Protein 1AJ8 (pdb70)

B-factor: mean 24.17, std 11.3, range [5.95, 74.86]

Secondary structure (DSSP, 8-state):
--GGGTT-EEEEESSEEEETTTTEEEETTEEHHHHHHH--HHHHHHHHHHSSPPPHHHHHHHHHHHHTT----HHHHHHHHHS-TT--HHHHHHHHHHHHHHHSTTTTSPP-HHHHHHHHHHHHHHHHHHHHHHHHHHTTPPP----TTS-HHHHHHHHHHSSPPPHHHHHHHHHHHHHHS--SS-HHHHHHHHHHTTT--HHHHHHHHHHHHHSTTTTTHHHHHHHHHHHH-SGGGHHHHHHHHHHHT---TTB--SS-SS--HHHHHHHHHHHHHS-HHHHHHHHHHHHHIIIIITTTT--B-TTTTHHHHHHTTT--GGGHHHHHHHHHHHHHHHHHHHHHTT------EEEE-S---BPP--GGG--/--TT-TT-EEEEESSEEEETTTTEEEETTEEHHHHHHH--HHHHHHHHHHSSPPPHHHHHHHHHHHHTT----HHHHHHHHHS-TT--HHHHHHHHHHHHHHHSTTTTSPP-HHHHHHHHHHHHHHHHHHHHHHHHHTTTPPP----TTS-HHHHHHHHHHTSPPPHHHHHHHHHHHHHHS--SS-HHHHHHHHHHTTT--HHHHHHHHHHHHTSTTTTTHHHHHHHHHHHH-STTTHHHHHHHHHHTT---TTB--SS-SS--HHHHHHHHHHHHHS-HHHHHHHHHHHHHHHHHTGGGT--B-TTTTHHHHHHHTT--GGGHHHHHHHHHHHHHHHHHHHHGGG------EEEE-S---BPP--GGG-

CATH classification: 1.10.580.10 (+1 more: 1.10.230.10)

InterPro domains:
  IPR002020 Citrate synthase [PF00285] (10-359)
  IPR002020 Citrate synthase [PR00143] (129-142)
  IPR002020 Citrate synthase [PR00143] (178-193)
  IPR002020 Citrate synthase [PR00143] (200-228)
  IPR002020 Citrate synthase [PR00143] (253-273)
  IPR002020 Citrate synthase [PR00143] (309-325)
  IPR002020 Citrate synthase [PR00143] (329-343)
  IPR002020 Citrate synthase [PTHR11739] (7-373)
  IPR011278 2-methylcitrate synthase/citrate synthase type I [TIGR01800] (9-376)
  IPR016142 Citrate synthase-like, large alpha subdomain [G3DSA:1.10.580.10] (21-348)
  IPR016143 Citrate synthase-like, small alpha subdomain [G3DSA:1.10.230.10] (226-323)
  IPR019810 Citrate synthase active site [PS00480] (260-272)
  IPR024176 Citrate synthase, bacterial-type [PIRSF001369] (6-376)
  IPR036969 Citrate synthase superfamily [SSF48256] (9-376)

Radius of gyration: 25.84 Å; Cα contacts (8 Å, |Δi|>4): 1513; chains: 2; bounding box: 57×63×74 Å

Organism: Pyrococcus furiosus (strain ATCC 43587 / DSM 3638 / JCM 8422 / Vc1) (NCBI:txid186497)

Sequence (741 aa):
LAKGLEDVYIDQTNICYIDGKEGKLYYRGYSVEELAELSTFEEVVYLLWWGKLPSLSELENFKKELAKSRGLPKEVIEIMEALPKNTHPMGALRTIISYLGNIDDSGDIPVTPEEVYRIGISVTAKIPTIVANWYRIKNGLEYVPPKEKLSHAANFLYMLHGEEPPKEWEKAMDVALILYAEHEINASTLAVMTVGSTLSDYYSAILAGIGALKGPIHGGAVEEAIKQFMEIGSPEKVEEWFFKALQQKRKIMGAGHRVYKTYDPRARIFKKYASKLGDKKLFEIAERLERLVEEYLSKKGISINVDYWSGLVFYGMKIPIELYTTIFAMGRIAGWTAHLAEYVSHNRIIRPRLQYVGEIGKKYLPIELRRLAKGLEDVYIDQTNICYIDGKEGKLYYRGYSVEELAELSTFEEVVYLLWWGKLPSLSELENFKKELAKSRGLPKEVIEIMEALPKNTHPMGALRTIISYLGNIDDSGDIPVTPEEVYRIGISVTAKIPTIVANWYRIKNGLEYVPPKEKLSHAANFLYMLHGEEPPKEWEKAMDVALILYAEHEINASTLAVMTVGSTLSDYYSAILAGIGALKGPIHGGAVEEAIKQFMEIGSPEKVEEWFFKALQQKRKIMGAGHRVYKTYDPRARIFKKYASKLGDKKLFEIAERLERLVEEYLSKKGISINVDYWSGLVFYGMKIPIELYTTIFAMGRIAGWTAHLAEYVSHNRIIRPRLQYVGEIGKKYLPIELR

Foldseek 3Di:
DCVVVFPPDDDDDQAKDAQQAVQWIDGLRHTLVCCLPPHFLLQSLVCRLPRDGDDPVRSVVLLQLLLVLQFDPPVLVVVLLVDQLPDFQLRSLLVSLLVVLVPDPQSWAFDALVVLVVVLSNVLSHLLLSLLQSPQSSVVHDQDGFDSVDGSQQRSLCRNVVHGDDPLRSSLSRSLLSLLQADPDDPLLVQLQQCSLVRGGNSVSNSSSSVRLCDCQHVVLLLVQLVVLVVLPFLVSLVVVLVVCVVVVHDNRQKDDSRHLEDNPLLVVLLVLLVVQFDPGSNSNLVSNQVVCCVPVSVVSMHGYNSNRNSRNCVSSVHDSSSRSSSSSSRHSSHSSSSSNVANNVHDNDDDDDDDDDDDPDDDDDPVVPD/DDVVCQPPDDDDDQQKDAQQAVQWIDGLNHTLVVCLVPHFLLQSLCCRLVVDGDDPVRSVVLLQLLLVQQFDDPVLVVVLLVDDLPDFLLRSLLVSLLVVLVPDPCSWAFDALVVLVVVLSNSLSHLLLSLLQSVQSSVVHDRDGFDSVDGSQQRSLCRNVVHRDDPLRSSLLRSLLSLLQADPDDPLLVQLQQCSLVRGGNSVSLSSSSVRCCDCQHVVLLLVQLVVLVVCPFLVSQVVVLVVCVVVVHDRRQKDDSRHLEANPLLVVLLVLLVVQFDDGSNSSLVSNQVVCCVPVSVVSIHGYNSNRNSRNCVSSVHDSSCRSSSSSSRHSSHSSSSSNVAVNPHDNDDDDDDDDDDDPDDDDPPVRD

Solvent-accessible surface area: 26689 Å² total; per-residue (Å²): 99,24,114,0,0,65,94,23,67,0,18,92,2,67,0,0,70,2,31,9,173,106,6,96,1,22,0,32,0,17,20,0,77,25,0,5,124,83,7,58,2,6,6,0,0,24,0,0,4,102,22,94,10,0,30,96,81,63,20,91,76,3,80,108,54,5,13,133,17,8,36,17,51,152,75,0,30,90,10,0,94,51,4,29,107,103,7,103,7,10,2,0,2,2,1,0,0,0,6,8,3,14,43,38,146,8,5,46,78,60,4,54,35,122,15,0,38,132,4,0,27,30,0,0,1,24,0,2,0,1,2,0,0,2,52,26,14,31,77,72,80,148,54,17,81,31,68,96,154,26,36,3,0,8,1,0,0,36,0,6,49,40,116,94,22,56,126,98,52,33,62,2,0,7,2,0,0,0,0,0,0,0,4,2,0,8,1,0,0,0,0,0,3,0,0,0,0,0,44,3,1,0,4,0,0,0,1,0,0,0,0,0,0,25,0,28,60,24,0,7,8,0,30,56,0,1,95,6,1,67,99,7,28,32,16,142,124,2,108,135,19,0,84,59,0,62,148,97,170,82,137,12,38,1,19,19,44,33,10,3,93,41,22,0,0,3,0,127,21,2,57,116,14,0,72,118,38,17,64,158,96,9,37,58,0,0,26,99,0,4,152,18,0,68,113,104,17,58,211,152,9,44,12,2,16,6,8,1,0,0,2,1,1,0,87,24,0,148,3,36,34,57,0,0,3,0,0,5,0,0,0,2,0,0,0,0,0,0,0,0,1,41,2,14,52,144,47,86,34,0,9,0,29,4,78,35,64,56,125,81,34,79,163,32,60,58,31,119,118,20,223,122,27,56,0,0,71,100,22,78,0,28,80,3,63,0,1,60,0,30,6,184,105,7,90,1,24,0,32,0,18,23,0,77,51,0,4,126,91,3,56,2,8,6,0,0,21,0,0,5,102,23,112,19,0,18,104,83,54,18,95,83,3,75,126,69,5,12,128,25,8,38,18,46,140,76,0,14,94,9,0,92,54,4,34,97,118,4,103,8,10,3,1,2,2,1,1,0,0,6,8,3,15,42,43,144,12,4,55,67,60,5,62,49,149,11,0,33,130,4,0,22,28,0,1,1,22,0,3,0,2,3,0,0,4,52,22,14,35,85,74,82,147,55,18,77,33,54,86,170,23,35,4,0,8,2,0,0,33,0,6,58,34,122,80,22,72,184,77,50,41,63,2,0,4,1,0,0,0,0,0,0,0,4,2,0,9,1,0,0,0,0,0,2,0,0,0,0,0,44,2,0,0,3,1,0,0,2,0,0,0,0,0,0,25,0,33,58,25,0,7,7,0,28,58,0,1,88,3,0,79,97,5,30,16,16,141,114,0,98,130,21,0,75,60,0,59,131,99,186,82,149,11,35,2,18,22,45,37,13,2,96,43,22,0,1,4,0,118,21,2,51,150,50,0,60,154,28,10,65,151,102,20,34,87,1,0,52,110,0,6,101,14,0,77,108,103,18,55,204,162,14,43,15,2,17,7,10,1,0,0,1,0,1,0,90,23,0,143,2,36,31,58,0,0,4,1,0,6,0,0,0,3,0,0,0,0,0,0,0,0,1,38,9,16,50,158,47,94,33,0,8,0,31,4,67,35,84,32,116,79,41,64,152,34,78,53,31,124,120,76

Nearest PDB structures (foldseek):
  1aj8-assembly1_B  TM=1.002E+00  e=3.500E-57  Pyrococcus furiosus
  1ixe-assembly1_B  TM=9.801E-01  e=1.206E-33  Thermus thermophilus
  1ixe-assembly2_C  TM=9.819E-01  e=4.977E-33  Thermus thermophilus
  1ixe-assembly1_A  TM=9.654E-01  e=2.028E-33  Thermus thermophilus
  3o8j-assembly5_I  TM=9.090E-01  e=4.781E-25  Salmonella enterica subsp. enterica serovar Typhimurium

Structure (mmCIF, N/CA/C/O backbone):
data_1AJ8
#
_entry.id   1AJ8
#
_cell.length_a   98.290
_cell.length_b   98.290
_cell.length_c   238.030
_cell.angle_alpha   90.00
_cell.angle_beta   90.00
_cell.angle_gamma   90.00
#
_symmetry.space_group_name_H-M   'P 41 21 2'
#
loop_
_entity.id
_entity.type
_entity.pdbx_description
1 polymer 'CITRATE SYNTHASE'
2 non-polymer 'COENZYME A'
3 non-polymer 'CITRIC ACID'
4 water water
#
loop_
_atom_site.group_PDB
_atom_site.id
_atom_site.type_symbol
_atom_site.label_atom_id
_atom_site.label_alt_id
_atom_site.label_comp_id
_atom_site.label_asym_id
_atom_site.label_entity_id
_atom_site.label_seq_id
_atom_site.pdbx_PDB_ins_code
_atom_site.Cartn_x
_atom_site.Cartn_y
_atom_site.Cartn_z
_atom_site.occupancy
_atom_site.B_iso_or_equiv
_atom_site.auth_seq_id
_atom_site.auth_comp_id
_atom_site.auth_asym_id
_atom_site.auth_atom_id
_atom_site.pdbx_PDB_model_num
ATOM 1 N N . LEU A 1 1 ? 43.427 42.928 87.122 1.00 28.03 6 LEU A N 1
ATOM 2 C CA . LEU A 1 1 ? 42.071 42.992 86.480 1.00 30.88 6 LEU A CA 1
ATOM 3 C C . LEU A 1 1 ? 42.076 42.393 85.076 1.00 30.69 6 LEU A C 1
ATOM 4 O O . LEU A 1 1 ? 42.684 42.949 84.163 1.00 33.18 6 LEU A O 1
ATOM 9 N N . ALA A 1 2 ? 41.381 41.273 84.899 1.00 28.24 7 ALA A N 1
ATOM 10 C CA . ALA A 1 2 ? 41.317 40.607 83.597 1.00 24.66 7 ALA A CA 1
ATOM 11 C C . ALA A 1 2 ? 40.075 41.035 82.820 1.00 22.70 7 ALA A C 1
ATOM 12 O O . ALA A 1 2 ? 39.108 40.282 82.733 1.00 19.61 7 ALA A O 1
ATOM 14 N N . LYS A 1 3 ? 40.106 42.241 82.255 1.00 22.91 8 LYS A N 1
ATOM 15 C CA . LYS A 1 3 ? 38.967 42.771 81.504 1.00 26.84 8 LYS A CA 1
ATOM 16 C C . LYS A 1 3 ? 38.651 41.953 80.260 1.00 25.29 8 LYS A C 1
ATOM 17 O O . LYS A 1 3 ? 39.509 41.744 79.399 1.00 25.76 8 LYS A O 1
ATOM 23 N N . GLY A 1 4 ? 37.405 41.494 80.180 1.00 22.34 9 GLY A N 1
ATOM 24 C CA . GLY A 1 4 ? 36.984 40.680 79.058 1.00 17.74 9 GLY A CA 1
ATOM 25 C C . GLY A 1 4 ? 37.542 39.284 79.227 1.00 18.25 9 GLY A C 1
ATOM 26 O O . GLY A 1 4 ? 37.407 38.442 78.342 1.00 18.03 9 GLY A O 1
ATOM 27 N N . LEU A 1 5 ? 38.152 39.034 80.385 1.00 16.61 10 LEU A N 1
ATOM 28 C CA . LEU A 1 5 ? 38.767 37.743 80.692 1.00 13.64 10 LEU A CA 1
ATOM 29 C C . LEU A 1 5 ? 39.787 37.408 79.619 1.00 14.63 10 LEU A C 1
ATOM 30 O O . LEU A 1 5 ? 40.069 36.244 79.356 1.00 14.76 10 LEU A O 1
ATOM 35 N N . GLU A 1 6 ? 40.345 38.444 79.006 1.00 15.82 11 GLU A N 1
ATOM 36 C CA . GLU A 1 6 ? 41.330 38.257 77.950 1.00 19.56 11 GLU A CA 1
ATOM 37 C C . GLU A 1 6 ? 42.552 37.465 78.400 1.00 20.75 11 GLU A C 1
ATOM 38 O O . GLU A 1 6 ? 43.220 37.817 79.373 1.00 21.19 11 GLU A O 1
ATOM 44 N N . ASP A 1 7 ? 42.835 36.394 77.673 1.00 20.22 12 ASP A N 1
ATOM 45 C CA . ASP A 1 7 ? 43.967 35.526 77.951 1.00 22.90 12 ASP A CA 1
ATOM 46 C C . ASP A 1 7 ? 43.922 34.784 79.285 1.00 22.80 12 ASP A C 1
ATOM 47 O O . ASP A 1 7 ? 44.954 34.382 79.822 1.00 22.95 12 ASP A O 1
ATOM 52 N N . VAL A 1 8 ? 42.724 34.599 79.819 1.00 19.37 13 VAL A N 1
ATOM 53 C CA . VAL A 1 8 ? 42.568 33.854 81.055 1.00 17.15 13 VAL A CA 1
ATOM 54 C C . VAL A 1 8 ? 42.100 32.470 80.623 1.00 16.16 13 VAL A C 1
ATOM 55 O O . VAL A 1 8 ? 41.063 32.345 79.974 1.00 16.69 13 VAL A O 1
ATOM 59 N N . TYR A 1 9 ? 42.869 31.438 80.955 1.00 15.11 14 TYR A N 1
ATOM 60 C CA . TYR A 1 9 ? 42.503 30.068 80.598 1.00 17.56 14 TYR A CA 1
ATOM 61 C C . TYR A 1 9 ? 41.701 29.468 81.747 1.00 19.57 14 TYR A C 1
ATOM 62 O O . TYR A 1 9 ? 42.208 29.314 82.860 1.00 20.47 14 TYR A O 1
ATOM 71 N N . ILE A 1 10 ? 40.454 29.107 81.467 1.00 19.95 15 ILE A N 1
ATOM 72 C CA . ILE A 1 10 ? 39.564 28.597 82.501 1.00 18.13 15 ILE A CA 1
ATOM 73 C C . ILE A 1 10 ? 39.492 27.092 82.706 1.00 18.00 15 ILE A C 1
ATOM 74 O O . ILE A 1 10 ? 38.846 26.621 83.642 1.00 16.92 15 ILE A O 1
ATOM 79 N N . ASP A 1 11 ? 40.160 26.331 81.849 1.00 15.94 16 ASP A N 1
ATOM 80 C CA . ASP A 1 11 ? 40.143 24.881 81.977 1.00 15.50 16 ASP A CA 1
ATOM 81 C C . ASP A 1 11 ? 40.992 24.301 80.859 1.00 17.30 16 ASP A C 1
ATOM 82 O O . ASP A 1 11 ? 41.477 25.040 79.990 1.00 16.32 16 ASP A O 1
ATOM 87 N N . GLN A 1 12 ? 41.179 22.983 80.899 1.00 15.51 17 GLN A N 1
ATOM 88 C CA . GLN A 1 12 ? 41.930 22.270 79.877 1.00 15.54 17 GLN A CA 1
ATOM 89 C C . GLN A 1 12 ? 40.874 21.800 78.887 1.00 17.53 17 GLN A C 1
ATOM 90 O O . GLN A 1 12 ? 39.709 21.645 79.256 1.00 15.57 17 GLN A O 1
ATOM 96 N N . THR A 1 13 ? 41.272 21.587 77.635 1.00 18.29 18 THR A N 1
ATOM 97 C CA . THR A 1 13 ? 40.331 21.146 76.616 1.00 16.91 18 THR A CA 1
ATOM 98 C C . THR A 1 13 ? 40.995 20.245 75.588 1.00 18.22 18 THR A C 1
ATOM 99 O O . THR A 1 13 ? 42.188 20.369 75.303 1.00 17.85 18 THR A O 1
ATOM 103 N N . ASN A 1 14 ? 40.199 19.340 75.037 1.00 18.94 19 ASN A N 1
ATOM 104 C CA . ASN A 1 14 ? 40.662 18.401 74.029 1.00 23.47 19 ASN A CA 1
ATOM 105 C C . ASN A 1 14 ? 39.817 18.566 72.763 1.00 22.56 19 ASN A C 1
ATOM 106 O O . ASN A 1 14 ? 39.956 17.805 71.806 1.00 22.27 19 ASN A O 1
ATOM 111 N N . ILE A 1 15 ? 38.950 19.572 72.760 1.00 19.74 20 ILE A N 1
ATOM 112 C CA . ILE A 1 15 ? 38.056 19.799 71.632 1.00 16.88 20 ILE A CA 1
ATOM 113 C C . ILE A 1 15 ? 38.621 20.584 70.456 1.00 17.97 20 ILE A C 1
ATOM 114 O O . ILE A 1 15 ? 38.659 20.089 69.326 1.00 20.14 20 ILE A O 1
ATOM 119 N N . CYS A 1 16 ? 39.068 21.802 70.713 1.00 14.80 21 CYS A N 1
ATOM 120 C CA . CYS A 1 16 ? 39.543 22.634 69.627 1.00 15.08 21 CYS A CA 1
ATOM 121 C C . CYS A 1 16 ? 40.708 23.521 70.025 1.00 17.04 21 CYS A C 1
ATOM 122 O O . CYS A 1 16 ? 40.772 24.010 71.153 1.00 16.42 21 CYS A O 1
ATOM 125 N N . TYR A 1 17 ? 41.639 23.710 69.091 1.00 16.43 22 TYR A N 1
ATOM 126 C CA . TYR A 1 17 ? 42.803 24.553 69.319 1.00 17.62 22 TYR A CA 1
ATOM 127 C C . TYR A 1 17 ? 42.828 25.701 68.316 1.00 18.81 22 TYR A C 1
ATOM 128 O O . TYR A 1 17 ? 42.616 25.492 67.117 1.00 18.32 22 TYR A O 1
ATOM 137 N N . ILE A 1 18 ? 43.079 26.910 68.810 1.00 14.87 23 ILE A N 1
ATOM 138 C CA . ILE A 1 18 ? 43.157 28.079 67.948 1.00 16.59 23 ILE A CA 1
ATOM 139 C C . ILE A 1 18 ? 44.526 28.709 68.087 1.00 20.41 23 ILE A C 1
ATOM 140 O O . ILE A 1 18 ? 45.032 28.866 69.204 1.00 19.39 23 ILE A O 1
ATOM 145 N N . ASP A 1 19 ? 45.120 29.067 66.953 1.00 20.38 24 ASP A N 1
ATOM 146 C CA . ASP A 1 19 ? 46.412 29.734 66.928 1.00 18.07 24 ASP A CA 1
ATOM 147 C C . ASP A 1 19 ? 46.089 31.132 66.435 1.00 18.70 24 ASP A C 1
ATOM 148 O O . ASP A 1 19 ? 46.010 31.369 65.229 1.00 19.19 24 ASP A O 1
ATOM 153 N N . GLY A 1 20 ? 45.885 32.052 67.373 1.00 17.54 25 GLY A N 1
ATOM 154 C CA . GLY A 1 20 ? 45.523 33.414 67.024 1.00 17.48 25 GLY A CA 1
ATOM 155 C C . GLY A 1 20 ? 46.518 34.224 66.220 1.00 19.37 25 GLY A C 1
ATOM 156 O O . GLY A 1 20 ? 46.135 35.012 65.354 1.00 17.35 25 GLY A O 1
ATOM 157 N N . LYS A 1 21 ? 47.798 34.041 66.502 1.00 21.30 26 LYS A N 1
ATOM 158 C CA . LYS A 1 21 ? 48.830 34.788 65.802 1.00 24.67 26 LYS A CA 1
ATOM 159 C C . LYS A 1 21 ? 49.076 34.272 64.394 1.00 23.11 26 LYS A C 1
ATOM 160 O O . LYS A 1 21 ? 49.367 35.050 63.486 1.00 24.60 26 LYS A O 1
ATOM 166 N N . GLU A 1 22 ? 48.953 32.963 64.211 1.00 23.00 27 GLU A N 1
ATOM 167 C CA . GLU A 1 22 ? 49.178 32.362 62.901 1.00 27.53 27 GLU A CA 1
ATOM 168 C C . GLU A 1 22 ? 47.890 32.158 62.099 1.00 27.00 27 GLU A C 1
ATOM 169 O O . GLU A 1 22 ? 47.944 31.877 60.905 1.00 27.10 27 GLU A O 1
ATOM 175 N N . GLY A 1 23 ? 46.737 32.293 62.751 1.00 24.95 28 GLY A N 1
ATOM 176 C CA . GLY A 1 23 ? 45.479 32.100 62.049 1.00 21.33 28 GLY A CA 1
ATOM 177 C C . GLY A 1 23 ? 45.238 30.645 61.672 1.00 22.38 28 GLY A C 1
ATOM 178 O O . GLY A 1 23 ? 44.889 30.335 60.531 1.00 21.84 28 GLY A O 1
ATOM 179 N N . LYS A 1 24 ? 45.428 29.745 62.632 1.00 21.21 29 LYS A N 1
ATOM 180 C CA . LYS A 1 24 ? 45.225 28.322 62.405 1.00 19.51 29 LYS A CA 1
ATOM 181 C C . LYS A 1 24 ? 44.139 27.796 63.337 1.00 20.19 29 LYS A C 1
ATOM 182 O O . LYS A 1 24 ? 44.030 28.226 64.486 1.00 19.17 29 LYS A O 1
ATOM 188 N N . LEU A 1 25 ? 43.335 26.865 62.842 1.00 18.24 30 LEU A N 1
ATOM 189 C CA . LEU A 1 25 ? 42.247 26.307 63.633 1.00 17.87 30 LEU A CA 1
ATOM 190 C C . LEU A 1 25 ? 42.151 24.799 63.455 1.00 18.77 30 LEU A C 1
ATOM 191 O O . LEU A 1 25 ? 42.202 24.295 62.333 1.00 19.46 30 LEU A O 1
ATOM 196 N N . TYR A 1 26 ? 42.006 24.081 64.564 1.00 16.87 31 TYR A N 1
ATOM 197 C CA . TYR A 1 26 ? 41.898 22.629 64.523 1.00 16.92 31 TYR A CA 1
ATOM 198 C C . TYR A 1 26 ? 40.728 22.120 65.353 1.00 17.59 31 TYR A C 1
ATOM 199 O O . TYR A 1 26 ? 40.476 22.612 66.452 1.00 14.74 31 TYR A O 1
ATOM 208 N N . TYR A 1 27 ? 40.013 21.141 64.806 1.00 16.37 32 TYR A N 1
ATOM 209 C CA . TYR A 1 27 ? 38.898 20.503 65.497 1.00 17.52 32 TYR A CA 1
ATOM 210 C C . TYR A 1 27 ? 39.436 19.117 65.858 1.00 19.97 32 TYR A C 1
ATOM 211 O O . TYR A 1 27 ? 39.626 18.274 64.973 1.00 21.11 32 TYR A O 1
ATOM 220 N N . ARG A 1 28 ? 39.685 18.877 67.140 1.00 17.50 33 ARG A N 1
ATOM 221 C CA . ARG A 1 28 ? 40.190 17.587 67.574 1.00 16.09 33 ARG A CA 1
ATOM 222 C C . ARG A 1 28 ? 41.443 17.185 66.810 1.00 17.54 33 ARG A C 1
ATOM 223 O O . ARG A 1 28 ? 41.614 16.016 66.462 1.00 20.98 33 ARG A O 1
ATOM 231 N N . GLY A 1 29 ? 42.304 18.157 66.531 1.00 16.19 34 GLY A N 1
ATOM 232 C CA . GLY A 1 29 ? 43.551 17.864 65.846 1.00 17.79 34 GLY A CA 1
ATOM 233 C C . GLY A 1 29 ? 43.588 17.997 64.334 1.00 18.00 34 GLY A C 1
ATOM 234 O O . GLY A 1 29 ? 44.670 17.988 63.751 1.00 18.45 34 GLY A O 1
ATOM 235 N N . TYR A 1 30 ? 42.423 18.122 63.703 1.00 18.67 35 TYR A N 1
ATOM 236 C CA . TYR A 1 30 ? 42.330 18.250 62.247 1.00 18.09 35 TYR A CA 1
ATOM 237 C C . TYR A 1 30 ? 42.054 19.689 61.850 1.00 18.02 35 TYR A C 1
ATOM 238 O O . TYR A 1 30 ? 41.120 20.308 62.363 1.00 20.25 35 TYR A O 1
ATOM 247 N N . SER A 1 31 ? 42.857 20.216 60.928 1.00 16.70 36 SER A N 1
ATOM 248 C CA . SER A 1 31 ? 42.691 21.589 60.468 1.00 15.63 36 SER A CA 1
ATOM 249 C C . SER A 1 31 ? 41.298 21.817 59.900 1.00 17.32 36 SER A C 1
ATOM 250 O O . SER A 1 31 ? 40.699 20.914 59.311 1.00 15.77 36 SER A O 1
ATOM 253 N N . VAL A 1 32 ? 40.781 23.027 60.082 1.00 18.97 37 VAL A N 1
ATOM 254 C CA . VAL A 1 32 ? 39.459 23.357 59.574 1.00 19.69 37 VAL A CA 1
ATOM 255 C C . VAL A 1 32 ? 39.467 23.282 58.043 1.00 20.38 37 VAL A C 1
ATOM 256 O O . VAL A 1 32 ? 38.458 22.945 57.422 1.00 18.90 37 VAL A O 1
ATOM 260 N N . GLU A 1 33 ? 40.618 23.578 57.442 1.00 21.00 38 GLU A N 1
ATOM 261 C CA . GLU A 1 33 ? 40.764 23.539 55.983 1.00 22.45 38 GLU A CA 1
ATOM 262 C C . GLU A 1 33 ? 40.498 22.134 55.451 1.00 21.98 38 GLU A C 1
ATOM 263 O O . GLU A 1 33 ? 39.711 21.935 54.527 1.00 22.44 38 GLU A O 1
ATOM 269 N N . GLU A 1 34 ? 41.178 21.168 56.050 1.00 22.14 39 GLU A N 1
ATOM 270 C CA . GLU A 1 34 ? 41.055 19.767 55.689 1.00 22.38 39 GLU A CA 1
ATOM 271 C C . GLU A 1 34 ? 39.620 19.287 55.837 1.00 22.57 39 GLU A C 1
ATOM 272 O O . GLU A 1 34 ? 39.105 18.565 54.985 1.00 22.33 39 GLU A O 1
ATOM 278 N N . LEU A 1 35 ? 38.981 19.670 56.939 1.00 21.41 40 LEU A N 1
ATOM 279 C CA . LEU A 1 35 ? 37.611 19.249 57.194 1.00 21.06 40 LEU A CA 1
ATOM 280 C C . LEU A 1 35 ? 36.633 19.935 56.250 1.00 19.55 40 LEU A C 1
ATOM 281 O O . LEU A 1 35 ? 35.697 19.305 55.758 1.00 19.57 40 LEU A O 1
ATOM 286 N N . ALA A 1 36 ? 36.848 21.219 55.986 1.00 19.54 41 ALA A N 1
ATOM 287 C CA . ALA A 1 36 ? 35.966 21.950 55.080 1.00 20.90 41 ALA A CA 1
ATOM 288 C C . ALA A 1 36 ? 36.033 21.321 53.685 1.00 23.30 41 ALA A C 1
ATOM 289 O O . ALA A 1 36 ? 35.049 21.292 52.949 1.00 22.65 41 ALA A O 1
ATOM 291 N N . GLU A 1 37 ? 37.201 20.794 53.340 1.00 24.73 42 GLU A N 1
ATOM 292 C CA . GLU A 1 37 ? 37.405 20.191 52.035 1.00 24.99 42 GLU A CA 1
ATOM 293 C C . GLU A 1 37 ? 37.029 18.716 51.901 1.00 26.03 42 GLU A C 1
ATOM 294 O O . GLU A 1 37 ? 36.506 18.303 50.866 1.00 26.51 42 GLU A O 1
ATOM 300 N N . LEU A 1 38 ? 37.273 17.926 52.943 1.00 24.38 43 LEU A N 1
ATOM 301 C CA . LEU A 1 38 ? 37.006 16.493 52.881 1.00 22.09 43 LEU A CA 1
ATOM 302 C C . LEU A 1 38 ? 35.901 15.900 53.750 1.00 23.03 43 LEU A C 1
ATOM 303 O O . LEU A 1 38 ? 35.494 14.755 53.523 1.00 22.46 43 LEU A O 1
ATOM 308 N N . SER A 1 39 ? 35.414 16.654 54.734 1.00 19.90 44 SER A N 1
ATOM 309 C CA . SER A 1 39 ? 34.384 16.146 55.639 1.00 19.27 44 SER A CA 1
ATOM 310 C C . SER A 1 39 ? 32.980 16.678 55.353 1.00 18.80 44 SER A C 1
ATOM 311 O O . SER A 1 39 ? 32.734 17.302 54.321 1.00 18.73 44 SER A O 1
ATOM 314 N N . THR A 1 40 ? 32.061 16.405 56.274 1.00 18.58 45 THR A N 1
ATOM 315 C CA . THR A 1 40 ? 30.679 16.872 56.170 1.00 17.11 45 THR A CA 1
ATOM 316 C C . THR A 1 40 ? 30.300 17.338 57.569 1.00 19.51 45 THR A C 1
ATOM 317 O O . THR A 1 40 ? 31.007 17.038 58.533 1.00 18.24 45 THR A O 1
ATOM 321 N N . PHE A 1 41 ? 29.196 18.063 57.694 1.00 18.02 46 PHE A N 1
ATOM 322 C CA . PHE A 1 41 ? 28.786 18.527 59.011 1.00 19.09 46 PHE A CA 1
ATOM 323 C C . PHE A 1 41 ? 28.583 17.355 59.970 1.00 20.21 46 PHE A C 1
ATOM 324 O O . PHE A 1 41 ? 29.117 17.363 61.081 1.00 19.18 46 PHE A O 1
ATOM 332 N N . GLU A 1 42 ? 27.821 16.351 59.535 1.00 18.18 47 GLU A N 1
ATOM 333 C CA . GLU A 1 42 ? 27.548 15.169 60.356 1.00 19.01 47 GLU A CA 1
ATOM 334 C C . GLU A 1 42 ? 28.819 14.486 60.865 1.00 18.41 47 GLU A C 1
ATOM 335 O O . GLU A 1 42 ? 28.901 14.087 62.028 1.00 18.63 47 GLU A O 1
ATOM 341 N N . GLU A 1 43 ? 29.810 14.345 59.995 1.00 18.57 48 GLU A N 1
ATOM 342 C CA . GLU A 1 43 ? 31.056 13.716 60.390 1.00 18.95 48 GLU A CA 1
ATOM 343 C C . GLU A 1 43 ? 31.821 14.610 61.362 1.00 17.32 48 GLU A C 1
ATOM 344 O O . GLU A 1 43 ? 32.459 14.128 62.294 1.00 18.09 48 GLU A O 1
ATOM 350 N N . VAL A 1 44 ? 31.759 15.916 61.130 1.00 17.74 49 VAL A N 1
ATOM 351 C CA . VAL A 1 44 ? 32.443 16.872 61.985 1.00 16.36 49 VAL A CA 1
ATOM 352 C C . VAL A 1 44 ? 31.814 16.853 63.375 1.00 17.55 49 VAL A C 1
ATOM 353 O O . VAL A 1 44 ? 32.522 16.887 64.380 1.00 18.09 49 VAL A O 1
ATOM 357 N N . VAL A 1 45 ? 30.488 16.782 63.435 1.00 16.70 50 VAL A N 1
ATOM 358 C CA . VAL A 1 45 ? 29.806 16.732 64.723 1.00 17.73 50 VAL A CA 1
ATOM 359 C C . VAL A 1 45 ? 30.237 15.466 65.456 1.00 19.98 50 VAL A C 1
ATOM 360 O O . VAL A 1 45 ? 30.512 15.496 66.657 1.00 21.03 50 VAL A O 1
ATOM 364 N N . TYR A 1 46 ? 30.296 14.352 64.733 1.00 17.97 51 TYR A N 1
ATOM 365 C CA . TYR A 1 46 ? 30.720 13.097 65.331 1.00 17.50 51 TYR A CA 1
ATOM 366 C C . TYR A 1 46 ? 32.128 13.254 65.903 1.00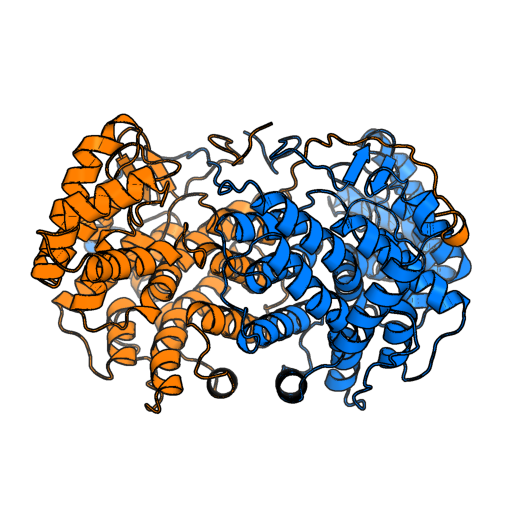 17.77 51 TYR A C 1
ATOM 367 O O . TYR A 1 46 ? 32.390 12.859 67.038 1.00 19.04 51 TYR A O 1
ATOM 376 N N . LEU A 1 47 ? 33.029 13.833 65.111 1.00 17.48 52 LEU A N 1
ATOM 377 C CA . LEU A 1 47 ? 34.410 14.047 65.530 1.00 18.87 52 LEU A CA 1
ATOM 378 C C . LEU A 1 47 ? 34.483 14.923 66.787 1.00 19.40 52 LEU A C 1
ATOM 379 O O . LEU A 1 47 ? 35.187 14.597 67.744 1.00 18.36 52 LEU A O 1
ATOM 384 N N . LEU A 1 48 ? 33.744 16.027 66.782 1.00 17.42 53 LEU A N 1
ATOM 385 C CA . LEU A 1 48 ? 33.732 16.951 67.911 1.00 17.05 53 LEU A CA 1
ATOM 386 C C . LEU A 1 48 ? 33.250 16.331 69.228 1.00 17.00 53 LEU A C 1
ATOM 387 O O . LEU A 1 48 ? 33.797 16.619 70.293 1.00 20.97 53 LEU A O 1
ATOM 392 N N . TRP A 1 49 ? 32.240 15.472 69.161 1.00 16.12 54 TRP A N 1
ATOM 393 C CA . TRP A 1 49 ? 31.688 14.868 70.369 1.00 17.02 54 TRP A CA 1
ATOM 394 C C . TRP A 1 49 ? 32.413 13.640 70.886 1.00 21.28 54 TRP A C 1
ATOM 395 O O . TRP A 1 49 ? 32.550 13.467 72.098 1.00 22.07 54 TRP A O 1
ATOM 406 N N . TRP A 1 50 ? 32.879 12.782 69.984 1.00 23.24 55 TRP A N 1
ATOM 407 C CA . TRP A 1 50 ? 33.559 11.569 70.424 1.00 24.43 55 TRP A CA 1
ATOM 408 C C . TRP A 1 50 ? 35.078 11.537 70.260 1.00 23.18 55 TRP A C 1
ATOM 409 O O . TRP A 1 50 ? 35.731 10.573 70.658 1.00 24.79 55 TRP A O 1
ATOM 420 N N . GLY A 1 51 ? 35.637 12.600 69.688 1.00 21.74 56 GLY A N 1
ATOM 421 C CA . GLY A 1 51 ? 37.083 12.703 69.566 1.00 22.31 56 GLY A CA 1
ATOM 422 C C . GLY A 1 51 ? 37.844 12.108 68.401 1.00 23.33 56 GLY A C 1
ATOM 423 O O . GLY A 1 51 ? 39.053 12.318 68.295 1.00 23.92 56 GLY A O 1
ATOM 424 N N . LYS A 1 52 ? 37.167 11.370 67.531 1.00 24.63 57 LYS A N 1
ATOM 425 C CA . LYS A 1 52 ? 37.837 10.778 66.381 1.00 26.49 57 LYS A CA 1
ATOM 426 C C . LYS A 1 52 ? 36.871 10.661 65.212 1.00 26.70 57 LYS A C 1
ATOM 427 O O . LYS A 1 52 ? 35.651 10.770 65.388 1.00 26.44 57 LYS A O 1
ATOM 433 N N . LEU A 1 53 ? 37.423 10.452 64.021 1.00 26.48 58 LEU A N 1
ATOM 434 C CA . LEU A 1 53 ? 36.618 10.309 62.814 1.00 25.08 58 LEU A CA 1
ATOM 435 C C . LEU A 1 53 ? 35.869 8.989 62.907 1.00 26.32 58 LEU A C 1
ATOM 436 O O . LEU A 1 53 ? 36.426 7.979 63.332 1.00 29.81 58 LEU A O 1
ATOM 441 N N . PRO A 1 54 ? 34.589 8.979 62.512 1.00 26.20 59 PRO A N 1
ATOM 442 C CA . PRO A 1 54 ? 33.803 7.747 62.583 1.00 26.25 59 PRO A CA 1
ATOM 443 C C . PRO A 1 54 ? 34.131 6.720 61.511 1.00 29.40 59 PRO A C 1
ATOM 444 O O . PRO A 1 54 ? 34.673 7.044 60.454 1.00 30.13 59 PRO A O 1
ATOM 448 N N . SER A 1 55 ? 33.806 5.471 61.806 1.00 31.59 60 SER A N 1
ATOM 449 C CA . SER A 1 55 ? 34.015 4.395 60.857 1.00 33.10 60 SER A CA 1
ATOM 450 C C . SER A 1 55 ? 32.803 4.472 59.947 1.00 33.98 60 SER A C 1
ATOM 451 O O . SER A 1 55 ? 31.883 5.250 60.198 1.00 33.19 60 SER A O 1
ATOM 454 N N . LEU A 1 56 ? 32.796 3.666 58.896 1.00 36.26 61 LEU A N 1
ATOM 455 C CA . LEU A 1 56 ? 31.677 3.661 57.966 1.00 36.54 61 LEU A CA 1
ATOM 456 C C . LEU A 1 56 ? 30.348 3.478 58.703 1.00 35.45 61 LEU A C 1
ATOM 457 O O . LEU A 1 56 ? 29.414 4.259 58.528 1.00 35.51 61 LEU A O 1
ATOM 462 N N . SER A 1 57 ? 30.278 2.446 59.537 1.00 35.37 62 SER A N 1
ATOM 463 C CA . SER A 1 57 ? 29.059 2.139 60.274 1.00 34.95 62 SER A CA 1
ATOM 464 C C . SER A 1 57 ? 28.737 3.134 61.374 1.00 33.71 62 SER A C 1
ATOM 465 O O . SER A 1 57 ? 27.568 3.392 61.653 1.00 34.20 62 SER A O 1
ATOM 468 N N . GLU A 1 58 ? 29.768 3.684 62.007 1.00 32.87 63 GLU A N 1
ATOM 469 C CA . GLU A 1 58 ? 29.562 4.653 63.076 1.00 31.20 63 GLU A CA 1
ATOM 470 C C . GLU A 1 58 ? 28.899 5.896 62.514 1.00 29.31 63 GLU A C 1
ATOM 471 O O . GLU A 1 58 ? 27.974 6.442 63.112 1.00 29.32 63 GLU A O 1
ATOM 477 N N . LEU A 1 59 ? 29.370 6.333 61.353 1.00 28.45 64 LEU A N 1
ATOM 478 C CA . LEU A 1 59 ? 28.811 7.514 60.716 1.00 28.55 64 LEU A CA 1
ATOM 479 C C . LEU A 1 59 ? 27.383 7.280 60.216 1.00 30.38 64 LEU A C 1
ATOM 480 O O . LEU A 1 59 ? 26.504 8.117 60.428 1.00 32.47 64 LEU A O 1
ATOM 485 N N . GLU A 1 60 ? 27.150 6.144 59.562 1.00 31.82 65 GLU A N 1
ATOM 486 C CA . GLU A 1 60 ? 25.822 5.830 59.037 1.00 34.47 65 GLU A CA 1
ATOM 487 C C . GLU A 1 60 ? 24.800 5.755 60.155 1.00 31.89 65 GLU A C 1
ATOM 488 O O . GLU A 1 60 ? 23.681 6.239 60.020 1.00 31.31 65 GLU A O 1
ATOM 494 N N . ASN A 1 61 ? 25.191 5.144 61.264 1.00 32.42 66 ASN A N 1
ATOM 495 C CA . ASN A 1 61 ? 24.291 5.014 62.395 1.00 34.52 66 ASN A CA 1
ATOM 496 C C . ASN A 1 61 ? 24.020 6.357 63.073 1.00 31.54 66 ASN A C 1
ATOM 497 O O . ASN A 1 61 ? 22.902 6.617 63.520 1.00 29.61 66 ASN A O 1
ATOM 502 N N . PHE A 1 62 ? 25.041 7.208 63.155 1.00 29.16 67 PHE A N 1
ATOM 503 C CA . PHE A 1 62 ? 24.882 8.523 63.768 1.00 27.54 67 PHE A CA 1
ATOM 504 C C . PHE A 1 62 ? 23.986 9.379 62.872 1.00 28.93 67 PHE A C 1
ATOM 505 O O . PHE A 1 62 ? 23.095 10.078 63.358 1.00 29.73 67 PHE A O 1
ATOM 513 N N . LYS A 1 63 ? 24.220 9.313 61.562 1.00 27.71 68 LYS A N 1
ATOM 514 C CA . LYS A 1 63 ? 23.422 10.067 60.597 1.00 27.28 68 LYS A CA 1
ATOM 515 C C . LYS A 1 63 ? 21.956 9.669 60.708 1.00 26.07 68 LYS A C 1
ATOM 516 O O . LYS A 1 63 ? 21.061 10.488 60.509 1.00 26.14 68 LYS A O 1
ATOM 522 N N . LYS A 1 64 ? 21.722 8.400 61.025 1.00 26.87 69 LYS A N 1
ATOM 523 C CA . LYS A 1 64 ? 20.372 7.867 61.169 1.00 28.39 69 LYS A CA 1
ATOM 524 C C . LYS A 1 64 ? 19.687 8.402 62.422 1.00 27.23 69 LYS A C 1
ATOM 525 O O . LYS A 1 64 ? 18.511 8.745 62.387 1.00 24.92 69 LYS A O 1
ATOM 531 N N . GLU A 1 65 ? 20.420 8.463 63.529 1.00 26.60 70 GLU A N 1
ATOM 532 C CA . GLU A 1 65 ? 19.869 8.976 64.785 1.00 27.07 70 GLU A CA 1
ATOM 533 C C . GLU A 1 65 ? 19.421 10.417 64.592 1.00 22.79 70 GLU A C 1
ATOM 534 O O . GLU A 1 65 ? 18.350 10.823 65.036 1.00 23.45 70 GLU A O 1
ATOM 540 N N . LEU A 1 66 ? 20.273 11.189 63.932 1.00 22.57 71 LEU A N 1
ATOM 541 C CA . LEU A 1 66 ? 19.997 12.588 63.667 1.00 22.07 71 LEU A CA 1
ATOM 542 C C . LEU A 1 66 ? 18.765 12.739 62.781 1.00 22.70 71 LEU A C 1
ATOM 543 O O . LEU A 1 66 ? 17.799 13.415 63.148 1.00 23.21 71 LEU A O 1
ATOM 548 N N . ALA A 1 67 ? 18.812 12.101 61.612 1.00 22.54 72 ALA A N 1
ATOM 549 C CA . ALA A 1 67 ? 17.727 12.170 60.641 1.00 21.79 72 ALA A CA 1
ATOM 550 C C . ALA A 1 67 ? 16.355 11.933 61.255 1.00 23.10 72 ALA A C 1
ATOM 551 O O . ALA A 1 67 ? 15.403 12.656 60.964 1.00 24.54 72 ALA A O 1
ATOM 553 N N . LYS A 1 68 ? 16.245 10.923 62.108 1.00 24.39 73 LYS A N 1
ATOM 554 C CA . LYS A 1 68 ? 14.959 10.621 62.726 1.00 26.62 73 LYS A CA 1
ATOM 555 C C . LYS A 1 68 ? 14.618 11.558 63.881 1.00 26.33 73 LYS A C 1
ATOM 556 O O . LYS A 1 68 ? 13.577 11.406 64.521 1.00 26.26 73 LYS A O 1
ATOM 562 N N . SER A 1 69 ? 15.484 12.538 64.131 1.00 25.26 74 SER A N 1
ATOM 563 C CA . SER A 1 69 ? 15.265 13.494 65.215 1.00 25.01 74 SER A CA 1
ATOM 564 C C . SER A 1 69 ? 14.932 14.891 64.717 1.00 22.18 74 SER A C 1
ATOM 565 O O . SER A 1 69 ? 14.670 15.779 65.525 1.00 22.73 74 SER A O 1
ATOM 568 N N . ARG A 1 70 ? 14.943 15.086 63.399 1.00 21.10 75 ARG A N 1
ATOM 569 C CA . ARG A 1 70 ? 14.664 16.394 62.797 1.00 18.95 75 ARG A CA 1
ATOM 570 C C . ARG A 1 70 ? 13.236 16.903 62.911 1.00 18.24 75 ARG A C 1
ATOM 571 O O . ARG A 1 70 ? 13.001 18.107 62.810 1.00 19.66 75 ARG A O 1
ATOM 579 N N . GLY A 1 71 ? 12.281 15.996 63.096 1.00 19.49 76 GLY A N 1
ATOM 580 C CA . GLY A 1 71 ? 10.888 16.400 63.183 1.00 18.80 76 GLY A CA 1
ATOM 581 C C . GLY A 1 71 ? 10.500 17.144 64.447 1.00 21.46 76 GLY A C 1
ATOM 582 O O . GLY A 1 71 ? 11.123 16.977 65.497 1.00 22.71 76 GLY A O 1
ATOM 583 N N . LEU A 1 72 ? 9.459 17.966 64.344 1.00 20.78 77 LEU A N 1
ATOM 584 C CA . LEU A 1 72 ? 8.966 18.740 65.481 1.00 21.53 77 LEU A CA 1
ATOM 585 C C . LEU A 1 72 ? 7.575 18.289 65.907 1.00 23.94 77 LEU A C 1
ATOM 586 O O . LEU A 1 72 ? 6.670 18.180 65.083 1.00 26.30 77 LEU A O 1
ATOM 591 N N . PRO A 1 73 ? 7.393 17.997 67.200 1.00 25.48 78 PRO A N 1
ATOM 592 C CA . PRO A 1 73 ? 6.079 17.570 67.683 1.00 24.12 78 PRO A CA 1
ATOM 593 C C . PRO A 1 73 ? 5.044 18.628 67.312 1.00 23.58 78 PRO A C 1
ATOM 594 O O . PRO A 1 73 ? 5.364 19.808 67.187 1.00 23.83 78 PRO A O 1
ATOM 598 N N . LYS A 1 74 ? 3.800 18.208 67.141 1.00 25.03 79 LYS A N 1
ATOM 599 C CA . LYS A 1 74 ? 2.736 19.131 66.777 1.00 25.59 79 LYS A CA 1
ATOM 600 C C . LYS A 1 74 ? 2.575 20.314 67.742 1.00 24.44 79 LYS A C 1
ATOM 601 O O . LYS A 1 74 ? 2.275 21.433 67.314 1.00 22.98 79 LYS A O 1
ATOM 607 N N . GLU A 1 75 ? 2.763 20.078 69.038 1.00 23.88 80 GLU A N 1
ATOM 608 C CA . GLU A 1 75 ? 2.619 21.155 70.019 1.00 23.83 80 GLU A CA 1
ATOM 609 C C . GLU A 1 75 ? 3.677 22.226 69.810 1.00 20.47 80 GLU A C 1
ATOM 610 O O . GLU A 1 75 ? 3.438 23.407 70.066 1.00 19.17 80 GLU A O 1
ATOM 616 N N . VAL A 1 76 ? 4.856 21.805 69.361 1.00 19.75 81 VAL A N 1
ATOM 617 C CA . VAL A 1 76 ? 5.944 22.739 69.103 1.00 19.18 81 VAL A CA 1
ATOM 618 C C . VAL A 1 76 ? 5.540 23.636 67.934 1.00 20.72 81 VAL A C 1
ATOM 619 O O . VAL A 1 76 ? 5.680 24.857 67.999 1.00 20.65 81 VAL A O 1
ATOM 623 N N . ILE A 1 77 ? 5.021 23.032 66.867 1.00 20.59 82 ILE A N 1
ATOM 624 C CA . ILE A 1 77 ? 4.597 23.812 65.710 1.00 20.63 82 ILE A CA 1
ATOM 625 C C . ILE A 1 77 ? 3.500 24.795 66.125 1.00 18.45 82 ILE A C 1
ATOM 626 O O . ILE A 1 77 ? 3.465 25.933 65.660 1.00 18.17 82 ILE A O 1
ATOM 631 N N . GLU A 1 78 ? 2.618 24.356 67.019 1.00 21.29 83 GLU A N 1
ATOM 632 C CA . GLU A 1 78 ? 1.532 25.202 67.511 1.00 22.47 83 GLU A CA 1
ATOM 633 C C . GLU A 1 78 ? 2.073 26.434 68.243 1.00 21.11 83 GLU A C 1
ATOM 634 O O . GLU A 1 78 ? 1.546 27.538 68.096 1.00 21.50 83 GLU A O 1
ATOM 640 N N . ILE A 1 79 ? 3.120 26.248 69.041 1.00 20.13 84 ILE A N 1
ATOM 641 C CA . ILE A 1 79 ? 3.704 27.376 69.757 1.00 20.05 84 ILE A CA 1
ATOM 642 C C . ILE A 1 79 ? 4.342 28.325 68.738 1.00 19.03 84 ILE A C 1
ATOM 643 O O . ILE A 1 79 ? 4.250 29.541 68.876 1.00 20.69 84 ILE A O 1
ATOM 648 N N . MET A 1 80 ? 4.978 27.765 67.709 1.00 19.82 85 MET A N 1
ATOM 649 C CA . MET A 1 80 ? 5.597 28.582 66.664 1.00 19.76 85 MET A CA 1
ATOM 650 C C . MET A 1 80 ? 4.517 29.429 65.995 1.00 21.30 85 MET A C 1
ATOM 651 O O . MET A 1 80 ? 4.724 30.607 65.701 1.00 20.98 85 MET A O 1
ATOM 656 N N . GLU A 1 81 ? 3.359 28.821 65.761 1.00 22.13 86 GLU A N 1
ATOM 657 C CA . GLU A 1 81 ? 2.250 29.526 65.134 1.00 24.83 86 GLU A CA 1
ATOM 658 C C . GLU A 1 81 ? 1.662 30.595 66.050 1.00 26.62 86 GLU A C 1
ATOM 659 O O . GLU A 1 81 ? 0.933 31.469 65.594 1.00 29.39 86 GLU A O 1
ATOM 665 N N . ALA A 1 82 ? 1.991 30.537 67.337 1.00 25.16 87 ALA A N 1
ATOM 666 C CA . ALA A 1 82 ? 1.475 31.514 68.297 1.00 24.15 87 ALA A CA 1
ATOM 667 C C . ALA A 1 82 ? 2.435 32.678 68.547 1.00 24.16 87 ALA A C 1
ATOM 668 O O . ALA A 1 82 ? 2.074 33.644 69.219 1.00 25.48 87 ALA A O 1
ATOM 670 N N . LEU A 1 83 ? 3.653 32.591 68.020 1.00 21.86 88 LEU A N 1
ATOM 671 C CA . LEU A 1 83 ? 4.636 33.652 68.213 1.00 21.21 88 LEU A CA 1
ATOM 672 C C . LEU A 1 83 ? 4.299 34.883 67.376 1.00 23.39 88 LEU A C 1
ATOM 673 O O . LEU A 1 83 ? 3.708 34.765 66.301 1.00 23.75 88 LEU A O 1
ATOM 678 N N . PRO A 1 84 ? 4.649 36.086 67.868 1.00 23.82 89 PRO A N 1
ATOM 679 C CA . PRO A 1 84 ? 4.347 37.288 67.081 1.00 25.29 89 PRO A CA 1
ATOM 680 C C . PRO A 1 84 ? 5.045 37.129 65.734 1.00 29.27 89 PRO A C 1
ATOM 681 O O . PRO A 1 84 ? 6.250 36.884 65.683 1.00 31.40 89 PRO A O 1
ATOM 685 N N . LYS A 1 85 ? 4.281 37.250 64.653 1.00 30.17 90 LYS A N 1
ATOM 686 C CA . LYS A 1 85 ? 4.805 37.079 63.303 1.00 29.54 90 LYS A CA 1
ATOM 687 C C . LYS A 1 85 ? 6.064 37.888 63.001 1.00 29.10 90 LYS A C 1
ATOM 688 O O . LYS A 1 85 ? 6.878 37.495 62.158 1.00 27.99 90 LYS A O 1
ATOM 694 N N . ASN A 1 86 ? 6.234 39.005 63.698 1.00 25.95 91 ASN A N 1
ATOM 695 C CA . ASN A 1 86 ? 7.398 39.859 63.486 1.00 29.37 91 ASN A CA 1
ATOM 696 C C . ASN A 1 86 ? 8.610 39.476 64.339 1.00 28.11 91 ASN A C 1
ATOM 697 O O . ASN A 1 86 ? 9.648 40.132 64.275 1.00 29.51 91 ASN A O 1
ATOM 702 N N . THR A 1 87 ? 8.481 38.422 65.136 1.00 24.56 92 THR A N 1
ATOM 703 C CA . THR A 1 87 ? 9.580 37.985 65.987 1.00 22.94 92 THR A CA 1
ATOM 704 C C . THR A 1 87 ? 10.805 37.631 65.152 1.00 22.85 92 THR A C 1
ATOM 705 O O . THR A 1 87 ? 10.720 36.848 64.203 1.00 22.14 92 THR A O 1
ATOM 709 N N . HIS A 1 88 ? 11.948 38.205 65.509 1.00 20.84 93 HIS A N 1
ATOM 710 C CA . HIS A 1 88 ? 13.177 37.917 64.789 1.00 20.13 93 HIS A CA 1
ATOM 711 C C . HIS A 1 88 ? 13.582 36.469 65.035 1.00 18.03 93 HIS A C 1
ATOM 712 O O . HIS A 1 88 ? 13.381 35.936 66.123 1.00 18.96 93 HIS A O 1
ATOM 719 N N . PRO A 1 89 ? 14.157 35.812 64.018 1.00 17.39 94 PRO A N 1
ATOM 720 C CA . PRO A 1 89 ? 14.580 34.411 64.113 1.00 16.62 94 PRO A CA 1
ATOM 721 C C . PRO A 1 89 ? 15.350 33.931 65.344 1.00 15.80 94 PRO A C 1
ATOM 722 O O . PRO A 1 89 ? 15.003 32.890 65.903 1.00 15.79 94 PRO A O 1
ATOM 726 N N . MET A 1 90 ? 16.384 34.654 65.770 1.00 12.42 95 MET A N 1
ATOM 727 C CA . MET A 1 90 ? 17.147 34.203 66.937 1.00 15.60 95 MET A CA 1
ATOM 728 C C . MET A 1 90 ? 16.271 34.208 68.195 1.00 15.75 95 MET A C 1
ATOM 729 O O . MET A 1 90 ? 16.356 33.295 69.026 1.00 15.02 95 MET A O 1
ATOM 734 N N . GLY A 1 91 ? 15.428 35.232 68.315 1.00 13.50 96 GLY A N 1
ATOM 735 C CA . GLY A 1 91 ? 14.529 35.344 69.449 1.00 13.43 96 GLY A CA 1
ATOM 736 C C . GLY A 1 91 ? 13.451 34.280 69.390 1.00 15.14 96 GLY A C 1
ATOM 737 O O . GLY A 1 91 ? 13.014 33.765 70.419 1.00 15.36 96 GLY A O 1
ATOM 738 N N . ALA A 1 92 ? 13.014 33.950 68.178 1.00 15.17 97 ALA A N 1
ATOM 739 C CA . ALA A 1 92 ? 11.996 32.924 67.989 1.00 13.44 97 ALA A CA 1
ATOM 740 C C . ALA A 1 92 ? 12.601 31.577 68.359 1.00 13.14 97 ALA A C 1
ATOM 741 O O . ALA A 1 92 ? 11.973 30.780 69.054 1.00 13.31 97 ALA A O 1
ATOM 743 N N . LEU A 1 93 ? 13.824 31.327 67.895 1.00 12.51 98 LEU A N 1
ATOM 744 C CA . LEU A 1 93 ? 14.521 30.073 68.192 1.00 11.56 98 LEU A CA 1
ATOM 745 C C . LEU A 1 93 ? 14.686 29.919 69.708 1.00 14.03 98 LEU A C 1
ATOM 746 O O . LEU A 1 93 ? 14.484 28.838 70.274 1.00 14.35 98 LEU A O 1
ATOM 751 N N . ARG A 1 94 ? 15.060 31.017 70.354 1.00 12.17 99 ARG A N 1
ATOM 752 C CA . ARG A 1 94 ? 15.254 31.039 71.797 1.00 12.78 99 ARG A CA 1
ATOM 753 C C . ARG A 1 94 ? 14.010 30.493 72.501 1.00 13.16 99 ARG A C 1
ATOM 754 O O . ARG A 1 94 ? 14.094 29.558 73.296 1.00 12.19 99 ARG A O 1
ATOM 762 N N . THR A 1 95 ? 12.851 31.060 72.186 1.00 11.11 100 THR A N 1
ATOM 763 C CA . THR A 1 95 ? 11.611 30.618 72.807 1.00 12.73 100 THR A CA 1
ATOM 764 C C . THR A 1 95 ? 11.248 29.174 72.463 1.00 14.27 100 THR A C 1
ATOM 765 O O . THR A 1 95 ? 10.839 28.413 73.340 1.00 14.78 100 THR A O 1
ATOM 769 N N . ILE A 1 96 ? 11.408 28.793 71.197 1.00 13.94 101 ILE A N 1
ATOM 770 C CA . ILE A 1 96 ? 11.076 27.439 70.769 1.00 11.38 101 ILE A CA 1
ATOM 771 C C . ILE A 1 96 ? 11.968 26.414 71.438 1.00 12.91 101 ILE A C 1
ATOM 772 O O . ILE A 1 96 ? 11.503 25.344 71.832 1.00 13.48 101 ILE A O 1
ATOM 777 N N . ILE A 1 97 ? 13.256 26.726 71.550 1.00 11.71 102 ILE A N 1
ATOM 778 C CA . ILE A 1 97 ? 14.165 25.794 72.201 1.00 13.06 102 ILE A CA 1
ATOM 779 C C . ILE A 1 97 ? 13.810 25.664 73.689 1.00 14.02 102 ILE A C 1
ATOM 780 O O . ILE A 1 97 ? 13.902 24.590 74.274 1.00 13.12 102 ILE A O 1
ATOM 785 N N . SER A 1 98 ? 13.373 26.776 74.273 1.00 14.50 103 SER A N 1
ATOM 786 C CA . SER A 1 98 ? 12.983 26.762 75.674 1.00 15.20 103 SER A CA 1
ATOM 787 C C . SER A 1 98 ? 11.749 25.882 75.847 1.00 17.69 103 SER A C 1
ATOM 788 O O . SER A 1 98 ? 11.649 25.127 76.818 1.00 15.32 103 SER A O 1
ATOM 791 N N . TYR A 1 99 ? 10.813 25.974 74.900 1.00 17.10 104 TYR A N 1
ATOM 792 C CA . TYR A 1 99 ? 9.593 25.174 74.962 1.00 16.57 104 TYR A CA 1
ATOM 793 C C . TYR A 1 99 ? 9.916 23.701 74.731 1.00 18.10 104 TYR A C 1
ATOM 794 O O . TYR A 1 99 ? 9.294 22.819 75.324 1.00 17.35 104 TYR A O 1
ATOM 803 N N . LEU A 1 100 ? 10.891 23.438 73.863 1.00 18.10 105 LEU A N 1
ATOM 804 C CA . LEU A 1 100 ? 11.311 22.070 73.585 1.00 18.09 105 LEU A CA 1
ATOM 805 C C . LEU A 1 100 ? 11.794 21.452 74.899 1.00 18.66 105 LEU A C 1
ATOM 806 O O . LEU A 1 100 ? 11.573 20.271 75.171 1.00 17.45 105 LEU A O 1
ATOM 811 N N . GLY A 1 101 ? 12.460 22.267 75.711 1.00 17.92 106 GLY A N 1
ATOM 812 C CA . GLY A 1 101 ? 12.963 21.790 76.987 1.00 18.60 106 GLY A CA 1
ATOM 813 C C . GLY A 1 101 ? 11.837 21.448 77.942 1.00 17.30 106 GLY A C 1
ATOM 814 O O . GLY A 1 101 ? 11.905 20.446 78.655 1.00 18.42 106 GLY A O 1
ATOM 815 N N . ASN A 1 102 ? 10.802 22.284 77.948 1.00 14.35 107 ASN A N 1
ATOM 816 C CA . ASN A 1 102 ? 9.638 22.092 78.807 1.00 16.07 107 ASN A CA 1
ATOM 817 C C . ASN A 1 102 ? 8.912 20.774 78.542 1.00 20.30 107 ASN A C 1
ATOM 818 O O . ASN A 1 102 ? 8.363 20.171 79.470 1.00 21.62 107 ASN A O 1
ATOM 823 N N . ILE A 1 103 ? 8.890 20.336 77.280 1.00 20.91 108 ILE A N 1
ATOM 824 C CA . ILE A 1 103 ? 8.203 19.096 76.913 1.00 20.65 108 ILE A CA 1
ATOM 825 C C . ILE A 1 103 ? 9.108 17.867 76.922 1.00 22.70 108 ILE A C 1
ATOM 826 O O . ILE A 1 103 ? 8.637 16.741 76.778 1.00 25.48 108 ILE A O 1
ATOM 831 N N . ASP A 1 104 ? 10.406 18.082 77.094 1.00 22.78 109 ASP A N 1
ATOM 832 C CA . ASP A 1 104 ? 11.357 16.983 77.132 1.00 26.21 109 ASP A CA 1
ATOM 833 C C . ASP A 1 104 ? 11.357 16.377 78.534 1.00 29.63 109 ASP A C 1
ATOM 834 O O . ASP A 1 104 ? 11.395 17.100 79.531 1.00 27.89 109 ASP A O 1
ATOM 839 N N . ASP A 1 105 ? 11.303 15.050 78.602 1.00 33.45 110 ASP A N 1
ATOM 840 C CA . ASP A 1 105 ? 11.308 14.330 79.876 1.00 36.72 110 ASP A CA 1
ATOM 841 C C . ASP A 1 105 ? 12.563 14.678 80.683 1.00 36.19 110 ASP A C 1
ATOM 842 O O . ASP A 1 105 ? 12.544 14.650 81.919 1.00 37.56 110 ASP A O 1
ATOM 847 N N . SER A 1 106 ? 13.648 15.003 79.982 1.00 32.94 111 SER A N 1
ATOM 848 C CA . SER A 1 106 ? 14.913 15.356 80.627 1.00 32.57 111 SER A CA 1
ATOM 849 C C . SER A 1 106 ? 15.177 16.862 80.638 1.00 30.68 111 SER A C 1
ATOM 850 O O . SER A 1 106 ? 16.318 17.299 80.797 1.00 28.73 111 SER A O 1
ATOM 853 N N . GLY A 1 107 ? 14.118 17.649 80.480 1.00 28.86 112 GLY A N 1
ATOM 854 C CA . GLY A 1 107 ? 14.255 19.094 80.460 1.00 29.01 112 GLY A CA 1
ATOM 855 C C . GLY A 1 107 ? 14.782 19.750 81.725 1.00 28.21 112 GLY A C 1
ATOM 856 O O . GLY A 1 107 ? 15.264 20.879 81.669 1.00 27.67 112 GLY A O 1
ATOM 857 N N . ASP A 1 108 ? 14.701 19.065 82.861 1.00 27.50 113 ASP A N 1
ATOM 858 C CA . ASP A 1 108 ? 15.177 19.642 84.118 1.00 28.80 113 ASP A CA 1
ATOM 859 C C . ASP A 1 108 ? 16.316 18.860 84.751 1.00 28.83 113 ASP A C 1
ATOM 860 O O . ASP A 1 108 ? 16.845 19.254 85.788 1.00 31.38 113 ASP A O 1
ATOM 865 N N . ILE A 1 109 ? 16.693 17.755 84.124 1.00 27.66 114 ILE A N 1
ATOM 866 C CA . ILE A 1 109 ? 17.760 16.910 84.637 1.00 27.95 114 ILE A CA 1
ATOM 867 C C . ILE A 1 109 ? 19.130 17.576 84.592 1.00 27.89 114 ILE A C 1
ATOM 868 O O . ILE A 1 109 ? 19.515 18.147 83.573 1.00 28.62 114 ILE A O 1
ATOM 873 N N . PRO A 1 110 ? 19.873 17.538 85.714 1.00 27.91 115 PRO A N 1
ATOM 874 C CA . PRO A 1 110 ? 21.212 18.138 85.757 1.00 26.23 115 PRO A CA 1
ATOM 875 C C . PRO A 1 110 ? 22.105 17.470 84.706 1.00 25.15 115 PRO A C 1
ATOM 876 O O . PRO A 1 110 ? 22.139 16.243 84.589 1.00 23.46 115 PRO A O 1
ATOM 880 N N . VAL A 1 111 ? 22.830 18.283 83.951 1.00 22.31 116 VAL A N 1
ATOM 881 C CA . VAL A 1 111 ? 23.696 17.780 82.899 1.00 21.46 116 VAL A CA 1
ATOM 882 C C . VAL A 1 111 ? 24.818 16.839 83.333 1.00 24.40 116 VAL A C 1
ATOM 883 O O . VAL A 1 111 ? 25.431 17.003 84.388 1.00 24.17 116 VAL A O 1
ATOM 887 N N . THR A 1 112 ? 25.057 15.841 82.490 1.00 24.35 117 THR A N 1
ATOM 888 C CA . THR A 1 112 ? 26.128 14.868 82.665 1.00 24.63 117 THR A CA 1
ATOM 889 C C . THR A 1 112 ? 26.562 14.636 81.224 1.00 24.73 117 THR A C 1
ATOM 890 O O . THR A 1 112 ? 25.746 14.734 80.307 1.00 24.49 117 THR A O 1
ATOM 894 N N . PRO A 1 113 ? 27.849 14.343 81.000 1.00 24.05 118 PRO A N 1
ATOM 895 C CA . PRO A 1 113 ? 28.361 14.113 79.645 1.00 23.77 118 PRO A CA 1
ATOM 896 C C . PRO A 1 113 ? 27.493 13.254 78.720 1.00 25.60 118 PRO A C 1
ATOM 897 O O . PRO A 1 113 ? 27.134 13.686 77.624 1.00 24.23 118 PRO A O 1
ATOM 901 N N . GLU A 1 114 ? 27.158 12.048 79.166 1.00 27.25 119 GLU A N 1
ATOM 902 C CA . GLU A 1 114 ? 26.347 11.122 78.377 1.00 29.54 119 GLU A CA 1
ATOM 903 C C . GLU A 1 114 ? 25.010 11.714 77.974 1.00 26.40 119 GLU A C 1
ATOM 904 O O . GLU A 1 114 ? 24.609 11.640 76.815 1.00 26.08 119 GLU A O 1
ATOM 910 N N . GLU A 1 115 ? 24.319 12.294 78.946 1.00 23.33 120 GLU A N 1
ATOM 911 C CA . GLU A 1 115 ? 23.009 12.882 78.716 1.00 21.76 120 GLU A CA 1
ATOM 912 C C . GLU A 1 115 ? 23.072 14.111 77.807 1.00 20.70 120 GLU A C 1
ATOM 913 O O . GLU A 1 115 ? 22.147 14.369 77.030 1.00 20.86 120 GLU A O 1
ATOM 919 N N . VAL A 1 116 ? 24.162 14.865 77.899 1.00 18.06 121 VAL A N 1
ATOM 920 C CA . VAL A 1 116 ? 24.319 16.057 77.072 1.00 17.31 121 VAL A CA 1
ATOM 921 C C . VAL A 1 116 ? 24.382 15.665 75.600 1.00 18.51 121 VAL A C 1
ATOM 922 O O . VAL A 1 116 ? 23.749 16.302 74.760 1.00 17.46 121 VAL A O 1
ATOM 926 N N . TYR A 1 117 ? 25.133 14.612 75.285 1.00 18.56 122 TYR A N 1
ATOM 927 C CA . TYR A 1 117 ? 25.233 14.165 73.898 1.00 19.79 122 TYR A CA 1
ATOM 928 C C . TYR A 1 117 ? 23.886 13.619 73.423 1.00 20.91 122 TYR A C 1
ATOM 929 O O . TYR A 1 117 ? 23.488 13.836 72.284 1.00 21.81 122 TYR A O 1
ATOM 938 N N . ARG A 1 118 ? 23.177 12.918 74.297 1.00 21.05 123 ARG A N 1
ATOM 939 C CA . ARG A 1 118 ? 21.885 12.376 73.917 1.00 21.67 123 ARG A CA 1
ATOM 940 C C . ARG A 1 118 ? 20.938 13.508 73.533 1.00 21.64 123 ARG A C 1
ATOM 941 O O . ARG A 1 118 ? 20.359 13.499 72.451 1.00 22.33 123 ARG A O 1
ATOM 949 N N . ILE A 1 119 ? 20.778 14.485 74.419 1.00 19.97 124 ILE A N 1
ATOM 950 C CA . ILE A 1 119 ? 19.900 15.613 74.130 1.00 18.71 124 ILE A CA 1
ATOM 951 C C . ILE A 1 119 ? 20.438 16.387 72.933 1.00 18.19 124 ILE A C 1
ATOM 952 O O . ILE A 1 119 ? 19.665 16.896 72.116 1.00 17.36 124 ILE A O 1
ATOM 957 N N . GLY A 1 120 ? 21.763 16.482 72.846 1.00 14.95 125 GLY A N 1
ATOM 958 C CA . GLY A 1 120 ? 22.393 17.196 71.750 1.00 15.35 125 GLY A CA 1
ATOM 959 C C . GLY A 1 120 ? 21.970 16.679 70.383 1.00 18.41 125 GLY A C 1
ATOM 960 O O . GLY A 1 120 ? 21.778 17.460 69.448 1.00 18.83 125 GLY A O 1
ATOM 961 N N . ILE A 1 121 ? 21.825 15.363 70.256 1.00 18.24 126 ILE A N 1
ATOM 962 C CA . ILE A 1 121 ? 21.417 14.780 68.981 1.00 19.15 126 ILE A CA 1
ATOM 963 C C . ILE A 1 121 ? 20.051 15.321 68.574 1.00 19.78 126 ILE A C 1
ATOM 964 O O . ILE A 1 121 ? 19.826 15.682 67.416 1.00 21.43 126 ILE A O 1
ATOM 969 N N . SER A 1 122 ? 19.139 15.381 69.537 1.00 18.73 127 SER A N 1
ATOM 970 C CA . SER A 1 122 ? 17.797 15.862 69.267 1.00 18.02 127 SER A CA 1
ATOM 971 C C . SER A 1 122 ? 17.749 17.346 68.928 1.00 19.22 127 SER A C 1
ATOM 972 O O . SER A 1 122 ? 17.102 17.750 67.966 1.00 19.75 127 SER A O 1
ATOM 975 N N . VAL A 1 123 ? 18.437 18.164 69.710 1.00 17.72 128 VAL A N 1
ATOM 976 C CA . VAL A 1 123 ? 18.423 19.595 69.464 1.00 15.84 128 VAL A CA 1
ATOM 977 C C . VAL A 1 123 ? 19.231 19.957 68.222 1.00 14.67 128 VAL A C 1
ATOM 978 O O . VAL A 1 123 ? 18.836 20.826 67.447 1.00 14.01 128 VAL A O 1
ATOM 982 N N . THR A 1 124 ? 20.360 19.293 68.020 1.00 14.03 129 THR A N 1
ATOM 983 C CA . THR A 1 124 ? 21.157 19.578 66.833 1.00 16.25 129 THR A CA 1
ATOM 984 C C . THR A 1 124 ? 20.321 19.285 65.579 1.00 17.75 129 THR A C 1
ATOM 985 O O . THR A 1 124 ? 20.247 20.100 64.656 1.00 17.87 129 THR A O 1
ATOM 989 N N . ALA A 1 125 ? 19.689 18.117 65.557 1.00 15.80 130 ALA A N 1
ATOM 990 C CA . ALA A 1 125 ? 18.868 17.719 64.423 1.00 16.89 130 ALA A CA 1
ATOM 991 C C . ALA A 1 125 ? 17.676 18.645 64.190 1.00 18.25 130 ALA A C 1
ATOM 992 O O . ALA A 1 125 ? 17.292 18.898 63.047 1.00 19.19 130 ALA A O 1
ATOM 994 N N . LYS A 1 126 ? 17.102 19.165 65.274 1.00 17.58 131 LYS A N 1
ATOM 995 C CA . LYS A 1 126 ? 15.917 20.025 65.197 1.00 15.93 131 LYS A CA 1
ATOM 996 C C . LYS A 1 126 ? 16.077 21.507 64.839 1.00 16.02 131 LYS A C 1
ATOM 997 O O . LYS A 1 126 ? 15.160 22.103 64.273 1.00 14.98 131 LYS A O 1
ATOM 1003 N N . ILE A 1 127 ? 17.213 22.117 65.158 1.00 14.21 132 ILE A N 1
ATOM 1004 C CA . ILE A 1 127 ? 17.362 23.535 64.865 1.00 14.34 132 ILE A CA 1
ATOM 1005 C C . ILE A 1 127 ? 17.049 23.948 63.424 1.00 15.21 132 ILE A C 1
ATOM 1006 O O . ILE A 1 127 ? 16.356 24.938 63.205 1.00 14.33 132 ILE A O 1
ATOM 1011 N N . PRO A 1 128 ? 17.570 23.217 62.424 1.00 15.02 133 PRO A N 1
ATOM 1012 C CA . PRO A 1 128 ? 17.259 23.620 61.043 1.00 16.19 133 PRO A CA 1
ATOM 1013 C C . PRO A 1 128 ? 15.757 23.597 60.746 1.00 16.53 133 PRO A C 1
ATOM 1014 O O . PRO A 1 128 ? 15.244 24.459 60.029 1.00 17.98 133 PRO A O 1
ATOM 1018 N N . THR A 1 129 ? 15.055 22.611 61.299 1.00 16.46 134 THR A N 1
ATOM 1019 C CA . THR A 1 129 ? 13.614 22.493 61.093 1.00 15.89 134 THR A CA 1
ATOM 1020 C C . THR A 1 129 ? 12.880 23.677 61.708 1.00 16.63 134 THR A C 1
ATOM 1021 O O . THR A 1 129 ? 11.895 24.163 61.153 1.00 16.18 134 THR A O 1
ATOM 1025 N N . ILE A 1 130 ? 13.358 24.140 62.861 1.00 17.48 135 ILE A N 1
ATOM 1026 C CA . ILE A 1 130 ? 12.741 25.276 63.537 1.00 14.42 135 ILE A CA 1
ATOM 1027 C C . ILE A 1 130 ? 13.007 26.560 62.764 1.00 13.80 135 ILE A C 1
ATOM 1028 O O . ILE A 1 130 ? 12.099 27.357 62.545 1.00 16.18 135 ILE A O 1
ATOM 1033 N N . VAL A 1 131 ? 14.257 26.753 62.354 1.00 14.07 136 VAL A N 1
ATOM 1034 C CA . VAL A 1 131 ? 14.657 27.960 61.634 1.00 15.46 136 VAL A CA 1
ATOM 1035 C C . VAL A 1 131 ? 13.974 28.134 60.276 1.00 16.50 136 VAL A C 1
ATOM 1036 O O . VAL A 1 131 ? 13.423 29.195 59.986 1.00 15.78 136 VAL A O 1
ATOM 1040 N N . ALA A 1 132 ? 14.019 27.097 59.448 1.00 17.97 137 ALA A N 1
ATOM 1041 C CA . ALA A 1 132 ? 13.403 27.150 58.125 1.00 18.55 137 ALA A CA 1
ATOM 1042 C C . ALA A 1 132 ? 11.895 27.336 58.236 1.00 18.08 137 ALA A C 1
ATOM 1043 O O . ALA A 1 132 ? 11.304 28.184 57.564 1.00 17.96 137 ALA A O 1
ATOM 1045 N N . ASN A 1 133 ? 11.270 26.550 59.102 1.00 17.28 138 ASN A N 1
ATOM 1046 C CA . ASN A 1 133 ? 9.829 26.636 59.243 1.00 18.81 138 ASN A CA 1
ATOM 1047 C C . ASN A 1 133 ? 9.333 27.838 60.016 1.00 19.38 138 ASN A C 1
ATOM 1048 O O . ASN A 1 133 ? 8.143 28.151 59.986 1.00 20.55 138 ASN A O 1
ATOM 1053 N N . TRP A 1 134 ? 10.233 28.528 60.703 1.00 19.20 139 TRP A N 1
ATOM 1054 C CA . TRP A 1 134 ? 9.811 29.729 61.394 1.00 19.15 139 TRP A CA 1
ATOM 1055 C C . TRP A 1 134 ? 9.679 30.778 60.287 1.00 19.30 139 TRP A C 1
ATOM 1056 O O . TRP A 1 134 ? 8.762 31.600 60.303 1.00 22.27 139 TRP A O 1
ATOM 1067 N N . TYR A 1 135 ? 10.598 30.750 59.324 1.00 20.30 140 TYR A N 1
ATOM 1068 C CA . TYR A 1 135 ? 10.541 31.702 58.215 1.00 22.38 140 TYR A CA 1
ATOM 1069 C C . TYR A 1 135 ? 9.256 31.475 57.424 1.00 20.19 140 TYR A C 1
ATOM 1070 O O . TYR A 1 135 ? 8.578 32.423 57.032 1.00 20.34 140 TYR A O 1
ATOM 1079 N N . ARG A 1 136 ? 8.935 30.211 57.185 1.00 19.08 141 ARG A N 1
ATOM 1080 C CA . ARG A 1 136 ? 7.731 29.880 56.437 1.00 20.65 141 ARG A CA 1
ATOM 1081 C C . ARG A 1 136 ? 6.469 30.282 57.198 1.00 21.75 141 ARG A C 1
ATOM 1082 O O . ARG A 1 136 ? 5.638 31.023 56.674 1.00 21.80 141 ARG A O 1
ATOM 1090 N N . ILE A 1 137 ? 6.335 29.816 58.437 1.00 18.97 142 ILE A N 1
ATOM 1091 C CA . ILE A 1 137 ? 5.162 30.136 59.242 1.00 18.56 142 ILE A CA 1
ATOM 1092 C C . ILE A 1 137 ? 4.958 31.636 59.438 1.00 18.41 142 ILE A C 1
ATOM 1093 O O . ILE A 1 137 ? 3.842 32.132 59.320 1.00 21.96 142 ILE A O 1
ATOM 1098 N N . LYS A 1 138 ? 6.025 32.371 59.719 1.00 18.92 143 LYS A N 1
ATOM 1099 C CA . LYS A 1 138 ? 5.887 33.803 59.930 1.00 20.58 143 LYS A CA 1
ATOM 1100 C C . LYS A 1 138 ? 5.504 34.521 58.649 1.00 22.12 143 LYS A C 1
ATOM 1101 O O . LYS A 1 138 ? 5.121 35.687 58.679 1.00 22.89 143 LYS A O 1
ATOM 1107 N N . ASN A 1 139 ? 5.606 33.819 57.524 1.00 23.91 144 ASN A N 1
ATOM 1108 C CA . ASN A 1 139 ? 5.283 34.403 56.224 1.00 24.18 144 ASN A CA 1
ATOM 1109 C C . ASN A 1 139 ? 4.071 33.751 55.564 1.00 25.19 144 ASN A C 1
ATOM 1110 O O . ASN A 1 139 ? 3.848 33.912 54.368 1.00 25.49 144 ASN A O 1
ATOM 1115 N N . GLY A 1 140 ? 3.301 33.002 56.344 1.00 25.45 145 GLY A N 1
ATOM 1116 C CA . GLY A 1 140 ? 2.120 32.358 55.811 1.00 24.49 145 GLY A CA 1
ATOM 1117 C C . GLY A 1 140 ? 2.388 31.240 54.826 1.00 26.92 145 GLY A C 1
ATOM 1118 O O . GLY A 1 140 ? 1.531 30.930 53.993 1.00 30.54 145 GLY A O 1
ATOM 1119 N N . LEU A 1 141 ? 3.566 30.629 54.903 1.00 24.24 146 LEU A N 1
ATOM 1120 C CA . LEU A 1 141 ? 3.895 29.534 54.003 1.00 23.87 146 LEU A CA 1
ATOM 1121 C C . LEU A 1 141 ? 3.576 28.226 54.692 1.00 26.15 146 LEU A C 1
ATOM 1122 O O . LEU A 1 141 ? 3.438 28.175 55.907 1.00 28.57 146 LEU A O 1
ATOM 1127 N N . GLU A 1 142 ? 3.453 27.166 53.909 1.00 27.67 147 GLU A N 1
ATOM 1128 C CA . GLU A 1 142 ? 3.145 25.858 54.456 1.00 29.54 147 GLU A CA 1
ATOM 1129 C C . GLU A 1 142 ? 4.360 25.277 55.149 1.00 28.94 147 GLU A C 1
ATOM 1130 O O . GLU A 1 142 ? 5.479 25.427 54.677 1.00 28.96 147 GLU A O 1
ATOM 1136 N N . TYR A 1 143 ? 4.132 24.602 56.266 1.00 26.08 148 TYR A N 1
ATOM 1137 C CA . TYR A 1 143 ? 5.214 23.969 56.998 1.00 24.06 148 TYR A CA 1
ATOM 1138 C C . TYR A 1 143 ? 5.758 22.806 56.166 1.00 25.36 148 TYR A C 1
ATOM 1139 O O . TYR A 1 143 ? 4.993 22.020 55.609 1.00 29.27 148 TYR A O 1
ATOM 1148 N N . VAL A 1 144 ? 7.079 22.700 56.075 1.00 23.23 149 VAL A N 1
ATOM 1149 C CA . VAL A 1 144 ? 7.702 21.632 55.309 1.00 21.22 149 VAL A CA 1
ATOM 1150 C C . VAL A 1 144 ? 8.489 20.701 56.211 1.00 22.76 149 VAL A C 1
ATOM 1151 O O . VAL A 1 144 ? 9.555 21.058 56.713 1.00 22.43 149 VAL A O 1
ATOM 1155 N N . PRO A 1 145 ? 7.969 19.491 56.441 1.00 24.59 150 PRO A N 1
ATOM 1156 C CA . PRO A 1 145 ? 8.665 18.528 57.297 1.00 22.80 150 PRO A CA 1
ATOM 1157 C C . PRO A 1 145 ? 10.021 18.160 56.711 1.00 25.14 150 PRO A C 1
ATOM 1158 O O . PRO A 1 145 ? 10.228 18.237 55.499 1.00 23.48 150 PRO A O 1
ATOM 1162 N N . PRO A 1 146 ? 10.970 17.761 57.566 1.00 26.36 151 PRO A N 1
ATOM 1163 C CA . PRO A 1 146 ? 12.296 17.385 57.062 1.00 27.33 151 PRO A CA 1
ATOM 1164 C C . PRO A 1 146 ? 12.257 16.146 56.155 1.00 29.03 151 PRO A C 1
ATOM 1165 O O . PRO A 1 146 ? 11.314 15.358 56.205 1.00 28.53 151 PRO A O 1
ATOM 1169 N N . LYS A 1 147 ? 13.287 15.989 55.328 1.00 30.67 152 LYS A N 1
ATOM 1170 C CA . LYS A 1 147 ? 13.401 14.851 54.424 1.00 32.73 152 LYS A CA 1
ATOM 1171 C C . LYS A 1 147 ? 14.565 13.990 54.907 1.00 34.64 152 LYS A C 1
ATOM 1172 O O . LYS A 1 147 ? 15.726 14.299 54.645 1.00 34.92 152 LYS A O 1
ATOM 1178 N N . GLU A 1 148 ? 14.246 12.912 55.614 1.00 35.96 153 GLU A N 1
ATOM 1179 C CA . GLU A 1 148 ? 15.242 11.996 56.167 1.00 37.76 153 GLU A CA 1
ATOM 1180 C C . GLU A 1 148 ? 16.429 11.635 55.264 1.00 36.32 153 GLU A C 1
ATOM 1181 O O . GLU A 1 148 ? 17.545 11.449 55.745 1.00 36.19 153 GLU A O 1
ATOM 1187 N N . LYS A 1 149 ? 16.196 11.541 53.961 1.00 34.88 154 LYS A N 1
ATOM 1188 C CA . LYS A 1 149 ? 17.251 11.165 53.024 1.00 36.01 154 LYS A CA 1
ATOM 1189 C C . LYS A 1 149 ? 18.275 12.251 52.710 1.00 35.45 154 LYS A C 1
ATOM 1190 O O . LYS A 1 149 ? 19.410 11.945 52.340 1.00 37.06 154 LYS A O 1
ATOM 1196 N N . LEU A 1 150 ? 17.882 13.514 52.839 1.00 32.36 155 LEU A N 1
ATOM 1197 C CA . LEU A 1 150 ? 18.796 14.616 52.547 1.00 27.93 155 LEU A CA 1
ATOM 1198 C C . LEU A 1 150 ? 19.802 14.787 53.673 1.00 26.79 155 LEU A C 1
ATOM 1199 O O . LEU A 1 150 ? 19.552 14.371 54.801 1.00 26.34 155 LEU A O 1
ATOM 1204 N N . SER A 1 151 ? 20.945 15.386 53.361 1.00 24.52 156 SER A N 1
ATOM 1205 C CA . SER A 1 151 ? 21.956 15.631 54.375 1.00 21.56 156 SER A CA 1
ATOM 1206 C C . SER A 1 151 ? 21.389 16.734 55.264 1.00 21.56 156 SER A C 1
ATOM 1207 O O . SER A 1 151 ? 20.389 17.365 54.921 1.00 20.13 156 SER A O 1
ATOM 1210 N N . HIS A 1 152 ? 22.019 16.953 56.411 1.00 21.70 157 HIS A N 1
ATOM 1211 C CA . HIS A 1 152 ? 21.576 17.985 57.342 1.00 18.66 157 HIS A CA 1
ATOM 1212 C C . HIS A 1 152 ? 21.495 19.325 56.610 1.00 17.37 157 HIS A C 1
ATOM 1213 O O . HIS A 1 152 ? 20.504 20.049 56.715 1.00 17.44 157 HIS A O 1
ATOM 1220 N N . ALA A 1 153 ? 22.546 19.638 55.856 1.00 17.72 158 ALA A N 1
ATOM 1221 C CA . ALA A 1 153 ? 22.628 20.885 55.104 1.00 16.41 158 ALA A CA 1
ATOM 1222 C C . ALA A 1 153 ? 21.617 20.979 53.959 1.00 17.39 158 ALA A C 1
ATOM 1223 O O . ALA A 1 153 ? 20.972 22.015 53.776 1.00 17.04 158 ALA A O 1
ATOM 1225 N N . ALA A 1 154 ? 21.492 19.905 53.182 1.00 17.60 159 ALA A N 1
ATOM 1226 C CA . ALA A 1 154 ? 20.562 19.890 52.057 1.00 19.41 159 ALA A CA 1
ATOM 1227 C C . ALA A 1 154 ? 19.137 19.997 52.568 1.00 19.80 159 ALA A C 1
ATOM 1228 O O . ALA A 1 154 ? 18.327 20.751 52.032 1.00 21.64 159 ALA A O 1
ATOM 1230 N N . ASN A 1 155 ? 18.837 19.250 53.622 1.00 18.77 160 ASN A N 1
ATOM 1231 C CA . ASN A 1 155 ? 17.503 19.268 54.184 1.00 18.30 160 ASN A CA 1
ATOM 1232 C C . ASN A 1 155 ? 17.088 20.647 54.685 1.00 17.41 160 ASN A C 1
ATOM 1233 O O . ASN A 1 155 ? 15.906 20.977 54.667 1.00 18.87 160 ASN A O 1
ATOM 1238 N N . PHE A 1 156 ? 18.042 21.457 55.141 1.00 17.48 161 PHE A N 1
ATOM 1239 C CA . PHE A 1 156 ? 17.689 22.796 55.610 1.00 16.22 161 PHE A CA 1
ATOM 1240 C C . PHE A 1 156 ? 17.251 23.635 54.413 1.00 16.84 161 PHE A C 1
ATOM 1241 O O . PHE A 1 156 ? 16.229 24.325 54.459 1.00 16.48 161 PHE A O 1
ATOM 1249 N N . LEU A 1 157 ? 18.040 23.579 53.345 1.00 17.56 162 LEU A N 1
ATOM 1250 C CA . LEU A 1 157 ? 17.732 24.318 52.125 1.00 18.63 162 LEU A CA 1
ATOM 1251 C C . LEU A 1 157 ? 16.412 23.785 51.553 1.00 18.79 162 LEU A C 1
ATOM 1252 O O . LEU A 1 157 ? 15.610 24.533 50.995 1.00 19.67 162 LEU A O 1
ATOM 1257 N N . TYR A 1 158 ? 16.180 22.487 51.714 1.00 18.43 163 TYR A N 1
ATOM 1258 C CA . TYR A 1 158 ? 14.952 21.876 51.221 1.00 19.46 163 TYR A CA 1
ATOM 1259 C C . TYR A 1 158 ? 13.706 22.389 51.953 1.00 21.20 163 TYR A C 1
ATOM 1260 O O . TYR A 1 158 ? 12.722 22.780 51.323 1.00 19.57 163 TYR A O 1
ATOM 1269 N N . MET A 1 159 ? 13.745 22.372 53.284 1.00 20.03 164 MET A N 1
ATOM 1270 C CA . MET A 1 159 ? 12.615 22.835 54.084 1.00 16.97 164 MET A CA 1
ATOM 1271 C C . MET A 1 159 ? 12.365 24.316 53.875 1.00 15.66 164 MET A C 1
ATOM 1272 O O . MET A 1 159 ? 11.224 24.759 53.818 1.00 19.49 164 MET A O 1
ATOM 1277 N N . LEU A 1 160 ? 13.436 25.088 53.760 1.00 16.32 165 LEU A N 1
ATOM 1278 C CA . LEU A 1 160 ? 13.308 26.527 53.572 1.00 16.26 165 LEU A CA 1
ATOM 1279 C C . LEU A 1 160 ? 12.718 26.915 52.213 1.00 18.64 165 LEU A C 1
ATOM 1280 O O . LEU A 1 160 ? 11.825 27.754 52.136 1.00 16.75 165 LEU A O 1
ATOM 1285 N N . HIS A 1 161 ? 13.221 26.296 51.148 1.00 19.61 166 HIS A N 1
ATOM 1286 C CA . HIS A 1 161 ? 12.781 26.602 49.789 1.00 20.95 166 HIS A CA 1
ATOM 1287 C C . HIS A 1 161 ? 11.629 25.737 49.288 1.00 22.80 166 HIS A C 1
ATOM 1288 O O . HIS A 1 161 ? 10.955 26.092 48.314 1.00 23.77 166 HIS A O 1
ATOM 1295 N N . GLY A 1 162 ? 11.405 24.604 49.941 1.00 22.18 167 GLY A N 1
ATOM 1296 C CA . GLY A 1 162 ? 10.350 23.711 49.502 1.00 24.38 167 GLY A CA 1
ATOM 1297 C C . GLY A 1 162 ? 10.803 22.907 48.293 1.00 26.27 167 GLY A C 1
ATOM 1298 O O . GLY A 1 162 ? 9.999 22.255 47.622 1.00 25.92 167 GLY A O 1
ATOM 1299 N N . GLU A 1 163 ? 12.102 22.970 48.012 1.00 26.65 168 GLU A N 1
ATOM 1300 C CA . GLU A 1 163 ? 12.698 22.239 46.902 1.00 28.22 168 GLU A CA 1
ATOM 1301 C C . GLU A 1 163 ? 14.138 21.873 47.241 1.00 27.11 168 GLU A C 1
ATOM 1302 O O . GLU A 1 163 ? 14.867 22.673 47.831 1.00 24.78 168 GLU A O 1
ATOM 1308 N N . GLU A 1 164 ? 14.539 20.658 46.873 1.00 26.04 169 GLU A N 1
ATOM 1309 C CA . GLU A 1 164 ? 15.890 20.190 47.145 1.00 26.41 169 GLU A CA 1
ATOM 1310 C C . GLU A 1 164 ? 16.887 21.097 46.438 1.00 26.48 169 GLU A C 1
ATOM 1311 O O . GLU A 1 164 ? 16.657 21.528 45.310 1.00 28.05 169 GLU A O 1
ATOM 1317 N N . PRO A 1 165 ? 18.010 21.406 47.097 1.00 25.38 170 PRO A N 1
ATOM 1318 C CA . PRO A 1 165 ? 19.005 22.284 46.476 1.00 23.52 170 PRO A CA 1
ATOM 1319 C C . PRO A 1 165 ? 19.983 21.596 45.527 1.00 22.42 170 PRO A C 1
ATOM 1320 O O . PRO A 1 165 ? 20.126 20.369 45.538 1.00 21.31 170 PRO A O 1
ATOM 1324 N N . PRO A 1 166 ? 20.652 22.384 44.671 1.00 21.24 171 PRO A N 1
ATOM 1325 C CA . PRO A 1 166 ? 21.632 21.836 43.731 1.00 21.76 171 PRO A CA 1
ATOM 1326 C C . PRO A 1 166 ? 22.906 21.460 44.503 1.00 25.23 171 PRO A C 1
ATOM 1327 O O . PRO A 1 166 ? 23.138 21.953 45.611 1.00 22.50 171 PRO A O 1
ATOM 1331 N N . LYS A 1 167 ? 23.727 20.596 43.915 1.00 26.30 172 LYS A N 1
ATOM 1332 C CA . LYS A 1 167 ? 24.962 20.147 44.547 1.00 28.66 172 LYS A CA 1
ATOM 1333 C C . LYS A 1 167 ? 25.810 21.275 45.132 1.00 28.25 172 LYS A C 1
ATOM 1334 O O . LYS A 1 167 ? 26.226 21.192 46.286 1.00 29.71 172 LYS A O 1
ATOM 1340 N N . GLU A 1 168 ? 26.069 22.320 44.345 1.00 27.53 173 GLU A N 1
ATOM 1341 C CA . GLU A 1 168 ? 26.896 23.435 44.809 1.00 27.63 173 GLU A CA 1
ATOM 1342 C C . GLU A 1 168 ? 26.330 24.120 46.042 1.00 25.84 173 GLU A C 1
ATOM 1343 O O . GLU A 1 168 ? 27.083 24.677 46.840 1.00 23.40 173 GLU A O 1
ATOM 1349 N N . TRP A 1 169 ? 25.008 24.096 46.192 1.00 23.69 174 TRP A N 1
ATOM 1350 C CA . TRP A 1 169 ? 24.384 24.726 47.351 1.00 21.99 174 TRP A CA 1
ATOM 1351 C C . TRP A 1 169 ? 24.513 23.820 48.573 1.00 21.81 174 TRP A C 1
ATOM 1352 O O . TRP A 1 169 ? 24.810 24.292 49.667 1.00 23.10 174 TRP A O 1
ATOM 1363 N N . GLU A 1 170 ? 24.296 22.521 48.391 1.00 19.68 175 GLU A N 1
ATOM 1364 C CA . GLU A 1 170 ? 24.426 21.590 49.504 1.00 20.97 175 GLU A CA 1
ATOM 1365 C C . GLU A 1 170 ? 25.857 21.679 50.025 1.00 22.33 175 GLU A C 1
ATOM 1366 O O . GLU A 1 170 ? 26.098 21.636 51.232 1.00 21.69 175 GLU A O 1
ATOM 1372 N N . LYS A 1 171 ? 26.804 21.814 49.104 1.00 19.49 176 LYS A N 1
ATOM 1373 C CA . LYS A 1 171 ? 28.213 21.895 49.460 1.00 19.99 176 LYS A CA 1
ATOM 1374 C C . LYS A 1 171 ? 28.547 23.164 50.242 1.00 20.65 176 LYS A C 1
ATOM 1375 O O . LYS A 1 171 ? 29.173 23.104 51.303 1.00 19.46 176 LYS A O 1
ATOM 1381 N N . ALA A 1 172 ? 28.138 24.314 49.719 1.00 19.77 177 ALA A N 1
ATOM 1382 C CA . ALA A 1 172 ? 28.412 25.579 50.391 1.00 18.40 177 ALA A CA 1
ATOM 1383 C C . ALA A 1 172 ? 27.777 25.602 51.776 1.00 18.61 177 ALA A C 1
ATOM 1384 O O . ALA A 1 172 ? 28.396 26.046 52.742 1.00 17.73 177 ALA A O 1
ATOM 1386 N N . MET A 1 173 ? 26.537 25.130 51.859 1.00 16.34 178 MET A N 1
ATOM 1387 C CA . MET A 1 173 ? 25.796 25.088 53.112 1.00 16.59 178 MET A CA 1
ATOM 1388 C C . MET A 1 173 ? 26.472 24.166 54.132 1.00 18.55 178 MET A C 1
ATOM 1389 O O . MET A 1 173 ? 26.642 24.533 55.292 1.00 20.03 178 MET A O 1
ATOM 1394 N N . ASP A 1 174 ? 26.850 22.972 53.690 1.00 19.14 179 ASP A N 1
ATOM 1395 C CA . ASP A 1 174 ? 27.512 21.990 54.548 1.00 20.46 179 ASP A CA 1
ATOM 1396 C C . ASP A 1 174 ? 28.830 22.557 55.074 1.00 22.07 179 ASP A C 1
ATOM 1397 O O . ASP A 1 174 ? 29.147 22.429 56.263 1.00 21.06 179 ASP A O 1
ATOM 1402 N N . VAL A 1 175 ? 29.594 23.180 54.180 1.00 18.07 180 VAL A N 1
ATOM 1403 C CA . VAL A 1 175 ? 30.868 23.778 54.543 1.00 18.45 180 VAL A CA 1
ATOM 1404 C C . VAL A 1 175 ? 30.639 24.895 55.561 1.00 19.29 180 VAL A C 1
ATOM 1405 O O . VAL A 1 175 ? 31.420 25.058 56.502 1.00 19.34 180 VAL A O 1
ATOM 1409 N N . ALA A 1 176 ? 29.569 25.659 55.366 1.00 16.12 181 ALA A N 1
ATOM 1410 C CA . ALA A 1 176 ? 29.244 26.762 56.267 1.00 16.70 181 ALA A CA 1
ATOM 1411 C C . ALA A 1 176 ? 29.007 26.249 57.687 1.00 16.86 181 ALA A C 1
ATOM 1412 O O . ALA A 1 176 ? 29.466 26.845 58.664 1.00 17.16 181 ALA A O 1
ATOM 1414 N N . LEU A 1 177 ? 28.286 25.139 57.793 1.00 15.76 182 LEU A N 1
ATOM 1415 C CA . LEU A 1 177 ? 27.993 24.530 59.083 1.00 16.74 182 LEU A CA 1
ATOM 1416 C C . LEU A 1 177 ? 29.273 24.019 59.751 1.00 16.00 182 LEU A C 1
ATOM 1417 O O . LEU A 1 177 ? 29.436 24.126 60.963 1.00 16.64 182 LEU A O 1
ATOM 1422 N N . ILE A 1 178 ? 30.177 23.457 58.957 1.00 14.75 183 ILE A N 1
ATOM 1423 C CA . ILE A 1 178 ? 31.445 22.948 59.474 1.00 13.50 183 ILE A CA 1
ATOM 1424 C C . ILE A 1 178 ? 32.264 24.118 60.024 1.00 15.25 183 ILE A C 1
ATOM 1425 O O . ILE A 1 178 ? 32.840 24.037 61.112 1.00 14.76 183 ILE A O 1
ATOM 1430 N N . LEU A 1 179 ? 32.304 25.210 59.266 1.00 14.00 184 LEU A N 1
ATOM 1431 C CA . LEU A 1 179 ? 33.060 26.396 59.656 1.00 14.84 184 LEU A CA 1
ATOM 1432 C C . LEU A 1 179 ? 32.504 27.077 60.903 1.00 14.48 184 LEU A C 1
ATOM 1433 O O . LEU A 1 179 ? 33.240 27.742 61.622 1.00 14.98 184 LEU A O 1
ATOM 1438 N N . TYR A 1 180 ? 31.210 26.912 61.154 1.00 14.09 185 TYR A N 1
ATOM 1439 C CA . TYR A 1 180 ? 30.570 27.531 62.311 1.00 14.17 185 TYR A CA 1
ATOM 1440 C C . TYR A 1 180 ? 30.417 26.557 63.482 1.00 14.71 185 TYR A C 1
ATOM 1441 O O . TYR A 1 180 ? 29.990 26.948 64.567 1.00 12.15 185 TYR A O 1
ATOM 1450 N N . ALA A 1 181 ? 30.768 25.296 63.259 1.00 13.39 186 ALA A N 1
ATOM 1451 C CA . ALA A 1 181 ? 30.602 24.251 64.271 1.00 14.36 186 ALA A CA 1
ATOM 1452 C C . ALA A 1 181 ? 31.243 24.443 65.642 1.00 15.77 186 ALA A C 1
ATOM 1453 O O . ALA A 1 181 ? 30.599 24.211 66.673 1.00 14.52 186 ALA A O 1
ATOM 1455 N N . GLU A 1 182 ? 32.501 24.868 65.660 1.00 14.39 187 GLU A N 1
ATOM 1456 C CA . GLU A 1 182 ? 33.211 24.986 66.921 1.00 14.95 187 GLU A CA 1
ATOM 1457 C C . GLU A 1 182 ? 34.307 26.041 66.910 1.00 14.33 187 GLU A C 1
ATOM 1458 O O . GLU A 1 182 ? 34.965 26.254 65.895 1.00 13.67 187 GLU A O 1
ATOM 1464 N N . HIS A 1 183 ? 34.485 26.725 68.035 1.00 11.25 188 HIS A N 1
ATOM 1465 C CA . HIS A 1 183 ? 35.543 27.713 68.124 1.00 10.81 188 HIS A CA 1
ATOM 1466 C C . HIS A 1 183 ? 36.037 27.999 69.552 1.00 12.64 188 HIS A C 1
ATOM 1467 O O . HIS A 1 183 ? 36.100 29.152 69.989 1.00 11.13 188 HIS A O 1
ATOM 1474 N N . GLU A 1 184 ? 36.401 26.936 70.265 1.00 13.66 189 GLU A N 1
ATOM 1475 C CA . GLU A 1 184 ? 36.920 27.054 71.624 1.00 13.10 189 GLU A CA 1
ATOM 1476 C C . GLU A 1 184 ? 35.947 27.807 72.531 1.00 13.74 189 GLU A C 1
ATOM 1477 O O . GLU A 1 184 ? 34.731 27.668 72.385 1.00 11.72 189 GLU A O 1
ATOM 1483 N N . ILE A 1 185 ? 36.471 28.620 73.448 1.00 13.85 190 ILE A N 1
ATOM 1484 C CA . ILE A 1 185 ? 35.610 29.333 74.390 1.00 12.49 190 ILE A CA 1
ATOM 1485 C C . ILE A 1 185 ? 35.269 30.793 74.065 1.00 14.47 190 ILE A C 1
ATOM 1486 O O . ILE A 1 185 ? 35.666 31.732 74.766 1.00 12.66 190 ILE A O 1
ATOM 1491 N N . ASN A 1 186 ? 34.514 30.968 72.982 1.00 13.14 191 ASN A N 1
ATOM 1492 C CA . ASN A 1 186 ? 34.050 32.282 72.561 1.00 11.18 191 ASN A CA 1
ATOM 1493 C C . ASN A 1 186 ? 32.969 32.638 73.585 1.00 12.67 191 ASN A C 1
ATOM 1494 O O . ASN A 1 186 ? 32.629 31.820 74.444 1.00 12.52 191 ASN A O 1
ATOM 1499 N N . ALA A 1 187 ? 32.421 33.844 73.485 1.00 12.74 192 ALA A N 1
ATOM 1500 C CA . ALA A 1 187 ? 31.395 34.297 74.424 1.00 14.02 192 ALA A CA 1
ATOM 1501 C C . ALA A 1 187 ? 30.187 33.370 74.566 1.00 15.07 192 ALA A C 1
ATOM 1502 O O . ALA A 1 187 ? 29.780 33.064 75.688 1.00 13.48 192 ALA A O 1
ATOM 1504 N N . SER A 1 188 ? 29.608 32.924 73.449 1.00 12.97 193 SER A N 1
ATOM 1505 C CA . SER A 1 188 ? 28.444 32.047 73.527 1.00 11.89 193 SER A CA 1
ATOM 1506 C C . SER A 1 188 ? 28.788 30.708 74.183 1.00 11.48 193 SER A C 1
ATOM 1507 O O . SER A 1 188 ? 28.014 30.190 74.993 1.00 11.72 193 SER A O 1
ATOM 1510 N N . THR A 1 189 ? 29.950 30.147 73.853 1.00 11.65 194 THR A N 1
ATOM 1511 C CA . THR A 1 189 ? 30.353 28.880 74.455 1.00 12.05 194 THR A CA 1
ATOM 1512 C C . THR A 1 189 ? 30.637 29.079 75.953 1.00 11.36 194 THR A C 1
ATOM 1513 O O . THR A 1 189 ? 30.350 28.204 76.763 1.00 9.73 194 THR A O 1
ATOM 1517 N N . LEU A 1 190 ? 31.185 30.230 76.329 1.00 11.48 195 LEU A N 1
ATOM 1518 C CA . LEU A 1 190 ? 31.441 30.486 77.748 1.00 12.48 195 LEU A CA 1
ATOM 1519 C C . LEU A 1 190 ? 30.101 30.525 78.499 1.00 12.93 195 LEU A C 1
ATOM 1520 O O . LEU A 1 190 ? 29.968 29.947 79.577 1.00 12.36 195 LEU A O 1
ATOM 1525 N N . ALA A 1 191 ? 29.111 31.204 77.921 1.00 12.82 196 ALA A N 1
ATOM 1526 C CA . ALA A 1 191 ? 27.793 31.318 78.543 1.00 10.79 196 ALA A CA 1
ATOM 1527 C C . ALA A 1 191 ? 27.177 29.940 78.741 1.00 12.83 196 ALA A C 1
ATOM 1528 O O . ALA A 1 191 ? 26.572 29.662 79.779 1.00 13.83 196 ALA A O 1
ATOM 1530 N N . VAL A 1 192 ? 27.326 29.076 77.742 1.00 10.88 197 VAL A N 1
ATOM 1531 C CA . VAL A 1 192 ? 26.803 27.715 77.817 1.00 10.23 197 VAL A CA 1
ATOM 1532 C C . VAL A 1 192 ? 27.494 26.968 78.959 1.00 10.67 197 VAL A C 1
ATOM 1533 O O . VAL A 1 192 ? 26.843 26.294 79.755 1.00 10.76 197 VAL A O 1
ATOM 1537 N N . MET A 1 193 ? 28.816 27.091 79.022 1.00 9.94 198 MET A N 1
ATOM 1538 C CA . MET A 1 193 ? 29.603 26.423 80.052 1.00 11.36 198 MET A CA 1
ATOM 1539 C C . MET A 1 193 ? 29.320 26.954 81.462 1.00 11.07 198 MET A C 1
ATOM 1540 O O . MET A 1 193 ? 29.317 26.183 82.422 1.00 13.09 198 MET A O 1
ATOM 1545 N N . THR A 1 194 ? 29.072 28.256 81.585 1.00 11.38 199 THR A N 1
ATOM 1546 C CA . THR A 1 194 ? 28.777 28.860 82.894 1.00 12.53 199 THR A CA 1
ATOM 1547 C C . THR A 1 194 ? 27.474 28.303 83.460 1.00 12.68 199 THR A C 1
ATOM 1548 O O . THR A 1 194 ? 27.394 27.957 84.640 1.00 11.73 199 THR A O 1
ATOM 1552 N N . VAL A 1 195 ? 26.452 28.220 82.615 1.00 10.48 200 VAL A N 1
ATOM 1553 C CA . VAL A 1 195 ? 25.163 27.674 83.022 1.00 9.78 200 VAL A CA 1
ATOM 1554 C C . VAL A 1 195 ? 25.363 26.199 83.376 1.00 11.83 200 VAL A C 1
ATOM 1555 O O . VAL A 1 195 ? 24.839 25.705 84.374 1.00 12.44 200 VAL A O 1
ATOM 1559 N N . GLY A 1 196 ? 26.134 25.495 82.555 1.00 12.18 201 GLY A N 1
ATOM 1560 C CA . GLY A 1 196 ? 26.382 24.091 82.814 1.00 13.52 201 GLY A CA 1
ATOM 1561 C C . GLY A 1 196 ? 27.130 23.854 84.118 1.00 13.66 201 GLY A C 1
ATOM 1562 O O . GLY A 1 196 ? 26.918 22.829 84.776 1.00 11.80 201 GLY A O 1
ATOM 1563 N N . SER A 1 197 ? 27.994 24.797 84.494 1.00 12.89 202 SER A N 1
ATOM 1564 C CA . SER A 1 197 ? 28.788 24.669 85.716 1.00 13.60 202 SER A CA 1
ATOM 1565 C C . SER A 1 197 ? 27.965 24.694 87.012 1.00 16.67 202 SER A C 1
ATOM 1566 O O . SER A 1 197 ? 28.494 24.406 88.093 1.00 16.67 202 SER A O 1
ATOM 1569 N N . THR A 1 198 ? 26.682 25.038 86.918 1.00 15.38 203 THR A N 1
ATOM 1570 C CA . THR A 1 198 ? 25.828 25.038 88.108 1.00 14.83 203 THR A CA 1
ATOM 1571 C C . THR A 1 198 ? 25.043 23.726 88.091 1.00 15.51 203 THR A C 1
ATOM 1572 O O . THR A 1 198 ? 24.205 23.464 88.956 1.00 15.13 203 THR A O 1
ATOM 1576 N N . LEU A 1 199 ? 25.350 22.902 87.092 1.00 16.37 204 LEU A N 1
ATOM 1577 C CA . LEU A 1 199 ? 24.702 21.618 86.887 1.00 15.24 204 LEU A CA 1
ATOM 1578 C C . LEU A 1 199 ? 23.234 21.784 86.486 1.00 15.11 204 LEU A C 1
ATOM 1579 O O . LEU A 1 199 ? 22.388 20.941 86.791 1.00 14.76 204 LEU A O 1
ATOM 1584 N N . SER A 1 200 ? 22.939 22.881 85.790 1.00 12.47 205 SER A N 1
ATOM 1585 C CA . SER A 1 200 ? 21.588 23.142 85.313 1.00 11.59 205 SER A CA 1
ATOM 1586 C C . SER A 1 200 ? 21.305 22.150 84.172 1.00 14.28 205 SER A C 1
ATOM 1587 O O . SER A 1 200 ? 22.116 21.259 83.899 1.00 13.69 205 SER A O 1
ATOM 1590 N N . ASP A 1 201 ? 20.166 22.308 83.505 1.00 14.37 206 ASP A N 1
ATOM 1591 C CA . ASP A 1 201 ? 19.78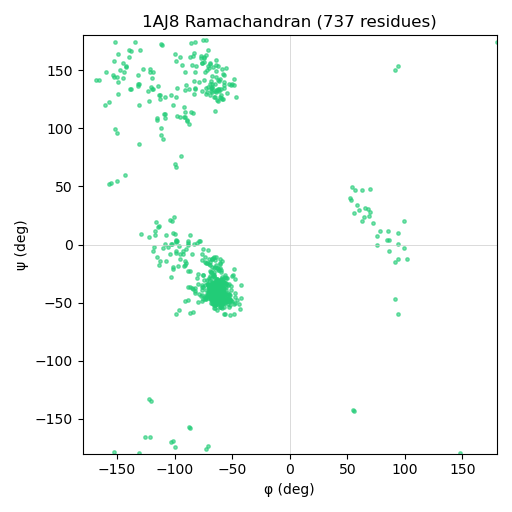5 21.409 82.415 1.00 14.30 206 ASP A CA 1
ATOM 1592 C C . ASP A 1 201 ? 20.364 21.836 81.059 1.00 14.92 206 ASP A C 1
ATOM 1593 O O . ASP A 1 201 ? 20.764 22.982 80.881 1.00 13.38 206 ASP A O 1
ATOM 1598 N N . TYR A 1 202 ? 20.397 20.901 80.112 1.00 14.92 207 TYR A N 1
ATOM 1599 C CA . TYR A 1 202 ? 20.923 21.146 78.766 1.00 12.58 207 TYR A CA 1
ATOM 1600 C C . TYR A 1 202 ? 20.302 22.356 78.066 1.00 9.87 207 TYR A C 1
ATOM 1601 O O . TYR A 1 202 ? 21.015 23.181 77.498 1.00 12.42 207 TYR A O 1
ATOM 1610 N N . TYR A 1 203 ? 18.978 22.461 78.108 1.00 10.43 208 TYR A N 1
ATOM 1611 C CA . TYR A 1 203 ? 18.280 23.550 77.440 1.00 10.85 208 TYR A CA 1
ATOM 1612 C C . TYR A 1 203 ? 18.628 24.922 77.998 1.00 13.01 208 TYR A C 1
ATOM 1613 O O . TYR A 1 203 ? 18.846 25.869 77.233 1.00 11.36 208 TYR A O 1
ATOM 1622 N N . SER A 1 204 ? 18.684 25.036 79.323 1.00 11.55 209 SER A N 1
ATOM 1623 C CA . SER A 1 204 ? 19.035 26.308 79.944 1.00 10.43 209 SER A CA 1
ATOM 1624 C C . SER A 1 204 ? 20.421 26.731 79.455 1.00 9.62 209 SER A C 1
ATOM 1625 O O . SER A 1 204 ? 20.667 27.905 79.178 1.00 11.89 209 SER A O 1
ATOM 1628 N N . ALA A 1 205 ? 21.325 25.763 79.347 1.00 9.74 210 ALA A N 1
ATOM 1629 C CA . ALA A 1 205 ? 22.678 26.060 78.910 1.00 11.90 210 ALA A CA 1
ATOM 1630 C C . ALA A 1 205 ? 22.707 26.519 77.453 1.00 13.67 210 ALA A C 1
ATOM 1631 O O . ALA A 1 205 ? 23.305 27.552 77.138 1.00 12.98 210 ALA A O 1
ATOM 1633 N N . ILE A 1 206 ? 22.066 25.764 76.565 1.00 12.88 211 ILE A N 1
ATOM 1634 C CA . ILE A 1 206 ? 22.067 26.136 75.155 1.00 12.54 211 ILE A CA 1
ATOM 1635 C C . ILE A 1 206 ? 21.379 27.485 74.940 1.00 11.14 211 ILE A C 1
ATOM 1636 O O . ILE A 1 206 ? 21.788 28.258 74.074 1.00 11.07 211 ILE A O 1
ATOM 1641 N N . LEU A 1 207 ? 20.359 27.785 75.741 1.00 9.90 212 LEU A N 1
ATOM 1642 C CA . LEU A 1 207 ? 19.654 29.062 75.613 1.00 11.32 212 LEU A CA 1
ATOM 1643 C C . LEU A 1 207 ? 20.586 30.250 75.893 1.00 11.68 212 LEU A C 1
ATOM 1644 O O . LEU A 1 207 ? 20.435 31.320 75.308 1.00 11.44 212 LEU A O 1
ATOM 1649 N N . ALA A 1 208 ? 21.541 30.067 76.800 1.00 12.43 213 ALA A N 1
ATOM 1650 C CA . ALA A 1 208 ? 22.494 31.133 77.115 1.00 11.65 213 ALA A CA 1
ATOM 1651 C C . ALA A 1 208 ? 23.393 31.338 75.889 1.00 10.80 213 ALA A C 1
ATOM 1652 O O . ALA A 1 208 ? 23.798 32.460 75.565 1.00 10.22 213 ALA A O 1
ATOM 1654 N N . GLY A 1 209 ? 23.711 30.236 75.220 1.00 12.51 214 GLY A N 1
ATOM 1655 C CA . GLY A 1 209 ? 24.534 30.312 74.027 1.00 13.87 214 GLY A CA 1
ATOM 1656 C C . GLY A 1 209 ? 23.794 31.105 72.961 1.00 11.85 214 GLY A C 1
ATOM 1657 O O . GLY A 1 209 ? 24.355 32.018 72.352 1.00 9.11 214 GLY A O 1
ATOM 1658 N N . ILE A 1 210 ? 22.527 30.753 72.743 1.00 12.76 215 ILE A N 1
ATOM 1659 C CA . ILE A 1 210 ? 21.691 31.434 71.751 1.00 13.05 215 ILE A CA 1
ATOM 1660 C C . ILE A 1 210 ? 21.651 32.930 72.050 1.00 14.15 215 ILE A C 1
ATOM 1661 O O . ILE A 1 210 ? 21.847 33.757 71.159 1.00 12.88 215 ILE A O 1
ATOM 1666 N N . GLY A 1 211 ? 21.400 33.270 73.312 1.00 13.57 216 GLY A N 1
ATOM 1667 C CA . GLY A 1 211 ? 21.331 34.665 73.705 1.00 11.60 216 GLY A CA 1
ATOM 1668 C C . GLY A 1 211 ? 22.621 35.411 73.426 1.00 11.52 216 GLY A C 1
ATOM 1669 O O . GLY A 1 211 ? 22.599 36.540 72.934 1.00 12.48 216 GLY A O 1
ATOM 1670 N N . ALA A 1 212 ? 23.754 34.789 73.733 1.00 11.08 217 ALA A N 1
ATOM 1671 C CA . ALA A 1 212 ? 25.033 35.446 73.501 1.00 11.42 217 ALA A CA 1
ATOM 1672 C C . ALA A 1 212 ? 25.365 35.539 72.014 1.00 13.14 217 ALA A C 1
ATOM 1673 O O . ALA A 1 212 ? 25.816 36.581 71.544 1.00 14.63 217 ALA A O 1
ATOM 1675 N N . LEU A 1 213 ? 25.148 34.450 71.282 1.00 13.12 218 LEU A N 1
ATOM 1676 C CA . LEU A 1 213 ? 25.444 34.419 69.851 1.00 12.46 218 LEU A CA 1
ATOM 1677 C C . LEU A 1 213 ? 24.679 35.500 69.094 1.00 13.65 218 LEU A C 1
ATOM 1678 O O . LEU A 1 213 ? 25.160 36.043 68.099 1.00 13.79 218 LEU A O 1
ATOM 1683 N N . LYS A 1 214 ? 23.487 35.802 69.588 1.00 12.86 219 LYS A N 1
ATOM 1684 C CA . LYS A 1 214 ? 22.592 36.805 69.020 1.00 14.88 219 LYS A CA 1
ATOM 1685 C C . LYS A 1 214 ? 23.215 38.212 68.939 1.00 16.34 219 LYS A C 1
ATOM 1686 O O . LYS A 1 214 ? 22.916 38.987 68.023 1.00 14.49 219 LYS A O 1
ATOM 1692 N N . GLY A 1 215 ? 24.076 38.538 69.902 1.00 14.23 220 GLY A N 1
ATOM 1693 C CA . GLY A 1 215 ? 24.705 39.850 69.941 1.00 13.77 220 GLY A CA 1
ATOM 1694 C C . GLY A 1 215 ? 25.376 40.312 68.657 1.00 13.98 220 GLY A C 1
ATOM 1695 O O . GLY A 1 215 ? 26.073 39.535 68.009 1.00 13.97 220 GLY A O 1
ATOM 1696 N N . PRO A 1 216 ? 25.195 41.589 68.277 1.00 15.29 221 PRO A N 1
ATOM 1697 C CA . PRO A 1 216 ? 25.783 42.163 67.060 1.00 14.80 221 PRO A CA 1
ATOM 1698 C C . PRO A 1 216 ? 27.308 42.131 66.978 1.00 15.35 221 PRO A C 1
ATOM 1699 O O . PRO A 1 216 ? 27.866 42.185 65.878 1.00 14.37 221 PRO A O 1
ATOM 1703 N N . ILE A 1 217 ? 27.997 42.065 68.117 1.00 14.64 222 ILE A N 1
ATOM 1704 C CA . ILE A 1 217 ? 29.451 41.987 68.054 1.00 12.06 222 ILE A CA 1
ATOM 1705 C C . ILE A 1 217 ? 29.918 40.553 68.228 1.00 13.02 222 ILE A C 1
ATOM 1706 O O . ILE A 1 217 ? 31.107 40.292 68.387 1.00 13.47 222 ILE A O 1
ATOM 1711 N N . HIS A 1 218 ? 28.964 39.625 68.221 1.00 11.98 223 HIS A N 1
ATOM 1712 C CA . HIS A 1 218 ? 29.289 38.209 68.258 1.00 12.74 223 HIS A CA 1
ATOM 1713 C C . HIS A 1 218 ? 28.675 37.642 66.976 1.00 12.88 223 HIS A C 1
ATOM 1714 O O . HIS A 1 218 ? 28.813 38.244 65.917 1.00 14.82 223 HIS A O 1
ATOM 1721 N N . GLY A 1 219 ? 27.989 36.510 67.058 1.00 12.57 224 GLY A N 1
ATOM 1722 C CA . GLY A 1 219 ? 27.400 35.923 65.863 1.00 15.01 224 GLY A CA 1
ATOM 1723 C C . GLY A 1 219 ? 26.483 36.830 65.052 1.00 16.96 224 GLY A C 1
ATOM 1724 O O . GLY A 1 219 ? 26.357 36.665 63.837 1.00 17.20 224 GLY A O 1
ATOM 1725 N N . GLY A 1 220 ? 25.834 37.785 65.713 1.00 14.12 225 GLY A N 1
ATOM 1726 C CA . GLY A 1 220 ? 24.939 38.685 65.008 1.00 13.95 225 GLY A CA 1
ATOM 1727 C C . GLY A 1 220 ? 25.634 39.506 63.934 1.00 15.66 225 GLY A C 1
ATOM 1728 O O . GLY A 1 220 ? 24.982 40.086 63.065 1.00 15.87 225 GLY A O 1
ATOM 1729 N N . ALA A 1 221 ? 26.960 39.563 63.987 1.00 14.43 226 ALA A N 1
ATOM 1730 C CA . ALA A 1 221 ? 27.720 40.326 63.005 1.00 16.18 226 ALA A CA 1
ATOM 1731 C C . ALA A 1 221 ? 27.586 39.745 61.597 1.00 16.86 226 ALA A C 1
ATOM 1732 O O . ALA A 1 221 ? 27.860 40.437 60.611 1.00 18.49 226 ALA A O 1
ATOM 1734 N N . VAL A 1 222 ? 27.177 38.481 61.493 1.00 16.44 227 VAL A N 1
ATOM 1735 C CA . VAL A 1 222 ? 27.012 37.868 60.179 1.00 14.83 227 VAL A CA 1
ATOM 1736 C C . VAL A 1 222 ? 25.939 38.654 59.418 1.00 16.37 227 VAL A C 1
ATOM 1737 O O . VAL A 1 222 ? 26.036 38.855 58.208 1.00 16.37 227 VAL A O 1
ATOM 1741 N N . GLU A 1 223 ? 24.926 39.123 60.137 1.00 14.04 228 GLU A N 1
ATOM 1742 C CA . GLU A 1 223 ? 23.869 39.901 59.510 1.00 15.96 228 GLU A CA 1
ATOM 1743 C C . GLU A 1 223 ? 24.290 41.360 59.362 1.00 16.89 228 GLU A C 1
ATOM 1744 O O . GLU A 1 223 ? 23.989 42.004 58.357 1.00 15.91 228 GLU A O 1
ATOM 1750 N N . GLU A 1 224 ? 25.006 41.881 60.353 1.00 15.88 229 GLU A N 1
ATOM 1751 C CA . GLU A 1 224 ? 25.451 43.266 60.296 1.00 15.99 229 GLU A CA 1
ATOM 1752 C C . GLU A 1 224 ? 26.474 43.485 59.183 1.00 15.55 229 GLU A C 1
ATOM 1753 O O . GLU A 1 224 ? 26.500 44.540 58.560 1.00 17.27 229 GLU A O 1
ATOM 1759 N N . ALA A 1 225 ? 27.320 42.491 58.937 1.00 14.84 230 ALA A N 1
ATOM 1760 C CA . ALA A 1 225 ? 28.336 42.600 57.894 1.00 15.43 230 ALA A CA 1
ATOM 1761 C C . ALA A 1 225 ? 27.719 42.807 56.514 1.00 16.54 230 ALA A C 1
ATOM 1762 O O . ALA A 1 225 ? 28.064 43.760 55.824 1.00 17.18 230 ALA A O 1
ATOM 1764 N N . ILE A 1 226 ? 26.806 41.925 56.110 1.00 16.57 231 ILE A N 1
ATOM 1765 C CA . ILE A 1 226 ? 26.180 42.055 54.794 1.00 18.04 231 ILE A CA 1
ATOM 1766 C C . ILE A 1 226 ? 25.348 43.334 54.664 1.00 20.09 231 ILE A C 1
ATOM 1767 O O . ILE A 1 226 ? 25.357 43.978 53.613 1.00 23.72 231 ILE A O 1
ATOM 1772 N N . LYS A 1 227 ? 24.642 43.715 55.723 1.00 20.01 232 LYS A N 1
ATOM 1773 C CA . LYS A 1 227 ? 23.851 44.946 55.694 1.00 21.82 232 LYS A CA 1
ATOM 1774 C C . LYS A 1 227 ? 24.797 46.146 55.554 1.00 20.69 232 LYS A C 1
ATOM 1775 O O . LYS A 1 227 ? 24.439 47.197 55.015 1.00 20.50 232 LYS A O 1
ATOM 1781 N N . GLN A 1 228 ? 26.010 45.974 56.060 1.00 19.15 233 GLN A N 1
ATOM 1782 C CA . GLN A 1 228 ? 27.035 47.007 56.011 1.00 19.80 233 GLN A CA 1
ATOM 1783 C C . GLN A 1 228 ? 27.497 47.263 54.570 1.00 19.20 233 GLN A C 1
ATOM 1784 O O . GLN A 1 228 ? 27.660 48.412 54.156 1.00 20.74 233 GLN A O 1
ATOM 1790 N N . PHE A 1 229 ? 27.701 46.193 53.806 1.00 19.19 234 PHE A N 1
ATOM 1791 C CA . PHE A 1 229 ? 28.112 46.323 52.407 1.00 18.90 234 PHE A CA 1
ATOM 1792 C C . PHE A 1 229 ? 26.976 47.003 51.642 1.00 21.52 234 PHE A C 1
ATOM 1793 O O . PHE A 1 229 ? 27.205 47.881 50.808 1.00 22.41 234 PHE A O 1
ATOM 1801 N N . MET A 1 230 ? 25.747 46.582 51.933 1.00 21.72 235 MET A N 1
ATOM 1802 C CA . MET A 1 230 ? 24.566 47.141 51.287 1.00 21.23 235 MET A CA 1
ATOM 1803 C C . MET A 1 230 ? 24.438 48.619 51.622 1.00 22.59 235 MET A C 1
ATOM 1804 O O . MET A 1 230 ? 24.019 49.422 50.794 1.00 22.17 235 MET A O 1
ATOM 1809 N N . GLU A 1 231 ? 24.802 48.976 52.847 1.00 22.99 236 GLU A N 1
ATOM 1810 C CA . GLU A 1 231 ? 24.734 50.361 53.270 1.00 23.41 236 GLU A CA 1
ATOM 1811 C C . GLU A 1 231 ? 25.754 51.188 52.498 1.00 24.70 236 GLU A C 1
ATOM 1812 O O . GLU A 1 231 ? 25.476 52.323 52.128 1.00 26.89 236 GLU A O 1
ATOM 1818 N N . ILE A 1 232 ? 26.936 50.626 52.261 1.00 23.23 237 ILE A N 1
ATOM 1819 C CA . ILE A 1 232 ? 27.968 51.353 51.533 1.00 23.37 237 ILE A CA 1
ATOM 1820 C C . ILE A 1 232 ? 27.450 51.678 50.136 1.00 25.36 237 ILE A C 1
ATOM 1821 O O . ILE A 1 232 ? 27.670 52.773 49.622 1.00 27.99 237 ILE A O 1
ATOM 1826 N N . GLY A 1 233 ? 26.757 50.726 49.525 1.00 26.41 238 GLY A N 1
ATOM 1827 C CA . GLY A 1 233 ? 26.164 50.978 48.225 1.00 28.82 238 GLY A CA 1
ATOM 1828 C C . GLY A 1 233 ? 26.902 50.608 46.960 1.00 29.25 238 GLY A C 1
ATOM 1829 O O . GLY A 1 233 ? 26.396 49.830 46.157 1.00 31.07 238 GLY A O 1
ATOM 1830 N N . SER A 1 234 ? 28.081 51.179 46.760 1.00 30.58 239 SER A N 1
ATOM 1831 C CA . SER A 1 234 ? 28.857 50.889 45.563 1.00 31.83 239 SER A CA 1
ATOM 1832 C C . SER A 1 234 ? 30.322 50.833 45.935 1.00 29.99 239 SER A C 1
ATOM 1833 O O . SER A 1 234 ? 30.744 51.465 46.901 1.00 31.37 239 SER A O 1
ATOM 1836 N N . PRO A 1 235 ? 31.121 50.081 45.170 1.00 27.93 240 PRO A N 1
ATOM 1837 C CA . PRO A 1 235 ? 32.546 49.981 45.477 1.00 28.56 240 PRO A CA 1
ATOM 1838 C C . PRO A 1 235 ? 33.224 51.343 45.540 1.00 30.17 240 PRO A C 1
ATOM 1839 O O . PRO A 1 235 ? 34.199 51.534 46.265 1.00 31.83 240 PRO A O 1
ATOM 1843 N N . GLU A 1 236 ? 32.690 52.296 44.790 1.00 31.50 241 GLU A N 1
ATOM 1844 C CA . GLU A 1 236 ? 33.254 53.636 44.745 1.00 33.62 241 GLU A CA 1
ATOM 1845 C C . GLU A 1 236 ? 33.118 54.427 46.038 1.00 32.61 241 GLU A C 1
ATOM 1846 O O . GLU A 1 236 ? 33.895 55.350 46.278 1.00 31.89 241 GLU A O 1
ATOM 1852 N N . LYS A 1 237 ? 32.142 54.070 46.872 1.00 31.89 242 LYS A N 1
ATOM 1853 C CA . LYS A 1 237 ? 31.916 54.783 48.132 1.00 30.88 242 LYS A CA 1
ATOM 1854 C C . LYS A 1 237 ? 32.569 54.139 49.348 1.00 27.70 242 LYS A C 1
ATOM 1855 O O . LYS A 1 237 ? 32.481 54.668 50.456 1.00 28.96 242 LYS A O 1
ATOM 1861 N N . VAL A 1 238 ? 33.233 53.011 49.135 1.00 26.11 243 VAL A N 1
ATOM 1862 C CA . VAL A 1 238 ? 33.878 52.295 50.219 1.00 25.79 243 VAL A CA 1
ATOM 1863 C C . VAL A 1 238 ? 34.887 53.138 50.987 1.00 28.67 243 VAL A C 1
ATOM 1864 O O . VAL A 1 238 ? 34.743 53.351 52.190 1.00 28.40 243 VAL A O 1
ATOM 1868 N N . GLU A 1 239 ? 35.903 53.629 50.290 1.00 29.48 244 GLU A N 1
ATOM 1869 C CA . GLU A 1 239 ? 36.946 54.418 50.928 1.00 31.09 244 GLU A CA 1
ATOM 1870 C C . GLU A 1 239 ? 36.426 55.555 51.795 1.00 30.10 244 GLU A C 1
ATOM 1871 O O . GLU A 1 239 ? 36.858 55.719 52.935 1.00 28.48 244 GLU A O 1
ATOM 1877 N N . GLU A 1 240 ? 35.507 56.345 51.253 1.00 30.29 245 GLU A N 1
ATOM 1878 C CA . GLU A 1 240 ? 34.950 57.461 52.003 1.00 30.19 245 GLU A CA 1
ATOM 1879 C C . GLU A 1 240 ? 34.221 56.950 53.238 1.00 28.20 245 GLU A C 1
ATOM 1880 O O . GLU A 1 240 ? 34.290 57.559 54.305 1.00 26.09 245 GLU A O 1
ATOM 1886 N N . TRP A 1 241 ? 33.520 55.830 53.088 1.00 25.30 246 TRP A N 1
ATOM 1887 C CA . TRP A 1 241 ? 32.776 55.242 54.195 1.00 24.28 246 TRP A CA 1
ATOM 1888 C C . TRP A 1 241 ? 33.730 54.750 55.279 1.00 23.27 246 TRP A C 1
ATOM 1889 O O . TRP A 1 241 ? 33.483 54.930 56.472 1.00 23.31 246 TRP A O 1
ATOM 1900 N N . PHE A 1 242 ? 34.829 54.141 54.849 1.00 22.51 247 PHE A N 1
ATOM 1901 C CA . PHE A 1 242 ? 35.833 53.598 55.756 1.00 22.23 247 PHE A CA 1
ATOM 1902 C C . PHE A 1 242 ? 36.431 54.652 56.691 1.00 23.30 247 PHE A C 1
ATOM 1903 O O . PHE A 1 242 ? 36.408 54.496 57.914 1.00 23.11 247 PHE A O 1
ATOM 1911 N N . PHE A 1 243 ? 36.960 55.731 56.124 1.00 22.49 248 PHE A N 1
ATOM 1912 C CA . PHE A 1 243 ? 37.570 56.769 56.946 1.00 24.05 248 PHE A CA 1
ATOM 1913 C C . PHE A 1 243 ? 36.581 57.495 57.842 1.00 24.26 248 PHE A C 1
ATOM 1914 O O . PHE A 1 243 ? 36.953 58.003 58.901 1.00 25.30 248 PHE A O 1
ATOM 1922 N N . LYS A 1 244 ? 35.320 57.536 57.427 1.00 24.31 249 LYS A N 1
ATOM 1923 C CA . LYS A 1 244 ? 34.288 58.172 58.232 1.00 25.72 249 LYS A CA 1
ATOM 1924 C C . LYS A 1 244 ? 34.056 57.261 59.439 1.00 23.65 249 LYS A C 1
ATOM 1925 O O . LYS A 1 244 ? 33.924 57.730 60.567 1.00 23.93 249 LYS A O 1
ATOM 1931 N N . ALA A 1 245 ? 34.024 55.954 59.189 1.00 22.91 250 ALA A N 1
ATOM 1932 C CA . ALA A 1 245 ? 33.815 54.965 60.243 1.00 22.16 250 ALA A CA 1
ATOM 1933 C C . ALA A 1 245 ? 34.946 55.028 61.264 1.00 23.43 250 ALA A C 1
ATOM 1934 O O . ALA A 1 245 ? 34.716 54.948 62.473 1.00 22.58 250 ALA A O 1
ATOM 1936 N N . LEU A 1 246 ? 36.172 55.173 60.776 1.00 22.96 251 LEU A N 1
ATOM 1937 C CA . LEU A 1 246 ? 37.323 55.250 61.663 1.00 22.92 251 LEU A CA 1
ATOM 1938 C C . LEU A 1 246 ? 37.220 56.501 62.520 1.00 23.34 251 LEU A C 1
ATOM 1939 O O . LEU A 1 246 ? 37.431 56.462 63.732 1.00 23.53 251 LEU A O 1
ATOM 1944 N N . GLN A 1 247 ? 36.892 57.614 61.881 1.00 23.21 252 GLN A N 1
ATOM 1945 C CA . GLN A 1 247 ? 36.754 58.878 62.583 1.00 24.98 252 GLN A CA 1
ATOM 1946 C C . GLN A 1 247 ? 35.661 58.762 63.651 1.00 25.99 252 GLN A C 1
ATOM 1947 O O . GLN A 1 247 ? 35.826 59.225 64.780 1.00 24.80 252 GLN A O 1
ATOM 1953 N N . GLN A 1 248 ? 34.553 58.123 63.286 1.00 25.78 253 GLN A N 1
ATOM 1954 C CA . GLN A 1 248 ? 33.418 57.943 64.188 1.00 28.04 253 GLN A CA 1
ATOM 1955 C C . GLN A 1 248 ? 33.648 56.864 65.239 1.00 29.55 253 GLN A C 1
ATOM 1956 O O . GLN A 1 248 ? 32.831 56.690 66.146 1.00 30.20 253 GLN A O 1
ATOM 1962 N N . LYS A 1 249 ? 34.746 56.130 65.111 1.00 30.52 254 LYS A N 1
ATOM 1963 C CA . LYS A 1 249 ? 35.042 55.051 66.042 1.00 30.59 254 LYS A CA 1
ATOM 1964 C C . LYS A 1 249 ? 33.987 53.958 65.888 1.00 29.84 254 LYS A C 1
ATOM 1965 O O . LYS A 1 249 ? 33.651 53.278 66.850 1.00 31.50 254 LYS A O 1
ATOM 1971 N N . ARG A 1 250 ? 33.457 53.801 64.677 1.00 28.66 255 ARG A N 1
ATOM 1972 C CA . ARG A 1 250 ? 32.448 52.777 64.411 1.00 26.89 255 ARG A CA 1
ATOM 1973 C C . ARG A 1 250 ? 33.130 51.444 64.142 1.00 26.54 255 ARG A C 1
ATOM 1974 O O . ARG A 1 250 ? 34.161 51.397 63.483 1.00 28.07 255 ARG A O 1
ATOM 1982 N N . LYS A 1 251 ? 32.557 50.361 64.650 1.00 23.31 256 LYS A N 1
ATOM 1983 C CA . LYS A 1 251 ? 33.141 49.046 64.442 1.00 21.81 256 LYS A CA 1
ATOM 1984 C C . LYS A 1 251 ? 32.857 48.559 63.022 1.00 21.94 256 LYS A C 1
ATOM 1985 O O . LYS A 1 251 ? 31.725 48.642 62.554 1.00 22.70 256 LYS A O 1
ATOM 1991 N N . ILE A 1 252 ? 33.881 48.072 62.328 1.00 19.58 257 ILE A N 1
ATOM 1992 C CA . ILE A 1 252 ? 33.673 47.533 60.991 1.00 18.08 257 ILE A CA 1
ATOM 1993 C C . ILE A 1 252 ? 33.230 46.101 61.249 1.00 15.55 257 ILE A C 1
ATOM 1994 O O . ILE A 1 252 ? 33.994 45.287 61.760 1.00 16.11 257 ILE A O 1
ATOM 1999 N N . MET A 1 253 ? 31.981 45.803 60.916 1.00 16.80 258 MET A N 1
ATOM 2000 C CA . MET A 1 253 ? 31.437 44.471 61.133 1.00 16.78 258 MET A CA 1
ATOM 2001 C C . MET A 1 253 ? 32.090 43.410 60.248 1.00 17.61 258 MET A C 1
ATOM 2002 O O . MET A 1 253 ? 32.283 43.612 59.048 1.00 17.88 258 MET A O 1
ATOM 2007 N N . GLY A 1 254 ? 32.431 42.280 60.862 1.00 15.25 259 GLY A N 1
ATOM 2008 C CA . GLY A 1 254 ? 33.078 41.201 60.141 1.00 14.62 259 GLY A CA 1
ATOM 2009 C C . GLY A 1 254 ? 34.584 41.301 60.282 1.00 15.14 259 GLY A C 1
ATOM 2010 O O . GLY A 1 254 ? 35.329 40.484 59.736 1.00 16.45 259 GLY A O 1
ATOM 2011 N N . ALA A 1 255 ? 35.032 42.316 61.016 1.00 15.87 260 ALA A N 1
ATOM 2012 C CA . ALA A 1 255 ? 36.455 42.535 61.250 1.00 15.86 260 ALA A CA 1
ATOM 2013 C C . ALA A 1 255 ? 36.744 42.508 62.742 1.00 16.21 260 ALA A C 1
ATOM 2014 O O . ALA A 1 255 ? 35.890 42.849 63.552 1.00 15.98 260 ALA A O 1
ATOM 2016 N N . GLY A 1 256 ? 37.956 42.100 63.097 1.00 17.02 261 GLY A N 1
ATOM 2017 C CA . GLY A 1 256 ? 38.340 42.050 64.494 1.00 16.54 261 GLY A CA 1
ATOM 2018 C C . GLY A 1 256 ? 38.051 40.709 65.128 1.00 16.06 261 GLY A C 1
ATOM 2019 O O . GLY A 1 256 ? 37.121 40.010 64.732 1.00 17.17 261 GLY A O 1
ATOM 2020 N N . HIS A 1 257 ? 38.862 40.346 66.113 1.00 15.90 262 HIS A N 1
ATOM 2021 C CA . HIS A 1 257 ? 38.691 39.086 66.818 1.00 14.75 262 HIS A CA 1
ATOM 2022 C C . HIS A 1 257 ? 39.520 39.089 68.092 1.00 16.96 262 HIS A C 1
ATOM 2023 O O . HIS A 1 257 ? 40.642 39.599 68.115 1.00 16.34 262 HIS A O 1
ATOM 2030 N N . ARG A 1 258 ? 38.967 38.522 69.156 1.00 15.66 263 ARG A N 1
ATOM 2031 C CA . ARG A 1 258 ? 39.689 38.481 70.421 1.00 15.89 263 ARG A CA 1
ATOM 2032 C C . ARG A 1 258 ? 40.942 37.624 70.313 1.00 14.34 263 ARG A C 1
ATOM 2033 O O . ARG A 1 258 ? 41.973 37.967 70.884 1.00 15.96 263 ARG A O 1
ATOM 2041 N N . VAL A 1 259 ? 40.855 36.519 69.574 1.00 13.09 264 VAL A N 1
ATOM 2042 C CA . VAL A 1 259 ? 41.989 35.605 69.428 1.00 14.61 264 VAL A CA 1
ATOM 2043 C C . VAL A 1 259 ? 42.834 35.824 68.176 1.00 17.13 264 VAL A C 1
ATOM 2044 O O . VAL A 1 259 ? 44.044 36.024 68.270 1.00 15.16 264 VAL A O 1
ATOM 2048 N N . TYR A 1 260 ? 42.203 35.781 67.006 1.00 15.31 265 TYR A N 1
ATOM 2049 C CA . TYR A 1 260 ? 42.930 35.979 65.761 1.00 15.06 265 TYR A CA 1
ATOM 2050 C C . TYR A 1 260 ? 43.399 37.414 65.627 1.00 16.21 265 TYR A C 1
ATOM 2051 O O . TYR A 1 260 ? 42.614 38.355 65.768 1.00 17.30 265 TYR A O 1
ATOM 2060 N N . LYS A 1 261 ? 44.686 37.572 65.346 1.00 18.18 266 LYS A N 1
ATOM 2061 C CA . LYS A 1 261 ? 45.277 38.889 65.153 1.00 18.84 266 LYS A CA 1
ATOM 2062 C C . LYS A 1 261 ? 45.757 38.934 63.706 1.00 20.36 266 LYS A C 1
ATOM 2063 O O . LYS A 1 261 ? 46.593 39.751 63.328 1.00 20.80 266 LYS A O 1
ATOM 2069 N N . THR A 1 262 ? 45.200 38.029 62.911 1.00 19.70 267 THR A N 1
ATOM 2070 C CA . THR A 1 262 ? 45.500 37.909 61.493 1.00 20.12 267 THR A CA 1
ATOM 2071 C C . THR A 1 262 ? 44.243 37.331 60.841 1.00 20.17 267 THR A C 1
ATOM 2072 O O . THR A 1 262 ? 43.285 36.980 61.532 1.00 17.87 267 THR A O 1
ATOM 2076 N N . TYR A 1 263 ? 44.239 37.239 59.516 1.00 18.26 268 TYR A N 1
ATOM 2077 C CA . TYR A 1 263 ? 43.097 36.698 58.791 1.00 16.84 268 TYR A CA 1
ATOM 2078 C C . TYR A 1 263 ? 42.576 35.390 59.388 1.00 17.27 268 TYR A C 1
ATOM 2079 O O . TYR A 1 263 ? 43.330 34.436 59.592 1.00 17.96 268 TYR A O 1
ATOM 2088 N N . ASP A 1 264 ? 41.276 35.365 59.663 1.00 16.37 269 ASP A N 1
ATOM 2089 C CA . ASP A 1 264 ? 40.578 34.198 60.220 1.00 16.63 269 ASP A CA 1
ATOM 2090 C C . ASP A 1 264 ? 40.627 33.079 59.163 1.00 16.61 269 ASP A C 1
ATOM 2091 O O . ASP A 1 264 ? 40.230 33.294 58.022 1.00 17.69 269 ASP A O 1
ATOM 2096 N N . PRO A 1 265 ? 41.098 31.876 59.534 1.00 16.44 270 PRO A N 1
ATOM 2097 C CA . PRO A 1 265 ? 41.172 30.774 58.569 1.00 16.71 270 PRO A CA 1
ATOM 2098 C C . PRO A 1 265 ? 39.811 30.417 57.976 1.00 18.81 270 PRO A C 1
ATOM 2099 O O . PRO A 1 265 ? 39.724 29.945 56.844 1.00 18.50 270 PRO A O 1
ATOM 2103 N N . ARG A 1 266 ? 38.752 30.625 58.746 1.00 15.13 271 ARG A N 1
ATOM 2104 C CA . ARG A 1 266 ? 37.409 30.324 58.273 1.00 14.92 271 ARG A CA 1
ATOM 2105 C C . ARG A 1 266 ? 36.950 31.383 57.276 1.00 15.55 271 ARG A C 1
ATOM 2106 O O . ARG A 1 266 ? 36.174 31.092 56.373 1.00 16.62 271 ARG A O 1
ATOM 2114 N N . ALA A 1 267 ? 37.432 32.611 57.459 1.00 14.65 272 ALA A N 1
ATOM 2115 C CA . ALA A 1 267 ? 37.096 33.730 56.578 1.00 15.52 272 ALA A CA 1
ATOM 2116 C C . ALA A 1 267 ? 37.715 33.528 55.188 1.00 19.31 272 ALA A C 1
ATOM 2117 O O . ALA A 1 267 ? 37.136 33.928 54.184 1.00 17.93 272 ALA A O 1
ATOM 2119 N N . ARG A 1 268 ? 38.894 32.909 55.141 1.00 19.89 273 ARG A N 1
ATOM 2120 C CA . ARG A 1 268 ? 39.574 32.626 53.877 1.00 20.71 273 ARG A CA 1
ATOM 2121 C C . ARG A 1 268 ? 38.685 31.699 53.044 1.00 20.73 273 ARG A C 1
ATOM 2122 O O . ARG A 1 268 ? 38.465 31.935 51.857 1.00 21.07 273 ARG A O 1
ATOM 2130 N N . ILE A 1 269 ? 38.195 30.635 53.679 1.00 19.30 274 ILE A N 1
ATOM 2131 C CA . ILE A 1 269 ? 37.344 29.658 53.011 1.00 17.62 274 ILE A CA 1
ATOM 2132 C C . ILE A 1 269 ? 35.995 30.254 52.615 1.00 20.98 274 ILE A C 1
ATOM 2133 O O . ILE A 1 269 ? 35.496 29.984 51.519 1.00 21.98 274 ILE A O 1
ATOM 2138 N N . PHE A 1 270 ? 35.404 31.062 53.495 1.00 19.12 275 PHE A N 1
ATOM 2139 C CA . PHE A 1 270 ? 34.119 31.687 53.188 1.00 18.50 275 PHE A CA 1
ATOM 2140 C C . PHE A 1 270 ? 34.254 32.643 52.003 1.00 17.60 275 PHE A C 1
ATOM 2141 O O . PHE A 1 270 ? 33.370 32.707 51.151 1.00 17.01 275 PHE A O 1
ATOM 2149 N N . LYS A 1 271 ? 35.356 33.388 51.955 1.00 17.18 276 LYS A N 1
ATOM 2150 C CA . LYS A 1 271 ? 35.588 34.327 50.857 1.00 17.89 276 LYS A CA 1
ATOM 2151 C C . LYS A 1 271 ? 35.634 33.584 49.528 1.00 19.12 276 LYS A C 1
ATOM 2152 O O . LYS A 1 271 ? 35.167 34.083 48.507 1.00 19.57 276 LYS A O 1
ATOM 2158 N N . LYS A 1 272 ? 36.210 32.390 49.543 1.00 20.90 277 LYS A N 1
ATOM 2159 C CA . LYS A 1 272 ? 36.301 31.587 48.337 1.00 25.50 277 LYS A CA 1
ATOM 2160 C C . LYS A 1 272 ? 34.880 31.255 47.853 1.00 27.30 277 LYS A C 1
ATOM 2161 O O . LYS A 1 272 ? 34.577 31.383 46.663 1.00 26.88 277 LYS A O 1
ATOM 2167 N N . TYR A 1 273 ? 34.002 30.855 48.773 1.00 24.43 278 TYR A N 1
ATOM 2168 C CA . TYR A 1 273 ? 32.630 30.525 48.395 1.00 20.22 278 TYR A CA 1
ATOM 2169 C C . TYR A 1 273 ? 31.815 31.757 48.033 1.00 20.65 278 TYR A C 1
ATOM 2170 O O . TYR A 1 273 ? 30.915 31.685 47.197 1.00 22.26 278 TYR A O 1
ATOM 2179 N N . ALA A 1 274 ? 32.128 32.887 48.656 1.00 18.14 279 ALA A N 1
ATOM 2180 C CA . ALA A 1 274 ? 31.414 34.124 48.372 1.00 20.42 279 ALA A CA 1
ATOM 2181 C C . ALA A 1 274 ? 31.795 34.592 46.977 1.00 22.81 279 ALA A C 1
ATOM 2182 O O . ALA A 1 274 ? 31.012 35.240 46.284 1.00 23.39 279 ALA A O 1
ATOM 2184 N N . SER A 1 275 ? 33.018 34.264 46.581 1.00 25.67 280 SER A N 1
ATOM 2185 C CA . SER A 1 275 ? 33.528 34.653 45.276 1.00 27.67 280 SER A CA 1
ATOM 2186 C C . SER A 1 275 ? 32.767 33.954 44.160 1.00 28.21 280 SER A C 1
ATOM 2187 O O . SER A 1 275 ? 32.411 34.573 43.155 1.00 28.20 280 SER A O 1
ATOM 2190 N N . LYS A 1 276 ? 32.507 32.665 44.341 1.00 27.50 281 LYS A N 1
ATOM 2191 C CA . LYS A 1 276 ? 31.804 31.917 43.322 1.00 29.98 281 LYS A CA 1
ATOM 2192 C C . LYS A 1 276 ? 30.283 31.949 43.438 1.00 30.56 281 LYS A C 1
ATOM 2193 O O . LYS A 1 276 ? 29.597 31.760 42.443 1.00 32.91 281 LYS A O 1
ATOM 2199 N N . LEU A 1 277 ? 29.747 32.211 44.628 1.00 29.14 282 LEU A N 1
ATOM 2200 C CA . LEU A 1 277 ? 28.293 32.234 44.801 1.00 25.93 282 LEU A CA 1
ATOM 2201 C C . LEU A 1 277 ? 27.695 33.595 45.138 1.00 24.45 282 LEU A C 1
ATOM 2202 O O . LEU A 1 277 ? 26.494 33.803 44.979 1.00 27.29 282 LEU A O 1
ATOM 2207 N N . GLY A 1 278 ? 28.524 34.523 45.597 1.00 23.20 283 GLY A N 1
ATOM 2208 C CA . GLY A 1 278 ? 28.019 35.826 45.988 1.00 21.49 283 GLY A CA 1
ATOM 2209 C C . GLY A 1 278 ? 27.679 36.822 44.902 1.00 23.25 283 GLY A C 1
ATOM 2210 O O . GLY A 1 278 ? 28.104 36.697 43.756 1.00 23.89 283 GLY A O 1
ATOM 2211 N N . ASP A 1 279 ? 26.892 37.821 45.277 1.00 22.92 284 ASP A N 1
ATOM 2212 C CA . ASP A 1 279 ? 26.497 38.875 44.361 1.00 24.64 284 ASP A CA 1
ATOM 2213 C C . ASP A 1 279 ? 27.764 39.614 43.961 1.00 26.97 284 ASP A C 1
ATOM 2214 O O . ASP A 1 279 ? 28.561 39.994 44.819 1.00 27.32 284 ASP A O 1
ATOM 2219 N N . LYS A 1 280 ? 27.942 39.825 42.662 1.00 29.48 285 LYS A N 1
ATOM 2220 C CA . LYS A 1 280 ? 29.127 40.501 42.144 1.00 28.99 285 LYS A CA 1
ATOM 2221 C C . LYS A 1 280 ? 29.419 41.873 42.749 1.00 25.77 285 LYS A C 1
ATOM 2222 O O . LYS A 1 280 ? 30.549 42.152 43.147 1.00 24.56 285 LYS A O 1
ATOM 2228 N N . LYS A 1 281 ? 28.408 42.732 42.819 1.00 22.44 286 LYS A N 1
ATOM 2229 C CA . LYS A 1 281 ? 28.602 44.072 43.355 1.00 21.63 286 LYS A CA 1
ATOM 2230 C C . LYS A 1 281 ? 28.932 44.097 44.839 1.00 22.34 286 LYS A C 1
ATOM 2231 O O . LYS A 1 281 ? 29.849 44.801 45.263 1.00 24.09 286 LYS A O 1
ATOM 2237 N N . LEU A 1 282 ? 28.171 43.341 45.626 1.00 21.68 287 LEU A N 1
ATOM 2238 C CA . LEU A 1 282 ? 28.381 43.269 47.069 1.00 20.84 287 LEU A CA 1
ATOM 2239 C C . LEU A 1 282 ? 29.774 42.707 47.342 1.00 19.76 287 LEU A C 1
ATOM 2240 O O . LEU A 1 282 ? 30.501 43.216 48.194 1.00 20.05 287 LEU A O 1
ATOM 2245 N N . PHE A 1 283 ? 30.148 41.661 46.610 1.00 19.07 288 PHE A N 1
ATOM 2246 C CA . PHE A 1 283 ? 31.468 41.074 46.772 1.00 19.48 288 PHE A CA 1
ATOM 2247 C C . PHE A 1 283 ? 32.518 42.153 46.503 1.00 23.82 288 PHE A C 1
ATOM 2248 O O . PHE A 1 283 ? 33.513 42.253 47.221 1.00 23.31 288 PHE A O 1
ATOM 2256 N N . GLU A 1 284 ? 32.278 42.960 45.469 1.00 24.83 289 GLU A N 1
ATOM 2257 C CA . GLU A 1 284 ? 33.177 44.049 45.079 1.00 26.23 289 GLU A CA 1
ATOM 2258 C C . GLU A 1 284 ? 33.330 45.053 46.213 1.00 23.09 289 GLU A C 1
ATOM 2259 O O . GLU A 1 284 ? 34.431 45.514 46.505 1.00 22.46 289 GLU A O 1
ATOM 2265 N N . ILE A 1 285 ? 32.209 45.406 46.828 1.00 21.30 290 ILE A N 1
ATOM 2266 C CA . ILE A 1 285 ? 32.204 46.346 47.942 1.00 19.84 290 ILE A CA 1
ATOM 2267 C C . ILE A 1 285 ? 32.962 45.730 49.114 1.00 20.96 290 ILE A C 1
ATOM 2268 O O . ILE A 1 285 ? 33.798 46.381 49.743 1.00 21.88 290 ILE A O 1
ATOM 2273 N N . ALA A 1 286 ? 32.665 44.464 49.393 1.00 20.87 291 ALA A N 1
ATOM 2274 C CA . ALA A 1 286 ? 33.298 43.740 50.488 1.00 20.2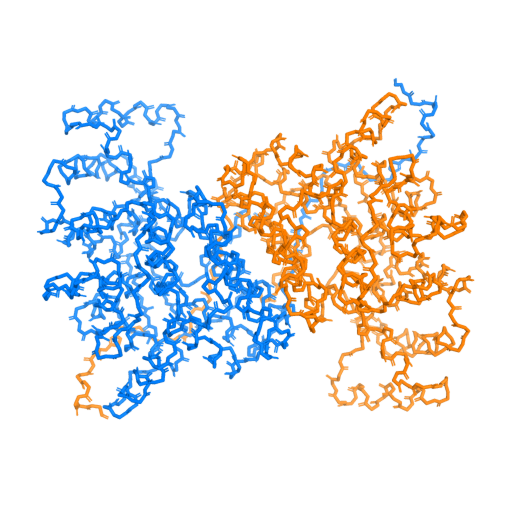3 291 ALA A CA 1
ATOM 2275 C C . ALA A 1 286 ? 34.806 43.609 50.295 1.00 20.05 291 ALA A C 1
ATOM 2276 O O . ALA A 1 286 ? 35.577 43.781 51.238 1.00 19.34 291 ALA A O 1
ATOM 2278 N N . GLU A 1 287 ? 35.229 43.308 49.071 1.00 20.99 292 GLU A N 1
ATOM 2279 C CA . GLU A 1 287 ? 36.650 43.153 48.781 1.00 22.54 292 GLU A CA 1
ATOM 2280 C C . GLU A 1 287 ? 37.379 44.487 48.896 1.00 22.43 292 GLU A C 1
ATOM 2281 O O . GLU A 1 287 ? 38.518 44.537 49.374 1.00 22.01 292 GLU A O 1
ATOM 2287 N N . ARG A 1 288 ? 36.721 45.563 48.467 1.00 21.02 293 ARG A N 1
ATOM 2288 C CA . ARG A 1 288 ? 37.307 46.895 48.542 1.00 22.14 293 ARG A CA 1
ATOM 2289 C C . ARG A 1 288 ? 37.528 47.283 50.001 1.00 23.5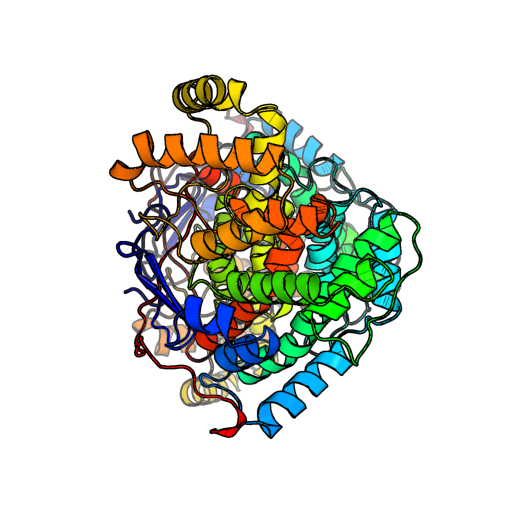0 293 ARG A C 1
ATOM 2290 O O . ARG A 1 288 ? 38.585 47.803 50.364 1.00 21.16 293 ARG A O 1
ATOM 2298 N N . LEU A 1 289 ? 36.521 47.036 50.836 1.00 20.62 294 LEU A N 1
ATOM 2299 C CA . LEU A 1 289 ? 36.613 47.362 52.255 1.00 20.19 294 LEU A CA 1
ATOM 2300 C C . LEU A 1 289 ? 37.649 46.470 52.933 1.00 19.98 294 LEU A C 1
ATOM 2301 O O . LEU A 1 289 ? 38.367 46.904 53.831 1.00 21.77 294 LEU A O 1
ATOM 2306 N N . GLU A 1 290 ? 37.722 45.221 52.486 1.00 18.99 295 GLU A N 1
ATOM 2307 C CA . GLU A 1 290 ? 38.664 44.258 53.028 1.00 18.73 295 GLU A CA 1
ATOM 2308 C C . GLU A 1 290 ? 40.101 44.743 52.868 1.00 21.19 295 GLU A C 1
ATOM 2309 O O . GLU A 1 290 ? 40.924 44.597 53.772 1.00 20.48 295 GLU A O 1
ATOM 2315 N N . ARG A 1 291 ? 40.405 45.316 51.710 1.00 20.80 296 ARG A N 1
ATOM 2316 C CA . ARG A 1 291 ? 41.747 45.820 51.443 1.00 21.20 296 ARG A CA 1
ATOM 2317 C C . ARG A 1 291 ? 42.113 46.980 52.359 1.00 17.34 296 ARG A C 1
ATOM 2318 O O . ARG A 1 291 ? 43.265 47.099 52.769 1.00 16.57 296 ARG A O 1
ATOM 2326 N N . LEU A 1 292 ? 41.138 47.832 52.676 1.00 16.68 297 LEU A N 1
ATOM 2327 C CA . LEU A 1 292 ? 41.371 48.973 53.564 1.00 16.34 297 LEU A CA 1
ATOM 2328 C C . LEU A 1 292 ? 41.620 48.479 54.993 1.00 18.37 297 LEU A C 1
ATOM 2329 O O . LEU A 1 292 ? 42.474 49.014 55.705 1.00 20.08 297 LEU A O 1
ATOM 2334 N N . VAL A 1 293 ? 40.883 47.452 55.412 1.00 16.69 298 VAL A N 1
ATOM 2335 C CA . VAL A 1 293 ? 41.067 46.890 56.747 1.00 16.84 298 VAL A CA 1
ATOM 2336 C C . VAL A 1 293 ? 42.494 46.346 56.861 1.00 17.36 298 VAL A C 1
ATOM 2337 O O . VAL A 1 293 ? 43.202 46.639 57.824 1.00 17.21 298 VAL A O 1
ATOM 2341 N N . GLU A 1 294 ? 42.914 45.571 55.863 1.00 17.17 299 GLU A N 1
ATOM 2342 C CA . GLU A 1 294 ? 44.251 44.979 55.842 1.00 18.62 299 GLU A CA 1
ATOM 2343 C C . GLU A 1 294 ? 45.337 46.046 55.809 1.00 19.37 299 GLU A C 1
ATOM 2344 O O . GLU A 1 294 ? 46.373 45.919 56.466 1.00 19.14 299 GLU A O 1
ATOM 2350 N N . GLU A 1 295 ? 45.093 47.098 55.038 1.00 18.35 300 GLU A N 1
ATOM 2351 C CA . GLU A 1 295 ? 46.054 48.180 54.884 1.00 19.25 300 GLU A CA 1
ATOM 2352 C C . GLU A 1 295 ? 46.267 49.020 56.138 1.00 20.17 300 GLU A C 1
ATOM 2353 O O . GLU A 1 295 ? 47.401 49.286 56.532 1.00 21.22 300 GLU A O 1
ATOM 2359 N N . TYR A 1 296 ? 45.173 49.419 56.776 1.00 19.71 301 TYR A N 1
ATOM 2360 C CA . TYR A 1 296 ? 45.251 50.282 57.942 1.00 18.57 301 TYR A CA 1
ATOM 2361 C C . TYR A 1 296 ? 45.062 49.673 59.326 1.00 19.51 301 TYR A C 1
ATOM 2362 O O . TYR A 1 296 ? 45.598 50.198 60.300 1.00 20.81 301 TYR A O 1
ATOM 2371 N N . LEU A 1 297 ? 44.317 48.580 59.430 1.00 17.85 302 LEU A N 1
ATOM 2372 C CA . LEU A 1 297 ? 44.057 48.003 60.741 1.00 18.65 302 LEU A CA 1
ATOM 2373 C C . LEU A 1 297 ? 44.826 46.743 61.114 1.00 22.03 302 LEU A C 1
ATOM 2374 O O . LEU A 1 297 ? 44.778 46.304 62.267 1.00 21.19 302 LEU A O 1
ATOM 2379 N N . SER A 1 298 ? 45.547 46.172 60.156 1.00 23.59 303 SER A N 1
ATOM 2380 C CA . SER A 1 298 ? 46.300 44.947 60.400 1.00 25.26 303 SER A CA 1
ATOM 2381 C C . SER A 1 298 ? 47.375 45.034 61.494 1.00 25.72 303 SER A C 1
ATOM 2382 O O . SER A 1 298 ? 47.517 44.104 62.289 1.00 24.19 303 SER A O 1
ATOM 2385 N N . LYS A 1 299 ? 48.133 46.126 61.549 1.00 25.89 304 LYS A N 1
ATOM 2386 C CA . LYS A 1 299 ? 49.165 46.233 62.577 1.00 27.97 304 LYS A CA 1
ATOM 2387 C C . LYS A 1 299 ? 48.531 46.231 63.963 1.00 28.60 304 LYS A C 1
ATOM 2388 O O . LYS A 1 299 ? 49.138 45.779 64.938 1.00 29.38 304 LYS A O 1
ATOM 2394 N N . LYS A 1 300 ? 47.302 46.736 64.031 1.00 26.75 305 LYS A N 1
ATOM 2395 C CA . LYS A 1 300 ? 46.526 46.804 65.265 1.00 24.50 305 LYS A CA 1
ATOM 2396 C C . LYS A 1 300 ? 46.059 45.413 65.678 1.00 24.48 305 LYS A C 1
ATOM 2397 O O . LYS A 1 300 ? 45.624 45.212 66.812 1.00 24.52 305 LYS A O 1
ATOM 2403 N N . GLY A 1 301 ? 46.131 44.464 64.746 1.00 22.62 306 GLY A N 1
ATOM 2404 C CA . GLY A 1 301 ? 45.704 43.104 65.027 1.00 20.16 306 GLY A CA 1
ATOM 2405 C C . GLY A 1 301 ? 44.264 42.855 64.614 1.00 21.81 306 GLY A C 1
ATOM 2406 O O . GLY A 1 301 ? 43.686 41.820 64.957 1.00 22.63 306 GLY A O 1
ATOM 2407 N N . ILE A 1 302 ? 43.686 43.810 63.886 1.00 20.66 307 ILE A N 1
ATOM 2408 C CA . ILE A 1 302 ? 42.305 43.708 63.403 1.00 21.26 307 ILE A CA 1
ATOM 2409 C C . ILE A 1 302 ? 42.276 43.229 61.954 1.00 21.98 307 ILE A C 1
ATOM 2410 O O . ILE A 1 302 ? 42.683 43.953 61.045 1.00 24.81 307 ILE A O 1
ATOM 2415 N N . SER A 1 303 ? 41.802 42.010 61.735 1.00 19.57 308 SER A N 1
ATOM 2416 C CA . SER A 1 303 ? 41.723 41.491 60.382 1.00 18.26 308 SER A CA 1
ATOM 2417 C C . SER A 1 303 ? 40.289 41.035 60.107 1.00 18.62 308 SER A C 1
ATOM 2418 O O . SER A 1 303 ? 39.368 41.381 60.845 1.00 19.47 308 SER A O 1
ATOM 2421 N N . ILE A 1 304 ? 40.101 40.267 59.042 1.00 18.11 309 ILE A N 1
ATOM 2422 C CA . ILE A 1 304 ? 38.779 39.777 58.666 1.00 16.50 309 ILE A CA 1
ATOM 2423 C C . ILE A 1 304 ? 38.417 38.538 59.472 1.00 15.37 309 ILE A C 1
ATOM 2424 O O . ILE A 1 304 ? 39.242 37.643 59.624 1.00 14.96 309 ILE A O 1
ATOM 2429 N N . ASN A 1 305 ? 37.190 38.483 59.991 1.00 16.94 310 ASN A N 1
ATOM 2430 C CA . ASN A 1 305 ? 36.769 37.311 60.754 1.00 15.97 310 ASN A CA 1
ATOM 2431 C C . ASN A 1 305 ? 35.688 36.510 60.022 1.00 16.74 310 ASN A C 1
ATOM 2432 O O . ASN A 1 305 ? 35.179 36.931 58.980 1.00 16.02 310 ASN A O 1
ATOM 2437 N N . VAL A 1 306 ? 35.360 35.350 60.582 1.00 14.83 311 VAL A N 1
ATOM 2438 C CA . VAL A 1 306 ? 34.384 34.422 60.019 1.00 13.95 311 VAL A CA 1
ATOM 2439 C C . VAL A 1 306 ? 33.045 34.996 59.555 1.00 14.13 311 VAL A C 1
ATOM 2440 O O . VAL A 1 306 ? 32.434 34.473 58.625 1.00 13.60 311 VAL A O 1
ATOM 2444 N N . ASP A 1 307 ? 32.585 36.068 60.184 1.00 14.00 312 ASP A N 1
ATOM 2445 C CA . ASP A 1 307 ? 31.288 36.633 59.822 1.00 14.55 312 ASP A CA 1
ATOM 2446 C C . ASP A 1 307 ? 31.300 37.666 58.701 1.00 16.01 312 ASP A C 1
ATOM 2447 O O . ASP A 1 307 ? 30.252 38.220 58.348 1.00 14.68 312 ASP A O 1
ATOM 2452 N N . TYR A 1 308 ? 32.473 37.909 58.125 1.00 14.94 313 TYR A N 1
ATOM 2453 C CA . TYR A 1 308 ? 32.605 38.890 57.056 1.00 16.20 313 TYR A CA 1
ATOM 2454 C C . TYR A 1 308 ? 32.075 38.458 55.674 1.00 14.91 313 TYR A C 1
ATOM 2455 O O . TYR A 1 308 ? 31.353 39.217 55.029 1.00 13.31 313 TYR A O 1
ATOM 2464 N N . TRP A 1 309 ? 32.421 37.246 55.237 1.00 14.88 314 TRP A N 1
ATOM 2465 C CA . TRP A 1 309 ? 32.018 36.737 53.915 1.00 15.72 314 TRP A CA 1
ATOM 2466 C C . TRP A 1 309 ? 30.850 35.754 53.858 1.00 16.51 314 TRP A C 1
ATOM 2467 O O . TRP A 1 309 ? 30.267 35.557 52.792 1.00 15.05 314 TRP A O 1
ATOM 2478 N N . SER A 1 310 ? 30.520 35.122 54.980 1.00 16.05 315 SER A N 1
ATOM 2479 C CA . SER A 1 310 ? 29.458 34.121 55.005 1.00 15.89 315 SER A CA 1
ATOM 2480 C C . SER A 1 310 ? 28.079 34.612 54.570 1.00 15.91 315 SER A C 1
ATOM 2481 O O . SER A 1 310 ? 27.332 33.876 53.923 1.00 16.49 315 SER A O 1
ATOM 2484 N N . GLY A 1 311 ? 27.737 35.845 54.921 1.00 14.83 316 GLY A N 1
ATOM 2485 C CA . GLY A 1 311 ? 26.444 36.376 54.527 1.00 16.22 316 GLY A CA 1
ATOM 2486 C C . GLY A 1 311 ? 26.255 36.383 53.018 1.00 17.45 316 GLY A C 1
ATOM 2487 O O . GLY A 1 311 ? 25.193 36.011 52.523 1.00 17.04 316 GLY A O 1
ATOM 2488 N N . LEU A 1 312 ? 27.279 36.811 52.285 1.00 17.34 317 LEU A N 1
ATOM 2489 C CA . LEU A 1 312 ? 27.205 36.845 50.825 1.00 16.69 317 LEU A CA 1
ATOM 2490 C C . LEU A 1 312 ? 26.967 35.452 50.256 1.00 17.76 317 LEU A C 1
ATOM 2491 O O . LEU A 1 312 ? 26.278 35.301 49.244 1.00 19.57 317 LEU A O 1
ATOM 2496 N N . VAL A 1 313 ? 27.532 34.434 50.904 1.00 16.28 318 VAL A N 1
ATOM 2497 C CA . VAL A 1 313 ? 27.358 33.064 50.448 1.00 15.95 318 VAL A CA 1
ATOM 2498 C C . VAL A 1 313 ? 25.913 32.612 50.655 1.00 20.19 318 VAL A C 1
ATOM 2499 O O . VAL A 1 313 ? 25.305 32.009 49.766 1.00 19.35 318 VAL A O 1
ATOM 2503 N N . PHE A 1 314 ? 25.359 32.906 51.827 1.00 16.88 319 PHE A N 1
ATOM 2504 C CA . PHE A 1 314 ? 23.985 32.516 52.119 1.00 16.94 319 PHE A CA 1
ATOM 2505 C C . PHE A 1 314 ? 23.020 33.290 51.218 1.00 16.10 319 PHE A C 1
ATOM 2506 O O . PHE A 1 314 ? 21.999 32.761 50.773 1.00 17.11 319 PHE A O 1
ATOM 2514 N N . TYR A 1 315 ? 23.339 34.552 50.972 1.00 15.53 320 TYR A N 1
ATOM 2515 C CA . TYR A 1 315 ? 22.505 35.398 50.131 1.00 18.56 320 TYR A CA 1
ATOM 2516 C C . TYR A 1 315 ? 22.470 34.829 48.711 1.00 20.72 320 TYR A C 1
ATOM 2517 O O . TYR A 1 315 ? 21.431 34.841 48.050 1.00 20.51 320 TYR A O 1
ATOM 2526 N N . GLY A 1 316 ? 23.612 34.325 48.257 1.00 20.63 321 GLY A N 1
ATOM 2527 C CA . GLY A 1 316 ? 23.689 33.749 46.928 1.00 19.62 321 GLY A CA 1
ATOM 2528 C C . GLY A 1 316 ? 22.936 32.438 46.819 1.00 21.24 321 GLY A C 1
ATOM 2529 O O . GLY A 1 316 ? 22.721 31.935 45.717 1.00 21.70 321 GLY A O 1
ATOM 2530 N N . MET A 1 317 ? 22.546 31.870 47.957 1.00 18.72 322 MET A N 1
ATOM 2531 C CA . MET A 1 317 ? 21.806 30.616 47.963 1.00 17.04 322 MET A CA 1
ATOM 2532 C C . MET A 1 317 ? 20.334 30.883 48.245 1.00 16.45 322 MET A C 1
ATOM 2533 O O . MET A 1 317 ? 19.599 29.995 48.674 1.00 17.26 322 MET A O 1
ATOM 2538 N N . LYS A 1 318 ? 19.915 32.119 47.990 1.00 16.81 323 LYS A N 1
ATOM 2539 C CA . LYS A 1 318 ? 18.530 32.530 48.188 1.00 19.36 323 LYS A CA 1
ATOM 2540 C C . LYS A 1 318 ? 18.028 32.300 49.613 1.00 20.35 323 LYS A C 1
ATOM 2541 O O . LYS A 1 318 ? 16.942 31.754 49.824 1.00 17.53 323 LYS A O 1
ATOM 2547 N N . ILE A 1 319 ? 18.837 32.715 50.584 1.00 19.43 324 ILE A N 1
ATOM 2548 C CA . ILE A 1 319 ? 18.478 32.600 51.993 1.00 18.42 324 ILE A CA 1
ATOM 2549 C C . ILE A 1 319 ? 18.293 34.030 52.503 1.00 16.37 324 ILE A C 1
ATOM 2550 O O . ILE A 1 319 ? 19.156 34.887 52.288 1.00 16.75 324 ILE A O 1
ATOM 2555 N N . PRO A 1 320 ? 17.153 34.313 53.162 1.00 14.64 325 PRO A N 1
ATOM 2556 C CA . PRO A 1 320 ? 16.895 35.661 53.690 1.00 14.50 325 PRO A CA 1
ATOM 2557 C C . PRO A 1 320 ? 17.901 36.028 54.795 1.00 15.49 325 PRO A C 1
ATOM 2558 O O . PRO A 1 320 ? 18.218 35.205 55.653 1.00 14.61 325 PRO A O 1
ATOM 2562 N N . ILE A 1 321 ? 18.390 37.264 54.767 1.00 15.65 326 ILE A N 1
ATOM 2563 C CA . ILE A 1 321 ? 19.377 37.738 55.735 1.00 16.18 326 ILE A CA 1
ATOM 2564 C C . ILE A 1 321 ? 18.976 37.516 57.190 1.00 17.77 326 ILE A C 1
ATOM 2565 O O . ILE A 1 321 ? 19.830 37.248 58.032 1.00 16.69 326 ILE A O 1
ATOM 2570 N N . GLU A 1 322 ? 17.683 37.612 57.480 1.00 16.04 327 GLU A N 1
ATOM 2571 C CA . GLU A 1 322 ? 17.195 37.436 58.842 1.00 15.64 327 GLU A CA 1
ATOM 2572 C C . GLU A 1 322 ? 17.492 36.051 59.433 1.00 15.38 327 GLU A C 1
ATOM 2573 O O . GLU A 1 322 ? 17.353 35.850 60.635 1.00 16.85 327 GLU A O 1
ATOM 2579 N N . LEU A 1 323 ? 17.913 35.100 58.604 1.00 12.88 328 LEU A N 1
ATOM 2580 C CA . LEU A 1 323 ? 18.202 33.757 59.101 1.00 12.44 328 LEU A CA 1
ATOM 2581 C C . LEU A 1 323 ? 19.687 33.434 59.258 1.00 12.18 328 LEU A C 1
ATOM 2582 O O . LEU A 1 323 ? 20.037 32.332 59.669 1.00 13.76 328 LEU A O 1
ATOM 2587 N N . TYR A 1 324 ? 20.563 34.376 58.943 1.00 12.58 329 TYR A N 1
ATOM 2588 C CA . TYR A 1 324 ? 21.993 34.089 59.014 1.00 14.54 329 TYR A CA 1
ATOM 2589 C C . TYR A 1 324 ? 22.544 33.752 60.400 1.00 14.00 329 TYR A C 1
ATOM 2590 O O . TYR A 1 324 ? 23.311 32.797 60.539 1.00 12.40 329 TYR A O 1
ATOM 2599 N N . THR A 1 325 ? 22.174 34.514 61.426 1.00 14.42 330 THR A N 1
ATOM 2600 C CA . THR A 1 325 ? 22.679 34.190 62.758 1.00 14.97 330 THR A CA 1
ATOM 2601 C C . THR A 1 325 ? 22.103 32.846 63.230 1.00 14.41 330 THR A C 1
ATOM 2602 O O . THR A 1 325 ? 22.781 32.101 63.936 1.00 13.24 330 THR A O 1
ATOM 2606 N N . THR A 1 326 ? 20.870 32.522 62.831 1.00 14.11 331 THR A N 1
ATOM 2607 C CA . THR A 1 326 ? 20.278 31.237 63.220 1.00 12.82 331 THR A CA 1
ATOM 2608 C C . THR A 1 326 ? 21.013 30.096 62.518 1.00 12.32 331 THR A C 1
ATOM 2609 O O . THR A 1 326 ? 21.000 28.963 62.993 1.00 13.85 331 THR A O 1
ATOM 2613 N N . ILE A 1 327 ? 21.654 30.390 61.388 1.00 12.51 332 ILE A N 1
ATOM 2614 C CA . ILE A 1 327 ? 22.411 29.363 60.672 1.00 11.13 332 ILE A CA 1
ATOM 2615 C C . ILE A 1 327 ? 23.710 29.146 61.453 1.00 10.81 332 ILE A C 1
ATOM 2616 O O . ILE A 1 327 ? 24.212 28.028 61.548 1.00 11.88 332 ILE A O 1
ATOM 2621 N N . PHE A 1 328 ? 24.254 30.228 62.005 1.00 10.75 333 PHE A N 1
ATOM 2622 C CA . PHE A 1 328 ? 25.463 30.141 62.830 1.00 10.99 333 PHE A CA 1
ATOM 2623 C C . PHE A 1 328 ? 25.110 29.192 63.995 1.00 11.02 333 PHE A C 1
ATOM 2624 O O . PHE A 1 328 ? 25.870 28.279 64.325 1.00 12.36 333 PHE A O 1
ATOM 2632 N N . ALA A 1 329 ? 23.935 29.405 64.591 1.00 12.06 334 ALA A N 1
ATOM 2633 C CA . ALA A 1 329 ? 23.455 28.569 65.696 1.00 12.95 334 ALA A CA 1
ATOM 2634 C C . ALA A 1 329 ? 23.278 27.114 65.253 1.00 14.51 334 ALA A C 1
ATOM 2635 O O . ALA A 1 329 ? 23.573 26.186 66.013 1.00 11.43 334 ALA A O 1
ATOM 2637 N N . MET A 1 330 ? 22.790 26.919 64.026 1.00 14.27 335 MET A N 1
ATOM 2638 C CA . MET A 1 330 ? 22.581 25.578 63.476 1.00 14.46 335 MET A CA 1
ATOM 2639 C C . MET A 1 330 ? 23.884 24.797 63.467 1.00 13.19 335 MET A C 1
ATOM 2640 O O . MET A 1 330 ? 23.892 23.569 63.625 1.00 14.11 335 MET A O 1
ATOM 2645 N N . GLY A 1 331 ? 24.987 25.513 63.278 1.00 13.41 336 GLY A N 1
ATOM 2646 C CA . GLY A 1 331 ? 26.285 24.867 63.272 1.00 12.63 336 GLY A CA 1
ATOM 2647 C C . GLY A 1 331 ? 26.922 24.829 64.653 1.00 11.60 336 GLY A C 1
ATOM 2648 O O . GLY A 1 331 ? 27.377 23.779 65.106 1.00 12.16 336 GLY A O 1
ATOM 2649 N N . ARG A 1 332 ? 26.929 25.970 65.334 1.00 12.19 337 ARG A N 1
ATOM 2650 C CA . ARG A 1 332 ? 27.554 26.076 66.650 1.00 12.45 337 ARG A CA 1
ATOM 2651 C C . ARG A 1 332 ? 26.971 25.166 67.734 1.00 14.08 337 ARG A C 1
ATOM 2652 O O . ARG A 1 332 ? 27.634 24.884 68.732 1.00 14.47 337 ARG A O 1
ATOM 2660 N N . ILE A 1 333 ? 25.743 24.694 67.548 1.00 13.38 338 ILE A N 1
ATOM 2661 C CA . ILE A 1 333 ? 25.140 23.807 68.536 1.00 14.98 338 ILE A CA 1
ATOM 2662 C C . ILE A 1 333 ? 26.055 22.590 68.751 1.00 15.56 338 ILE A C 1
ATOM 2663 O O . ILE A 1 333 ? 26.070 21.987 69.829 1.00 14.00 338 ILE A O 1
ATOM 2668 N N . ALA A 1 334 ? 26.820 22.230 67.722 1.00 13.88 339 ALA A N 1
ATOM 2669 C CA . ALA A 1 334 ? 27.738 21.099 67.833 1.00 13.24 339 ALA A CA 1
ATOM 2670 C C . ALA A 1 334 ? 28.820 21.422 68.865 1.00 13.77 339 ALA A C 1
ATOM 2671 O O . ALA A 1 334 ? 29.066 20.640 69.781 1.00 15.43 339 ALA A O 1
ATOM 2673 N N . GLY A 1 335 ? 29.464 22.575 68.697 1.00 13.61 340 GLY A N 1
ATOM 2674 C CA . GLY A 1 335 ? 30.511 22.992 69.611 1.00 12.41 340 GLY A CA 1
ATOM 2675 C C . GLY A 1 335 ? 29.989 23.238 71.018 1.00 14.44 340 GLY A C 1
ATOM 2676 O O . GLY A 1 335 ? 30.660 22.907 71.998 1.00 13.04 340 GLY A O 1
ATOM 2677 N N . TRP A 1 336 ? 28.803 23.829 71.130 1.00 14.00 341 TRP A N 1
ATOM 2678 C CA . TRP A 1 336 ? 28.212 24.092 72.441 1.00 14.26 341 TRP A CA 1
ATOM 2679 C C . TRP A 1 336 ? 27.987 22.770 73.184 1.00 15.16 341 TRP A C 1
ATOM 2680 O O . TRP A 1 336 ? 28.262 22.659 74.378 1.00 14.21 341 TRP A O 1
ATOM 2691 N N . THR A 1 337 ? 27.475 21.772 72.467 1.00 14.53 342 THR A N 1
ATOM 2692 C CA . THR A 1 337 ? 27.202 20.466 73.053 1.00 14.52 342 THR A CA 1
ATOM 2693 C C . THR A 1 337 ? 28.499 19.807 73.516 1.00 16.78 342 THR A C 1
ATOM 2694 O O . THR A 1 337 ? 28.570 19.256 74.615 1.00 18.01 342 THR A O 1
ATOM 2698 N N . ALA A 1 338 ? 29.527 19.877 72.675 1.00 16.12 343 ALA A N 1
ATOM 2699 C CA . ALA A 1 338 ? 30.817 19.280 72.990 1.00 14.13 343 ALA A CA 1
ATOM 2700 C C . ALA A 1 338 ? 31.428 19.895 74.241 1.00 14.96 343 ALA A C 1
ATOM 2701 O O . ALA A 1 338 ? 31.919 19.180 75.112 1.00 15.23 343 ALA A O 1
ATOM 2703 N N . HIS A 1 339 ? 31.395 21.221 74.329 1.00 13.63 344 HIS A N 1
ATOM 2704 C CA . HIS A 1 339 ? 31.963 21.911 75.482 1.00 13.37 344 HIS A CA 1
ATOM 2705 C C . HIS A 1 339 ? 31.175 21.719 76.774 1.00 13.38 344 HIS A C 1
ATOM 2706 O O . HIS A 1 339 ? 31.763 21.610 77.851 1.00 14.62 344 HIS A O 1
ATOM 2713 N N . LEU A 1 340 ? 29.854 21.674 76.677 1.00 11.39 345 LEU A N 1
ATOM 2714 C CA . LEU A 1 340 ? 29.023 21.474 77.857 1.00 15.09 345 LEU A CA 1
ATOM 2715 C C . LEU A 1 340 ? 29.336 20.104 78.463 1.00 15.78 345 LEU A C 1
ATOM 2716 O O . LEU A 1 340 ? 29.477 19.967 79.683 1.00 15.95 345 LEU A O 1
ATOM 2721 N N . ALA A 1 341 ? 29.457 19.095 77.604 1.00 15.25 346 ALA A N 1
ATOM 2722 C CA . ALA A 1 341 ? 29.755 17.741 78.053 1.00 15.76 346 ALA A CA 1
ATOM 2723 C C . ALA A 1 341 ? 31.169 17.656 78.620 1.00 17.32 346 ALA A C 1
ATOM 2724 O O . ALA A 1 341 ? 31.389 17.007 79.645 1.00 16.32 346 ALA A O 1
ATOM 2726 N N . GLU A 1 342 ? 32.123 18.310 77.958 1.00 14.42 347 GLU A N 1
ATOM 2727 C CA . GLU A 1 342 ? 33.505 18.276 78.416 1.00 16.04 347 GLU A CA 1
ATOM 2728 C C . GLU A 1 342 ? 33.693 18.977 79.759 1.00 16.28 347 GLU A C 1
ATOM 2729 O O . GLU A 1 342 ? 34.349 18.451 80.654 1.00 18.24 347 GLU A O 1
ATOM 2735 N N . TYR A 1 343 ? 33.122 20.163 79.906 1.00 14.91 348 TYR A N 1
ATOM 2736 C CA . TYR A 1 343 ? 33.282 20.894 81.148 1.00 14.81 348 TYR A CA 1
ATOM 2737 C C . TYR A 1 343 ? 32.680 20.193 82.359 1.00 16.83 348 TYR A C 1
ATOM 2738 O O . TYR A 1 343 ? 33.328 20.092 83.405 1.00 18.94 348 TYR A O 1
ATOM 2747 N N . VAL A 1 344 ? 31.455 19.695 82.229 1.00 16.71 349 VAL A N 1
ATOM 2748 C CA . VAL A 1 344 ? 30.816 19.041 83.361 1.00 17.97 349 VAL A CA 1
ATOM 2749 C C . VAL A 1 344 ? 31.334 17.647 83.680 1.00 17.12 349 VAL A C 1
ATOM 2750 O O . VAL A 1 344 ? 30.917 17.046 84.662 1.00 19.68 349 VAL A O 1
ATOM 2754 N N . SER A 1 345 ? 32.243 17.129 82.862 1.00 16.65 350 SER A N 1
ATOM 2755 C CA . SER A 1 345 ? 32.807 15.813 83.129 1.00 19.11 350 SER A CA 1
ATOM 2756 C C . SER A 1 345 ? 33.698 15.924 84.376 1.00 20.90 350 SER A C 1
ATOM 2757 O O . SER A 1 345 ? 33.903 14.951 85.102 1.00 23.51 350 SER A O 1
ATOM 2760 N N . HIS A 1 346 ? 34.225 17.121 84.611 1.00 20.25 351 HIS A N 1
ATOM 2761 C CA . HIS A 1 346 ? 35.068 17.405 85.774 1.00 21.86 351 HIS A CA 1
ATOM 2762 C C . HIS A 1 346 ? 34.690 18.820 86.178 1.00 18.85 351 HIS A C 1
ATOM 2763 O O . HIS A 1 346 ? 35.514 19.730 86.206 1.00 21.61 351 HIS A O 1
ATOM 2770 N N . ASN A 1 347 ? 33.413 18.976 86.495 1.00 17.77 352 ASN A N 1
ATOM 2771 C CA . ASN A 1 347 ? 32.836 20.257 86.842 1.00 18.94 352 ASN A CA 1
ATOM 2772 C C . ASN A 1 347 ? 33.399 21.024 88.019 1.00 20.46 352 ASN A C 1
ATOM 2773 O O . ASN A 1 347 ? 33.920 20.461 88.974 1.00 20.80 352 ASN A O 1
ATOM 2778 N N . ARG A 1 348 ? 33.273 22.338 87.910 1.00 18.19 353 ARG A N 1
ATOM 2779 C CA . ARG A 1 348 ? 33.658 23.272 88.949 1.00 19.70 353 ARG A CA 1
ATOM 2780 C C . ARG A 1 348 ? 32.896 24.537 88.587 1.00 18.23 353 ARG A C 1
ATOM 2781 O O . ARG A 1 348 ? 33.055 25.069 87.488 1.00 17.85 353 ARG A O 1
ATOM 2789 N N . ILE A 1 349 ? 32.043 24.999 89.496 1.00 17.61 354 ILE A N 1
ATOM 2790 C CA . ILE A 1 349 ? 31.253 26.193 89.236 1.00 17.08 354 ILE A CA 1
ATOM 2791 C C . ILE A 1 349 ? 32.154 27.341 88.814 1.00 18.11 354 ILE A C 1
ATOM 2792 O O . ILE A 1 349 ? 33.238 27.525 89.367 1.00 17.81 354 ILE A O 1
ATOM 2797 N N . ILE A 1 350 ? 31.717 28.095 87.810 1.00 17.81 355 ILE A N 1
ATOM 2798 C CA . ILE A 1 350 ? 32.493 29.227 87.325 1.00 16.11 355 ILE A CA 1
ATOM 2799 C C . ILE A 1 350 ? 31.996 30.437 88.100 1.00 18.04 355 ILE A C 1
ATOM 2800 O O . ILE A 1 350 ? 30.869 30.891 87.909 1.00 17.05 355 ILE A O 1
ATOM 2805 N N . ARG A 1 351 ? 32.838 30.949 88.991 1.00 17.51 356 ARG A N 1
ATOM 2806 C CA . ARG A 1 351 ? 32.445 32.075 89.820 1.00 17.65 356 ARG A CA 1
ATOM 2807 C C . ARG A 1 351 ? 33.667 32.921 90.165 1.00 17.58 356 ARG A C 1
ATOM 2808 O O . ARG A 1 351 ? 34.416 32.619 91.097 1.00 16.20 356 ARG A O 1
ATOM 2816 N N . PRO A 1 352 ? 33.888 33.995 89.387 1.00 18.75 357 PRO A N 1
ATOM 2817 C CA . PRO A 1 352 ? 35.007 34.925 89.551 1.00 17.57 357 PRO A CA 1
ATOM 2818 C C . PRO A 1 352 ? 34.688 36.035 90.555 1.00 18.90 357 PRO A C 1
ATOM 2819 O O . PRO A 1 352 ? 33.809 35.879 91.406 1.00 19.33 357 PRO A O 1
ATOM 2823 N N . ARG A 1 353 ? 35.400 37.154 90.452 1.00 17.29 358 ARG A N 1
ATOM 2824 C CA . ARG A 1 353 ? 35.178 38.281 91.352 1.00 18.83 358 ARG A CA 1
ATOM 2825 C C . ARG A 1 353 ? 35.244 39.608 90.600 1.00 19.97 358 ARG A C 1
ATOM 2826 O O . ARG A 1 353 ? 35.655 39.661 89.437 1.00 18.81 358 ARG A O 1
ATOM 2834 N N . LEU A 1 354 ? 34.808 40.672 91.267 1.00 18.74 359 LEU A N 1
ATOM 2835 C CA . LEU A 1 354 ? 34.829 42.017 90.709 1.00 17.09 359 LEU A CA 1
ATOM 2836 C C . LEU A 1 354 ? 35.553 42.854 91.762 1.00 20.50 359 LEU A C 1
ATOM 2837 O O . LEU A 1 354 ? 35.506 42.526 92.946 1.00 19.15 359 LEU A O 1
ATOM 2842 N N . GLN A 1 355 ? 36.237 43.913 91.341 1.00 20.04 360 GLN A N 1
ATOM 2843 C CA . GLN A 1 355 ? 36.937 44.782 92.288 1.00 20.32 360 GLN A CA 1
ATOM 2844 C C . GLN A 1 355 ? 36.026 45.962 92.624 1.00 18.49 360 GLN A C 1
ATOM 2845 O O . GLN A 1 355 ? 35.785 46.831 91.787 1.00 17.98 360 GLN A O 1
ATOM 2851 N N . TYR A 1 356 ? 35.519 45.984 93.852 1.00 19.40 361 TYR A N 1
ATOM 2852 C CA . TYR A 1 356 ? 34.616 47.042 94.274 1.00 20.00 361 TYR A CA 1
ATOM 2853 C C . TYR A 1 356 ? 35.344 48.353 94.485 1.00 22.11 361 TYR A C 1
ATOM 2854 O O . TYR A 1 356 ? 36.409 48.387 95.087 1.00 23.82 361 TYR A O 1
ATOM 2863 N N . VAL A 1 357 ? 34.765 49.433 93.978 1.00 23.19 362 VAL A N 1
ATOM 2864 C CA . VAL A 1 357 ? 35.334 50.759 94.146 1.00 29.16 362 VAL A CA 1
ATOM 2865 C C . VAL A 1 357 ? 34.192 51.637 94.625 1.00 31.10 362 VAL A C 1
ATOM 2866 O O . VAL A 1 357 ? 33.162 51.768 93.965 1.00 34.27 362 VAL A O 1
ATOM 2870 N N . GLY A 1 358 ? 34.370 52.218 95.799 1.00 34.82 363 GLY A N 1
ATOM 2871 C CA . GLY A 1 358 ? 33.332 53.054 96.358 1.00 35.67 363 GLY A CA 1
ATOM 2872 C C . GLY A 1 358 ? 33.400 52.918 97.856 1.00 36.82 363 GLY A C 1
ATOM 2873 O O . GLY A 1 358 ? 34.251 52.193 98.375 1.00 37.77 363 GLY A O 1
ATOM 2874 N N . GLU A 1 359 ? 32.504 53.606 98.554 1.00 39.07 364 GLU A N 1
ATOM 2875 C CA . GLU A 1 359 ? 32.478 53.567 100.013 1.00 39.59 364 GLU A CA 1
ATOM 2876 C C . GLU A 1 359 ? 31.748 52.346 100.548 1.00 36.77 364 GLU A C 1
ATOM 2877 O O . GLU A 1 359 ? 30.822 51.847 99.916 1.00 35.79 364 GLU A O 1
ATOM 2883 N N . ILE A 1 360 ? 32.183 51.855 101.703 1.00 36.33 365 ILE A N 1
ATOM 2884 C CA . ILE A 1 360 ? 31.516 50.725 102.347 1.00 38.02 365 ILE A CA 1
ATOM 2885 C C . ILE A 1 360 ? 31.299 51.128 103.804 1.00 37.47 365 ILE A C 1
ATOM 2886 O O . ILE A 1 360 ? 32.171 51.741 104.420 1.00 38.78 365 ILE A O 1
ATOM 2891 N N . GLY A 1 361 ? 30.128 50.811 104.343 1.00 35.75 366 GLY A N 1
ATOM 2892 C CA . GLY A 1 361 ? 29.836 51.181 105.713 1.00 31.93 366 GLY A CA 1
ATOM 2893 C C . GLY A 1 361 ? 28.986 52.441 105.780 1.00 32.17 366 GLY A C 1
ATOM 2894 O O . GLY A 1 361 ? 28.963 53.122 106.811 1.00 32.10 366 GLY A O 1
ATOM 2895 N N . LYS A 1 362 ? 28.309 52.769 104.677 1.00 28.13 367 LYS A N 1
ATOM 2896 C CA . LYS A 1 362 ? 27.430 53.934 104.635 1.00 27.08 367 LYS A CA 1
ATOM 2897 C C . LYS A 1 362 ? 26.263 53.598 105.561 1.00 28.28 367 LYS A C 1
ATOM 2898 O O . LYS A 1 362 ? 25.776 52.469 105.555 1.00 28.36 367 LYS A O 1
ATOM 2904 N N . LYS A 1 363 ? 25.828 54.566 106.363 1.00 28.52 368 LYS A N 1
ATOM 2905 C CA . LYS A 1 363 ? 24.741 54.337 107.311 1.00 29.62 368 LYS A CA 1
ATOM 2906 C C . LYS A 1 363 ? 23.366 54.657 106.748 1.00 28.07 368 LYS A C 1
ATOM 2907 O O . LYS A 1 363 ? 23.159 55.706 106.136 1.00 25.40 368 LYS A O 1
ATOM 2913 N N . TYR A 1 364 ? 22.422 53.745 106.962 1.00 26.18 369 TYR A N 1
ATOM 2914 C CA . TYR A 1 364 ? 21.072 53.945 106.464 1.00 26.51 369 TYR A CA 1
ATOM 2915 C C . TYR A 1 364 ? 20.448 55.171 107.105 1.00 27.75 369 TYR A C 1
ATOM 2916 O O . TYR A 1 364 ? 20.526 55.357 108.318 1.00 28.47 369 TYR A O 1
ATOM 2925 N N . LEU A 1 365 ? 19.823 55.997 106.278 1.00 27.15 370 LEU A N 1
ATOM 2926 C CA . LEU A 1 365 ? 19.178 57.212 106.740 1.00 27.42 370 LEU A CA 1
ATOM 2927 C C . LEU A 1 365 ? 17.704 57.173 106.345 1.00 27.09 370 LEU A C 1
ATOM 2928 O O . LEU A 1 365 ? 17.375 57.021 105.168 1.00 27.86 370 LEU A O 1
ATOM 2933 N N . PRO A 1 366 ? 16.796 57.305 107.328 1.00 26.59 371 PRO A N 1
ATOM 2934 C CA . PRO A 1 366 ? 15.356 57.280 107.041 1.00 24.81 371 PRO A CA 1
ATOM 2935 C C . PRO A 1 366 ? 14.998 58.197 105.876 1.00 23.67 371 PRO A C 1
ATOM 2936 O O . PRO A 1 366 ? 15.557 59.285 105.737 1.00 23.80 371 PRO A O 1
ATOM 2940 N N . ILE A 1 367 ? 14.060 57.759 105.043 1.00 22.59 372 ILE A N 1
ATOM 2941 C CA . ILE A 1 367 ? 13.676 58.538 103.874 1.00 24.49 372 ILE A CA 1
ATOM 2942 C C . ILE A 1 367 ? 13.233 59.975 104.154 1.00 24.83 372 ILE A C 1
ATOM 2943 O O . ILE A 1 367 ? 13.483 60.864 103.349 1.00 25.80 372 ILE A O 1
ATOM 2948 N N . GLU A 1 368 ? 12.595 60.219 105.291 1.00 25.56 373 GLU A N 1
ATOM 2949 C CA . GLU A 1 368 ? 12.137 61.573 105.591 1.00 26.65 373 GLU A CA 1
ATOM 2950 C C . GLU A 1 368 ? 13.276 62.548 105.897 1.00 25.08 373 GLU A C 1
ATOM 2951 O O . GLU A 1 368 ? 13.090 63.758 105.854 1.00 25.20 373 GLU A O 1
ATOM 2957 N N . LEU A 1 369 ? 14.456 62.029 106.199 1.00 23.58 374 LEU A N 1
ATOM 2958 C CA . LEU A 1 369 ? 15.588 62.896 106.498 1.00 25.36 374 LEU A CA 1
ATOM 2959 C C . LEU A 1 369 ? 16.484 63.070 105.277 1.00 27.90 374 LEU A C 1
ATOM 2960 O O . LEU A 1 369 ? 17.530 63.716 105.338 1.00 25.45 374 LEU A O 1
ATOM 2965 N N . ARG A 1 370 ? 16.056 62.481 104.166 1.00 30.63 375 ARG A N 1
ATOM 2966 C CA . ARG A 1 370 ? 16.793 62.568 102.913 1.00 33.40 375 ARG A CA 1
ATOM 2967 C C . ARG A 1 370 ? 16.282 63.785 102.146 1.00 35.25 375 ARG A C 1
ATOM 2968 O O . ARG A 1 370 ? 15.114 64.158 102.257 1.00 35.64 375 ARG A O 1
ATOM 2976 N N . ARG A 1 371 ? 17.162 64.406 101.371 1.00 40.04 376 ARG A N 1
ATOM 2977 C CA . ARG A 1 371 ? 16.795 65.582 100.588 1.00 45.27 376 ARG A CA 1
ATOM 2978 C C . ARG A 1 371 ? 16.150 65.167 99.264 1.00 46.88 376 ARG A C 1
ATOM 2979 O O . ARG A 1 371 ? 15.293 65.928 98.760 1.00 47.32 376 ARG A O 1
ATOM 2988 N N . LEU B 1 1 ? 46.049 29.817 83.990 1.00 23.07 6 LEU B N 1
ATOM 2989 C CA . LEU B 1 1 ? 45.009 28.745 84.071 1.00 23.55 6 LEU B CA 1
ATOM 2990 C C . LEU B 1 1 ? 44.303 28.750 85.425 1.00 25.26 6 LEU B C 1
ATOM 2991 O O . LEU B 1 1 ? 44.912 28.436 86.450 1.00 26.03 6 LEU B O 1
ATOM 2996 N N . ALA B 1 2 ? 43.018 29.097 85.423 1.00 23.58 7 ALA B N 1
ATOM 2997 C CA . ALA B 1 2 ? 42.236 29.154 86.655 1.00 21.50 7 ALA B CA 1
ATOM 2998 C C . ALA B 1 2 ? 40.907 28.409 86.538 1.00 19.53 7 ALA B C 1
ATOM 2999 O O . ALA B 1 2 ? 39.880 29.005 86.219 1.00 19.82 7 ALA B O 1
ATOM 3001 N N . LYS B 1 3 ? 40.931 27.109 86.801 1.00 18.84 8 LYS B N 1
ATOM 3002 C CA . LYS B 1 3 ? 39.724 26.307 86.721 1.00 19.80 8 LYS B CA 1
ATOM 3003 C C . LYS B 1 3 ? 38.742 26.782 87.789 1.00 23.07 8 LYS B C 1
ATOM 3004 O O . LYS B 1 3 ? 39.009 26.671 88.989 1.00 24.55 8 LYS B O 1
ATOM 3010 N N . GLY B 1 4 ? 37.611 27.316 87.336 1.00 21.32 9 GLY B N 1
ATOM 3011 C CA . GLY B 1 4 ? 36.596 27.829 88.238 1.00 16.75 9 GLY B CA 1
ATOM 3012 C C . GLY B 1 4 ? 36.659 29.345 88.306 1.00 17.14 9 GLY B C 1
ATOM 3013 O O . GLY B 1 4 ? 35.744 29.991 88.814 1.00 16.74 9 GLY B O 1
ATOM 3014 N N . LEU B 1 5 ? 37.741 29.910 87.776 1.00 16.07 10 LEU B N 1
ATOM 3015 C CA . LEU B 1 5 ? 37.966 31.357 87.788 1.00 17.81 10 LEU B CA 1
ATOM 3016 C C . LEU B 1 5 ? 38.018 31.877 89.232 1.00 19.45 10 LEU B C 1
ATOM 3017 O O . LEU B 1 5 ? 37.660 33.028 89.519 1.00 17.50 10 LEU B O 1
ATOM 3022 N N . GLU B 1 6 ? 38.474 31.021 90.140 1.00 19.97 11 GLU B N 1
ATOM 3023 C CA . GLU B 1 6 ? 38.554 31.408 91.535 1.00 22.33 11 GLU B CA 1
ATOM 3024 C C . GLU B 1 6 ? 39.483 32.600 91.693 1.00 23.19 11 GLU B C 1
ATOM 3025 O O . GLU B 1 6 ? 40.618 32.584 91.218 1.00 24.54 11 GLU B O 1
ATOM 3031 N N . ASP B 1 7 ? 38.980 33.641 92.348 1.00 25.10 12 ASP B N 1
ATOM 3032 C CA . ASP B 1 7 ? 39.752 34.849 92.603 1.00 26.51 12 ASP B CA 1
ATOM 3033 C C . ASP B 1 7 ? 40.207 35.610 91.362 1.00 26.75 12 ASP B C 1
ATOM 3034 O O . ASP B 1 7 ? 41.156 36.398 91.422 1.00 25.91 12 ASP B O 1
ATOM 3039 N N . VAL B 1 8 ? 39.547 35.379 90.233 1.00 24.26 13 VAL B N 1
ATOM 3040 C CA . VAL B 1 8 ? 39.905 36.107 89.023 1.00 21.46 13 VAL B CA 1
ATOM 3041 C C . VAL B 1 8 ? 39.039 37.364 88.999 1.00 21.50 13 VAL B C 1
ATOM 3042 O O . VAL B 1 8 ? 37.813 37.274 88.891 1.00 21.86 13 VAL B O 1
ATOM 3046 N N . TYR B 1 9 ? 39.670 38.529 89.126 1.00 20.59 14 TYR B N 1
ATOM 3047 C CA . TYR B 1 9 ? 38.942 39.798 89.112 1.00 22.88 14 TYR B CA 1
ATOM 3048 C C . TYR B 1 9 ? 38.829 40.308 87.677 1.00 25.74 14 TYR B C 1
ATOM 3049 O O . TYR B 1 9 ? 39.799 40.787 87.090 1.00 26.33 14 TYR B O 1
ATOM 3058 N N . ILE B 1 10 ? 37.627 40.200 87.125 1.00 24.91 15 ILE B N 1
ATOM 3059 C CA . ILE B 1 10 ? 37.362 40.599 85.751 1.00 26.87 15 ILE B CA 1
ATOM 3060 C C . ILE B 1 10 ? 37.225 42.092 85.521 1.00 27.64 15 ILE B C 1
ATOM 3061 O O . ILE B 1 10 ? 37.770 42.631 84.562 1.00 31.70 15 ILE B O 1
ATOM 3066 N N . ASP B 1 11 ? 36.502 42.769 86.397 1.00 25.26 16 ASP B N 1
ATOM 3067 C CA . ASP B 1 11 ? 36.274 44.189 86.212 1.00 24.93 16 ASP B CA 1
ATOM 3068 C C . ASP B 1 11 ? 36.055 44.867 87.558 1.00 22.96 16 ASP B C 1
ATOM 3069 O O . ASP B 1 11 ? 36.114 44.229 88.609 1.00 20.26 16 ASP B O 1
ATOM 3074 N N . GLN B 1 12 ? 35.808 46.167 87.512 1.00 21.71 17 GLN B N 1
ATOM 3075 C CA . GLN B 1 12 ? 35.545 46.934 88.713 1.00 23.67 17 GLN B CA 1
ATOM 3076 C C . GLN B 1 12 ? 34.042 47.094 88.830 1.00 23.11 17 GLN B C 1
ATOM 3077 O O . GLN B 1 12 ? 33.317 46.987 87.838 1.00 22.13 17 GLN B O 1
ATOM 3083 N N . THR B 1 13 ? 33.572 47.354 90.041 1.00 20.66 18 THR B N 1
ATOM 3084 C CA . THR B 1 13 ? 32.148 47.522 90.262 1.00 19.43 18 THR B CA 1
ATOM 3085 C C . THR B 1 13 ? 31.908 48.420 91.463 1.00 20.71 18 THR B C 1
ATOM 3086 O O . THR B 1 13 ? 32.779 48.568 92.318 1.00 22.22 18 THR B O 1
ATOM 3090 N N . ASN B 1 14 ? 30.731 49.027 91.511 1.00 21.38 19 ASN B N 1
ATOM 3091 C CA . ASN B 1 14 ? 30.358 49.873 92.630 1.00 24.86 19 ASN B CA 1
ATOM 3092 C C . ASN B 1 14 ? 28.988 49.413 93.116 1.00 22.99 19 ASN B C 1
ATOM 3093 O O . ASN B 1 14 ? 28.371 50.053 93.966 1.00 22.36 19 ASN B O 1
ATOM 3098 N N . ILE B 1 15 ? 28.526 48.284 92.585 1.00 19.59 20 ILE B N 1
ATOM 3099 C CA . ILE B 1 15 ? 27.218 47.741 92.949 1.00 17.57 20 ILE B CA 1
ATOM 3100 C C . ILE B 1 15 ? 27.171 46.984 94.273 1.00 18.20 20 ILE B C 1
ATOM 3101 O O . ILE B 1 15 ? 26.295 47.228 95.104 1.00 19.12 20 ILE B O 1
ATOM 3106 N N . CYS B 1 16 ? 28.102 46.056 94.469 1.00 19.46 21 CYS B N 1
ATOM 3107 C CA . CYS B 1 16 ? 28.120 45.260 95.689 1.00 20.06 21 CYS B CA 1
ATOM 3108 C C . CYS B 1 16 ? 29.531 44.835 96.085 1.00 20.99 21 CYS B C 1
ATOM 3109 O O . CYS B 1 16 ? 30.374 44.557 95.228 1.00 20.86 21 CYS B O 1
ATOM 3112 N N . TYR B 1 17 ? 29.787 44.795 97.389 1.00 19.12 22 TYR B N 1
ATOM 3113 C CA . TYR B 1 17 ? 31.086 44.384 97.900 1.00 18.95 22 TYR B CA 1
ATOM 3114 C C . TYR B 1 17 ? 30.931 43.207 98.859 1.00 18.33 22 TYR B C 1
ATOM 3115 O O . TYR B 1 17 ? 30.077 43.228 99.743 1.00 18.30 22 TYR B O 1
ATOM 3124 N N . ILE B 1 18 ? 31.741 42.172 98.674 1.00 18.28 23 ILE B N 1
ATOM 3125 C CA . ILE B 1 18 ? 31.686 41.010 99.552 1.00 20.37 23 ILE B CA 1
ATOM 3126 C C . ILE B 1 18 ? 33.017 40.804 100.266 1.00 23.61 23 ILE B C 1
ATOM 3127 O O . ILE B 1 18 ? 34.084 40.860 99.651 1.00 22.76 23 ILE B O 1
ATOM 3132 N N . ASP B 1 19 ? 32.946 40.570 101.570 1.00 25.87 24 ASP B N 1
ATOM 3133 C CA . ASP B 1 19 ? 34.132 40.292 102.365 1.00 26.72 24 ASP B CA 1
ATOM 3134 C C . ASP B 1 19 ? 33.990 38.815 102.728 1.00 27.22 24 ASP B C 1
ATOM 3135 O O . ASP B 1 19 ? 33.367 38.465 103.731 1.00 26.55 24 ASP B O 1
ATOM 3140 N N . GLY B 1 20 ? 34.550 37.952 101.887 1.00 27.69 25 GLY B N 1
ATOM 3141 C CA . GLY B 1 20 ? 34.448 36.521 102.111 1.00 30.09 25 GLY B CA 1
ATOM 3142 C C . GLY B 1 20 ? 35.058 36.001 103.396 1.00 31.61 25 GLY B C 1
ATOM 3143 O O . GLY B 1 20 ? 34.552 35.045 103.990 1.00 30.45 25 GLY B O 1
ATOM 3144 N N . LYS B 1 21 ? 36.150 36.622 103.825 1.00 35.03 26 LYS B N 1
ATOM 3145 C CA . LYS B 1 21 ? 36.831 36.202 105.042 1.00 37.90 26 LYS B CA 1
ATOM 3146 C C . LYS B 1 21 ? 36.076 36.660 106.283 1.00 36.07 26 LYS B C 1
ATOM 3147 O O . LYS B 1 21 ? 35.917 35.893 107.230 1.00 35.76 26 LYS B O 1
ATOM 3153 N N . GLU B 1 22 ? 35.599 37.901 106.271 1.00 33.22 27 GLU B N 1
ATOM 3154 C CA . GLU B 1 22 ? 34.869 38.429 107.415 1.00 33.77 27 GLU B CA 1
ATOM 3155 C C . GLU B 1 22 ? 33.365 38.196 107.356 1.00 32.56 27 GLU B C 1
ATOM 3156 O O . GLU B 1 22 ? 32.645 38.520 108.300 1.00 31.13 27 GLU B O 1
ATOM 3162 N N . GLY B 1 23 ? 32.891 37.628 106.251 1.00 29.68 28 GLY B N 1
ATOM 3163 C CA . GLY B 1 23 ? 31.471 37.367 106.111 1.00 24.73 28 GLY B CA 1
ATOM 3164 C C . GLY B 1 23 ? 30.628 38.627 106.125 1.00 22.93 28 GLY B C 1
ATOM 3165 O O . GLY B 1 23 ? 29.613 38.691 106.815 1.00 23.15 28 GLY B O 1
ATOM 3166 N N . LYS B 1 24 ? 31.041 39.634 105.363 1.00 21.73 29 LYS B N 1
ATOM 3167 C CA . LYS B 1 24 ? 30.299 40.891 105.303 1.00 22.65 29 LYS B CA 1
ATOM 3168 C C . LYS B 1 24 ? 29.802 41.157 103.886 1.00 21.75 29 LYS B C 1
ATOM 3169 O O . LYS B 1 24 ? 30.454 40.768 102.913 1.00 21.39 29 LYS B O 1
ATOM 3175 N N . LEU B 1 25 ? 28.656 41.828 103.779 1.00 18.88 30 LEU B N 1
ATOM 3176 C CA . LEU B 1 25 ? 28.045 42.128 102.488 1.00 18.24 30 LEU B CA 1
ATOM 3177 C C . LEU B 1 25 ? 27.482 43.540 102.449 1.00 18.32 30 LEU B C 1
ATOM 3178 O O . LEU B 1 25 ? 26.785 43.959 103.374 1.00 18.10 30 LEU B O 1
ATOM 3183 N N . TYR B 1 26 ? 27.770 44.256 101.364 1.00 17.20 31 TYR B N 1
ATOM 3184 C CA . TYR B 1 26 ? 27.303 45.624 101.182 1.00 16.31 31 TYR B CA 1
ATOM 3185 C C . TYR B 1 26 ? 26.685 45.818 99.807 1.00 17.97 31 TYR B C 1
ATOM 3186 O O . TYR B 1 26 ? 27.222 45.340 98.808 1.00 17.85 31 TYR B O 1
ATOM 3195 N N . TYR B 1 27 ? 25.550 46.510 99.769 1.00 16.28 32 TYR B N 1
ATOM 3196 C CA . TYR B 1 27 ? 24.878 46.838 98.516 1.00 16.64 32 TYR B CA 1
ATOM 3197 C C . TYR B 1 27 ? 25.122 48.331 98.391 1.00 17.90 32 TYR B C 1
ATOM 3198 O O . TYR B 1 27 ? 24.598 49.106 99.186 1.00 18.12 32 TYR B O 1
ATOM 3207 N N . ARG B 1 28 ? 25.921 48.737 97.414 1.00 17.55 33 ARG B N 1
ATOM 3208 C CA . ARG B 1 28 ? 26.215 50.148 97.215 1.00 16.90 33 ARG B CA 1
ATOM 3209 C C . ARG B 1 28 ? 26.706 50.835 98.502 1.00 18.10 33 ARG B C 1
ATOM 3210 O O . ARG B 1 28 ? 26.340 51.975 98.795 1.00 18.61 33 ARG B O 1
ATOM 3218 N N . GLY B 1 29 ? 27.535 50.133 99.269 1.00 18.47 34 GLY B N 1
ATOM 3219 C CA . GLY B 1 29 ? 28.073 50.713 100.488 1.00 20.35 34 GLY B CA 1
ATOM 3220 C C . GLY B 1 29 ? 27.288 50.467 101.760 1.00 19.66 34 GLY B C 1
ATOM 3221 O O . GLY B 1 29 ? 27.814 50.682 102.843 1.00 20.52 34 GLY B O 1
ATOM 3222 N N . TYR B 1 30 ? 26.041 50.017 101.637 1.00 20.13 35 TYR B N 1
ATOM 3223 C CA . TYR B 1 30 ? 25.190 49.748 102.800 1.00 20.85 35 TYR B CA 1
ATOM 3224 C C . TYR B 1 30 ? 25.188 48.269 103.174 1.00 22.45 35 TYR B C 1
ATOM 3225 O O . TYR B 1 30 ? 25.052 47.405 102.302 1.00 23.42 35 TYR B O 1
ATOM 3234 N N . SER B 1 31 ? 25.331 47.970 104.464 1.00 18.19 36 SER B N 1
ATOM 3235 C CA . SER B 1 31 ? 25.342 46.582 104.901 1.00 18.10 36 SER B CA 1
ATOM 3236 C C . SER B 1 31 ? 23.989 45.942 104.610 1.00 19.39 36 SER B C 1
ATOM 3237 O O . SER B 1 31 ? 22.949 46.601 104.698 1.00 18.54 36 SER B O 1
ATOM 3240 N N . VAL B 1 32 ? 24.004 44.661 104.246 1.00 19.29 37 VAL B N 1
ATOM 3241 C CA . VAL B 1 32 ? 22.766 43.954 103.944 1.00 16.87 37 VAL B CA 1
ATOM 3242 C C . VAL B 1 32 ? 21.949 43.840 105.224 1.00 17.74 37 VAL B C 1
ATOM 3243 O O . VAL B 1 32 ? 20.723 43.762 105.189 1.00 17.29 37 VAL B O 1
ATOM 3247 N N . GLU B 1 33 ? 22.644 43.848 106.356 1.00 18.26 38 GLU B N 1
ATOM 3248 C CA . GLU B 1 33 ? 21.993 43.765 107.657 1.00 18.81 38 GLU B CA 1
ATOM 3249 C C . GLU B 1 33 ? 21.084 44.970 107.856 1.00 19.06 38 GLU B C 1
ATOM 3250 O O . GLU B 1 33 ? 19.922 44.831 108.246 1.00 20.36 38 GLU B O 1
ATOM 3256 N N . GLU B 1 34 ? 21.612 46.156 107.581 1.00 19.61 39 GLU B N 1
ATOM 3257 C CA . GLU B 1 34 ? 20.831 47.374 107.742 1.00 19.28 39 GLU B CA 1
ATOM 3258 C C . GLU B 1 34 ? 19.666 47.419 106.767 1.00 20.45 39 GLU B C 1
ATOM 3259 O O . GLU B 1 34 ? 18.554 47.775 107.143 1.00 18.61 39 GLU B O 1
ATOM 3265 N N . LEU B 1 35 ? 19.922 47.062 105.508 1.00 20.13 40 LEU B N 1
ATOM 3266 C CA . LEU B 1 35 ? 18.869 47.089 104.492 1.00 17.37 40 LEU B CA 1
ATOM 3267 C C . LEU B 1 35 ? 17.755 46.093 104.799 1.00 15.38 40 LEU B C 1
ATOM 3268 O O . LEU B 1 35 ? 16.579 46.404 104.639 1.00 17.27 40 LEU B O 1
ATOM 3273 N N . ALA B 1 36 ? 18.120 44.903 105.254 1.00 16.27 41 ALA B N 1
ATOM 3274 C CA . ALA B 1 36 ? 17.121 43.894 105.588 1.00 19.22 41 ALA B CA 1
ATOM 3275 C C . ALA B 1 36 ? 16.250 44.381 106.752 1.00 23.27 41 ALA B C 1
ATOM 3276 O O . ALA B 1 36 ? 15.061 44.065 106.839 1.00 23.15 41 ALA B O 1
ATOM 3278 N N . GLU B 1 37 ? 16.853 45.169 107.634 1.00 25.38 42 GLU B N 1
ATOM 3279 C CA . GLU B 1 37 ? 16.163 45.690 108.807 1.00 26.81 42 GLU B CA 1
ATOM 3280 C C . GLU B 1 37 ? 15.307 46.943 108.586 1.00 23.72 42 GLU B C 1
ATOM 3281 O O . GLU B 1 37 ? 14.198 47.046 109.106 1.00 23.36 42 GLU B O 1
ATOM 3287 N N . LEU B 1 38 ? 15.810 47.890 107.804 1.00 23.49 43 LEU B N 1
ATOM 3288 C CA . LEU B 1 38 ? 15.096 49.147 107.604 1.00 22.78 43 LEU B CA 1
ATOM 3289 C C . LEU B 1 38 ? 14.575 49.466 106.203 1.00 20.01 43 LEU B C 1
ATOM 3290 O O . LEU B 1 38 ? 13.793 50.403 106.029 1.00 18.22 43 LEU B O 1
ATOM 3295 N N . SER B 1 39 ? 14.988 48.691 105.209 1.00 17.91 44 SER B N 1
ATOM 3296 C CA . SER B 1 39 ? 14.569 48.970 103.844 1.00 16.39 44 SER B CA 1
ATOM 3297 C C . SER B 1 39 ? 13.437 48.088 103.327 1.00 17.46 44 SER B C 1
ATOM 3298 O O . SER B 1 39 ? 12.784 47.375 104.090 1.00 18.88 44 SER B O 1
ATOM 3301 N N . THR B 1 40 ? 13.206 48.174 102.020 1.00 17.52 45 THR B N 1
ATOM 3302 C CA . THR B 1 40 ? 12.186 47.393 101.324 1.00 16.71 45 THR B CA 1
ATOM 3303 C C . THR B 1 40 ? 12.809 46.956 99.998 1.00 18.22 45 THR B C 1
ATOM 3304 O O . THR B 1 40 ? 13.810 47.533 99.569 1.00 17.56 45 THR B O 1
ATOM 3308 N N . PHE B 1 41 ? 12.237 45.940 99.353 1.00 16.78 46 PHE B N 1
ATOM 3309 C CA . PHE B 1 41 ? 12.778 45.481 98.078 1.00 16.44 46 PHE B CA 1
ATOM 3310 C C . PHE B 1 41 ? 12.804 46.624 97.056 1.00 16.41 46 PHE B C 1
ATOM 3311 O O . PHE B 1 41 ? 13.826 46.866 96.407 1.00 15.78 46 PHE B O 1
ATOM 3319 N N . GLU B 1 42 ? 11.684 47.330 96.922 1.00 16.30 47 GLU B N 1
ATOM 3320 C CA . GLU B 1 42 ? 11.596 48.436 95.978 1.00 17.30 47 GLU B CA 1
ATOM 3321 C C . GLU B 1 42 ? 12.679 49.471 96.238 1.00 17.54 47 GLU B C 1
ATOM 3322 O O . GLU B 1 42 ? 13.294 49.971 95.297 1.00 18.70 47 GLU B O 1
ATOM 3328 N N . GLU B 1 43 ? 12.920 49.792 97.507 1.00 15.47 48 GLU B N 1
ATOM 3329 C CA . GLU B 1 43 ? 13.939 50.778 97.834 1.00 16.03 48 GLU B CA 1
ATOM 3330 C C . GLU B 1 43 ? 15.325 50.228 97.540 1.00 15.01 48 GLU B C 1
ATOM 3331 O O . GLU B 1 43 ? 16.193 50.940 97.032 1.00 17.65 48 GLU B O 1
ATOM 3337 N N . VAL B 1 44 ? 15.533 48.955 97.853 1.00 16.05 49 VAL B N 1
ATOM 3338 C CA . VAL B 1 44 ? 16.820 48.331 97.597 1.00 15.24 49 VAL B CA 1
ATOM 3339 C C . VAL B 1 44 ? 17.088 48.273 96.083 1.00 17.75 49 VAL B C 1
ATOM 3340 O O . VAL B 1 44 ? 18.222 48.480 95.640 1.00 15.45 49 VAL B O 1
ATOM 3344 N N . VAL B 1 45 ? 16.051 48.011 95.285 1.00 16.67 50 VAL B N 1
ATOM 3345 C CA . VAL B 1 45 ? 16.236 47.958 93.834 1.00 16.82 50 VAL B CA 1
ATOM 3346 C C . VAL B 1 45 ? 16.664 49.335 93.334 1.00 17.55 50 VAL B C 1
ATOM 3347 O O . VAL B 1 45 ? 17.589 49.451 92.525 1.00 17.82 50 VAL B O 1
ATOM 3351 N N . TYR B 1 46 ? 15.995 50.378 93.821 1.00 16.71 51 TYR B N 1
ATOM 3352 C CA . TYR B 1 46 ? 16.326 51.742 93.425 1.00 18.78 51 TYR B CA 1
ATOM 3353 C C . TYR B 1 46 ? 17.787 52.031 93.764 1.00 18.75 51 TYR B C 1
ATOM 3354 O O . TYR B 1 46 ? 18.531 52.590 92.959 1.00 19.59 51 TYR B O 1
ATOM 3363 N N . LEU B 1 47 ? 18.190 51.649 94.970 1.00 18.44 52 LEU B N 1
ATOM 3364 C CA . LEU B 1 47 ? 19.561 51.851 95.413 1.00 17.87 52 LEU B CA 1
ATOM 3365 C C . LEU B 1 47 ? 20.540 51.134 94.480 1.00 17.58 52 LEU B C 1
ATOM 3366 O O . LEU B 1 47 ? 21.516 51.720 94.013 1.00 17.20 52 LEU B O 1
ATOM 3371 N N . LEU B 1 48 ? 20.267 49.859 94.222 1.00 18.38 53 LEU B N 1
ATOM 3372 C CA . LEU B 1 48 ? 21.109 49.024 93.368 1.00 16.36 53 LEU B CA 1
ATOM 3373 C C . LEU B 1 48 ? 21.287 49.586 91.964 1.00 15.47 53 LEU B C 1
ATOM 3374 O O . LEU B 1 48 ? 22.397 49.620 91.435 1.00 17.29 53 LEU B O 1
ATOM 3379 N N . TRP B 1 49 ? 20.191 50.027 91.364 1.00 15.49 54 TRP B N 1
ATOM 3380 C CA . TRP B 1 49 ? 20.241 50.548 90.012 1.00 15.72 54 TRP B CA 1
ATOM 3381 C C . TRP B 1 49 ? 20.809 51.946 89.880 1.00 19.05 54 TRP B C 1
ATOM 3382 O O . TRP B 1 49 ? 21.677 52.181 89.040 1.00 19.39 54 TRP B O 1
ATOM 3393 N N . TRP B 1 50 ? 20.333 52.876 90.701 1.00 22.09 55 TRP B N 1
ATOM 3394 C CA . TRP B 1 50 ? 20.811 54.250 90.618 1.00 22.62 55 TRP B CA 1
ATOM 3395 C C . TRP B 1 50 ? 21.885 54.659 91.619 1.00 23.08 55 TRP B C 1
ATOM 3396 O O . TRP B 1 50 ? 22.306 55.807 91.638 1.00 23.35 55 TRP B O 1
ATOM 3407 N N . GLY B 1 51 ? 22.323 53.713 92.445 1.00 23.46 56 GLY B N 1
ATOM 3408 C CA . GLY B 1 51 ? 23.408 53.960 93.380 1.00 22.97 56 GLY B CA 1
ATOM 3409 C C . GLY B 1 51 ? 23.212 54.757 94.650 1.00 24.22 56 GLY B C 1
ATOM 3410 O O . GLY B 1 51 ? 24.167 54.922 95.408 1.00 26.15 56 GLY B O 1
ATOM 3411 N N . LYS B 1 52 ? 22.004 55.244 94.905 1.00 23.92 57 LYS B N 1
ATOM 3412 C CA . LYS B 1 52 ? 21.755 56.026 96.110 1.00 25.79 57 LYS B CA 1
ATOM 3413 C C . LYS B 1 52 ? 20.363 55.756 96.664 1.00 24.28 57 LYS B C 1
ATOM 3414 O O . LYS B 1 52 ? 19.471 55.332 95.933 1.00 24.63 57 LYS B O 1
ATOM 3420 N N . LEU B 1 53 ? 20.179 55.999 97.958 1.0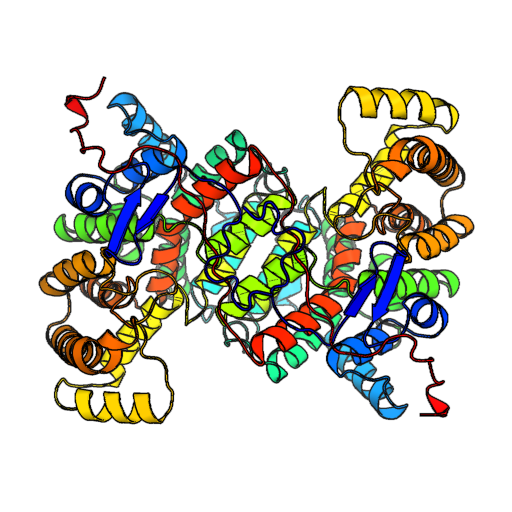0 23.70 58 LEU B N 1
ATOM 3421 C CA . LEU B 1 53 ? 18.872 55.802 98.572 1.00 22.67 58 LEU B CA 1
ATOM 3422 C C . LEU B 1 53 ? 17.972 56.871 97.963 1.00 22.51 58 LEU B C 1
ATOM 3423 O O . LEU B 1 53 ? 18.369 58.029 97.840 1.00 23.89 58 LEU B O 1
ATOM 3428 N N . PRO B 1 54 ? 16.747 56.500 97.571 1.00 22.13 59 PRO B N 1
ATOM 3429 C CA . PRO B 1 54 ? 15.836 57.475 96.965 1.00 22.88 59 PRO B CA 1
ATOM 3430 C C . PRO B 1 54 ? 15.209 58.471 97.930 1.00 26.46 59 PRO B C 1
ATOM 3431 O O . PRO B 1 54 ? 15.174 58.253 99.145 1.00 26.73 59 PRO B O 1
ATOM 3435 N N . SER B 1 55 ? 14.713 59.566 97.362 1.00 26.71 60 SER B N 1
ATOM 3436 C CA . SER B 1 55 ? 14.043 60.600 98.127 1.00 27.20 60 SER B CA 1
ATOM 3437 C C . SER B 1 55 ? 12.600 60.142 98.214 1.00 27.52 60 SER B C 1
ATOM 3438 O O . SER B 1 55 ? 12.226 59.154 97.586 1.00 28.03 60 SER B O 1
ATOM 3441 N N . LEU B 1 56 ? 11.790 60.855 98.982 1.00 27.86 61 LEU B N 1
ATOM 3442 C CA . LEU B 1 56 ? 10.388 60.495 99.123 1.00 28.32 61 LEU B CA 1
ATOM 3443 C C . LEU B 1 56 ? 9.781 60.392 97.737 1.00 28.73 61 LEU B C 1
ATOM 3444 O O . LEU B 1 56 ? 9.158 59.391 97.390 1.00 28.28 61 LEU B O 1
ATOM 3449 N N . SER B 1 57 ? 9.987 61.439 96.945 1.00 29.14 62 SER B N 1
ATOM 3450 C CA . SER B 1 57 ? 9.454 61.519 95.588 1.00 30.22 62 SER B CA 1
ATOM 3451 C C . SER B 1 57 ? 10.010 60.453 94.637 1.00 28.75 62 SER B C 1
ATOM 3452 O O . SER B 1 57 ? 9.264 59.849 93.862 1.00 30.11 62 SER B O 1
ATOM 3455 N N . GLU B 1 58 ? 11.317 60.228 94.692 1.00 26.87 63 GLU B N 1
ATOM 3456 C CA . GLU B 1 58 ? 11.948 59.244 93.830 1.00 25.71 63 GLU B CA 1
ATOM 3457 C C . GLU B 1 58 ? 11.396 57.843 94.085 1.00 26.16 63 GLU B C 1
ATOM 3458 O O . GLU B 1 58 ? 11.081 57.108 93.145 1.00 24.84 63 GLU B O 1
ATOM 3464 N N . LEU B 1 59 ? 11.265 57.474 95.355 1.00 24.62 64 LEU B N 1
ATOM 3465 C CA . LEU B 1 59 ? 10.751 56.154 95.692 1.00 23.40 64 LEU B CA 1
ATOM 3466 C C . LEU B 1 59 ? 9.304 55.987 95.264 1.00 24.80 64 LEU B C 1
ATOM 3467 O O . LEU B 1 59 ? 8.935 54.965 94.689 1.00 23.03 64 LEU B O 1
ATOM 3472 N N . GLU B 1 60 ? 8.480 56.991 95.547 1.00 26.13 65 GLU B N 1
ATOM 3473 C CA . GLU B 1 60 ? 7.073 56.914 95.185 1.00 28.96 65 GLU B CA 1
ATOM 3474 C C . GLU B 1 60 ? 6.877 56.753 93.687 1.00 27.51 65 GLU B C 1
ATOM 3475 O O . GLU B 1 60 ? 6.063 55.943 93.247 1.00 26.79 65 GLU B O 1
ATOM 3481 N N . ASN B 1 61 ? 7.616 57.527 92.900 1.00 26.62 66 ASN B N 1
ATOM 3482 C CA . ASN B 1 61 ? 7.492 57.426 91.457 1.00 27.44 66 ASN B CA 1
ATOM 3483 C C . ASN B 1 61 ? 7.937 56.042 90.997 1.00 24.71 66 ASN B C 1
ATOM 3484 O O . ASN B 1 61 ? 7.278 55.415 90.176 1.00 26.36 66 ASN B O 1
ATOM 3489 N N . PHE B 1 62 ? 9.055 55.565 91.530 1.00 22.83 67 PHE B N 1
ATOM 3490 C CA . PHE B 1 62 ? 9.562 54.250 91.153 1.00 22.76 67 PHE B CA 1
ATOM 3491 C C . PHE B 1 62 ? 8.557 53.148 91.476 1.00 24.20 67 PHE B C 1
ATOM 3492 O O . PHE B 1 62 ? 8.301 52.262 90.650 1.00 21.23 67 PHE B O 1
ATOM 3500 N N . LYS B 1 63 ? 7.991 53.201 92.679 1.00 21.89 68 LYS B N 1
ATOM 3501 C CA . LYS B 1 63 ? 7.017 52.204 93.098 1.00 23.56 68 LYS B CA 1
ATOM 3502 C C . LYS B 1 63 ? 5.805 52.251 92.180 1.00 23.41 68 LYS B C 1
ATOM 3503 O O . LYS B 1 63 ? 5.153 51.236 91.937 1.00 24.40 68 LYS B O 1
ATOM 3509 N N . LYS B 1 64 ? 5.512 53.436 91.664 1.00 24.88 69 LYS B N 1
ATOM 3510 C CA . LYS B 1 64 ? 4.384 53.611 90.761 1.00 26.96 69 LYS B CA 1
ATOM 3511 C C . LYS B 1 64 ? 4.665 52.905 89.437 1.00 25.76 69 LYS B C 1
ATOM 3512 O O . LYS B 1 64 ? 3.825 52.169 88.924 1.00 25.17 69 LYS B O 1
ATOM 3518 N N . GLU B 1 65 ? 5.858 53.133 88.894 1.00 24.79 70 GLU B N 1
ATOM 3519 C CA . GLU B 1 65 ? 6.266 52.528 87.630 1.00 24.24 70 GLU B CA 1
ATOM 3520 C C . GLU B 1 65 ? 6.235 51.004 87.717 1.00 21.77 70 GLU B C 1
ATOM 3521 O O . GLU B 1 65 ? 5.767 50.324 86.800 1.00 19.14 70 GLU B O 1
ATOM 3527 N N . LEU B 1 66 ? 6.731 50.469 88.827 1.00 20.69 71 LEU B N 1
ATOM 3528 C CA . LEU B 1 66 ? 6.758 49.028 89.031 1.00 18.26 71 LEU B CA 1
ATOM 3529 C C . LEU B 1 66 ? 5.353 48.449 89.126 1.00 18.52 71 LEU B C 1
ATOM 3530 O O . LEU B 1 66 ? 5.019 47.485 88.437 1.00 16.90 71 LEU B O 1
ATOM 3535 N N . ALA B 1 67 ? 4.527 49.040 89.982 1.00 18.55 72 ALA B N 1
ATOM 3536 C CA . ALA B 1 67 ? 3.167 48.557 90.169 1.00 19.80 72 ALA B CA 1
ATOM 3537 C C . ALA B 1 67 ? 2.361 48.557 88.875 1.00 21.62 72 ALA B C 1
ATOM 3538 O O . ALA B 1 67 ? 1.569 47.653 88.639 1.00 22.74 72 ALA B O 1
ATOM 3540 N N . LYS B 1 68 ? 2.565 49.562 88.032 1.00 22.62 73 LYS B N 1
ATOM 3541 C CA . LYS B 1 68 ? 1.834 49.651 86.776 1.00 23.15 73 LYS B CA 1
ATOM 3542 C C . LYS B 1 68 ? 2.314 48.639 85.736 1.00 22.81 73 LYS B C 1
ATOM 3543 O O . LYS B 1 68 ? 1.666 48.451 84.702 1.00 23.04 73 LYS B O 1
ATOM 3549 N N . SER B 1 69 ? 3.443 47.988 86.010 1.00 21.00 74 SER B N 1
ATOM 3550 C CA . SER B 1 69 ? 4.020 47.013 85.085 1.00 19.32 74 SER B CA 1
ATOM 3551 C C . SER B 1 69 ? 3.887 45.563 85.524 1.00 18.26 74 SER B C 1
ATOM 3552 O O . SER B 1 69 ? 4.467 44.683 84.901 1.00 19.22 74 SER B O 1
ATOM 3555 N N . ARG B 1 70 ? 3.128 45.310 86.583 1.00 18.23 75 ARG B N 1
ATOM 3556 C CA . ARG B 1 70 ? 2.973 43.952 87.097 1.00 17.30 75 ARG B CA 1
ATOM 3557 C C . ARG B 1 70 ? 2.072 43.039 86.279 1.00 17.61 75 ARG B C 1
ATOM 3558 O O . ARG B 1 70 ? 2.226 41.815 86.316 1.00 19.36 75 ARG B O 1
ATOM 3566 N N . GLY B 1 71 ? 1.127 43.629 85.554 1.00 17.75 76 GLY B N 1
ATOM 3567 C CA . GLY B 1 71 ? 0.189 42.844 84.771 1.00 16.78 76 GLY B CA 1
ATOM 3568 C C . GLY B 1 71 ? 0.761 42.125 83.572 1.00 18.76 76 GLY B C 1
ATOM 3569 O O . GLY B 1 71 ? 1.778 42.538 83.020 1.00 20.75 76 GLY B O 1
ATOM 3570 N N . LEU B 1 72 ? 0.097 41.046 83.163 1.00 18.78 77 LEU B N 1
ATOM 3571 C CA . LEU B 1 72 ? 0.535 40.261 82.013 1.00 20.45 77 LEU B CA 1
ATOM 3572 C C . LEU B 1 72 ? -0.474 40.327 80.871 1.00 23.62 77 LEU B C 1
ATOM 3573 O O . LEU B 1 72 ? -1.682 40.230 81.093 1.00 23.28 77 LEU B O 1
ATOM 3578 N N . PRO B 1 73 ? 0.010 40.498 79.629 1.00 25.54 78 PRO B N 1
ATOM 3579 C CA . PRO B 1 73 ? -0.886 40.561 78.468 1.00 25.73 78 PRO B CA 1
ATOM 3580 C C . PRO B 1 73 ? -1.614 39.233 78.299 1.00 25.69 78 PRO B C 1
ATOM 3581 O O . PRO B 1 73 ? -1.080 38.171 78.631 1.00 25.12 78 PRO B O 1
ATOM 3585 N N . LYS B 1 74 ? -2.829 39.296 77.766 1.00 26.39 79 LYS B N 1
ATOM 3586 C CA . LYS B 1 74 ? -3.635 38.105 77.546 1.00 28.24 79 LYS B CA 1
ATOM 3587 C C . LYS B 1 74 ? -2.863 37.020 76.790 1.00 26.44 79 LYS B C 1
ATOM 3588 O O . LYS B 1 74 ? -2.981 35.835 77.100 1.00 24.13 79 LYS B O 1
ATOM 3594 N N . GLU B 1 75 ? -2.065 37.425 75.806 1.00 24.79 80 GLU B N 1
ATOM 3595 C CA . GLU B 1 75 ? -1.296 36.468 75.014 1.00 25.16 80 GLU B CA 1
ATOM 3596 C C . GLU B 1 75 ? -0.270 35.707 75.848 1.00 22.59 80 GLU B C 1
ATOM 3597 O O . GLU B 1 75 ? 0.058 34.557 75.547 1.00 22.20 80 GLU B O 1
ATOM 3603 N N . VAL B 1 76 ? 0.243 36.347 76.893 1.00 21.10 81 VAL B N 1
ATOM 3604 C CA . VAL B 1 76 ? 1.221 35.692 77.757 1.00 20.35 81 VAL B CA 1
ATOM 3605 C C . VAL B 1 76 ? 0.538 34.635 78.622 1.00 19.39 81 VAL B C 1
ATOM 3606 O O . VAL B 1 76 ? 1.046 33.528 78.781 1.00 18.70 81 VAL B O 1
ATOM 3610 N N . ILE B 1 77 ? -0.620 34.980 79.177 1.00 18.14 82 ILE B N 1
ATOM 3611 C CA . ILE B 1 77 ? -1.371 34.047 80.007 1.00 17.92 82 ILE B CA 1
ATOM 3612 C C . ILE B 1 77 ? -1.740 32.833 79.163 1.00 18.03 82 ILE B C 1
ATOM 3613 O O . ILE B 1 77 ? -1.747 31.698 79.641 1.00 18.64 82 ILE B O 1
ATOM 3618 N N . GLU B 1 78 ? -2.032 33.082 77.891 1.00 19.95 83 GLU B N 1
ATOM 3619 C CA . GLU B 1 78 ? -2.395 32.016 76.969 1.00 21.50 83 GLU B CA 1
ATOM 3620 C C . GLU B 1 78 ? -1.230 31.057 76.802 1.00 19.69 83 GLU B C 1
ATOM 3621 O O . GLU B 1 78 ? -1.408 29.840 76.774 1.00 18.30 83 GLU B O 1
ATOM 3627 N N . ILE B 1 79 ? -0.030 31.607 76.693 1.00 19.39 84 ILE B N 1
ATOM 3628 C CA . ILE B 1 79 ? 1.148 30.770 76.551 1.00 19.68 84 ILE B CA 1
ATOM 3629 C C . ILE B 1 79 ? 1.341 29.953 77.830 1.00 20.49 84 ILE B C 1
ATOM 3630 O O . ILE B 1 79 ? 1.735 28.784 77.783 1.00 20.04 84 ILE B O 1
ATOM 3635 N N . MET B 1 80 ? 1.069 30.576 78.974 1.00 19.86 85 MET B N 1
ATOM 3636 C CA . MET B 1 80 ? 1.221 29.895 80.256 1.00 19.14 85 MET B CA 1
ATOM 3637 C C . MET B 1 80 ? 0.266 28.709 80.311 1.00 20.71 85 MET B C 1
ATOM 3638 O O . MET B 1 80 ? 0.628 27.619 80.763 1.00 19.25 85 MET B O 1
ATOM 3643 N N . GLU B 1 81 ? -0.953 28.921 79.831 1.00 22.43 86 GLU B N 1
ATOM 3644 C CA . GLU B 1 81 ? -1.951 27.862 79.828 1.00 25.11 86 GLU B CA 1
ATOM 3645 C C . GLU B 1 81 ? -1.605 26.750 78.842 1.00 25.74 86 GLU B C 1
ATOM 3646 O O . GLU B 1 81 ? -2.139 25.650 78.945 1.00 29.04 86 GLU B O 1
ATOM 3652 N N . ALA B 1 82 ? -0.702 27.031 77.902 1.00 24.89 87 ALA B N 1
ATOM 3653 C CA . ALA B 1 82 ? -0.305 26.047 76.894 1.00 22.82 87 ALA B CA 1
ATOM 3654 C C . ALA B 1 82 ? 0.883 25.178 77.305 1.00 23.98 87 ALA B C 1
ATOM 3655 O O . ALA B 1 82 ? 1.140 24.134 76.700 1.00 24.07 87 ALA B O 1
ATOM 3657 N N . LEU B 1 83 ? 1.615 25.602 78.328 1.00 22.61 88 LEU B N 1
ATOM 3658 C CA . LEU B 1 83 ? 2.766 24.831 78.785 1.00 22.87 88 LEU B CA 1
ATOM 3659 C C . LEU B 1 83 ? 2.344 23.552 79.509 1.00 23.43 88 LEU B C 1
ATOM 3660 O O . LEU B 1 83 ? 1.267 23.495 80.106 1.00 24.52 88 LEU B O 1
ATOM 3665 N N . PRO B 1 84 ? 3.180 22.499 79.445 1.00 23.50 89 PRO B N 1
ATOM 3666 C CA . PRO B 1 84 ? 2.860 21.237 80.126 1.00 26.24 89 PRO B CA 1
ATOM 3667 C C . PRO B 1 84 ? 2.757 21.522 81.628 1.00 30.49 89 PRO B C 1
ATOM 3668 O O . PRO B 1 84 ? 3.642 22.173 82.195 1.00 29.92 89 PRO B O 1
ATOM 3672 N N . LYS B 1 85 ? 1.693 21.039 82.267 1.00 31.67 90 LYS B N 1
ATOM 3673 C CA . LYS B 1 85 ? 1.489 21.270 83.699 1.00 32.37 90 LYS B CA 1
ATOM 3674 C C . LYS B 1 85 ? 2.608 20.716 84.573 1.00 32.16 90 LYS B C 1
ATOM 3675 O O . LYS B 1 85 ? 2.801 21.162 85.705 1.00 33.43 90 LYS B O 1
ATOM 3681 N N . ASN B 1 86 ? 3.348 19.748 84.049 1.00 31.00 91 ASN B N 1
ATOM 3682 C CA . ASN B 1 86 ? 4.440 19.150 84.801 1.00 31.62 91 ASN B CA 1
ATOM 3683 C C . ASN B 1 86 ? 5.742 19.925 84.637 1.00 30.13 91 ASN B C 1
ATOM 3684 O O . ASN B 1 86 ? 6.797 19.474 85.080 1.00 32.79 91 ASN B O 1
ATOM 3689 N N . THR B 1 87 ? 5.676 21.086 83.995 1.00 27.19 92 THR B N 1
ATOM 3690 C CA . THR B 1 87 ? 6.872 21.897 83.807 1.00 25.66 92 THR B CA 1
ATOM 3691 C C . THR B 1 87 ? 7.283 22.532 85.137 1.00 24.03 92 THR B C 1
ATOM 3692 O O . THR B 1 87 ? 6.463 23.139 85.825 1.00 23.27 92 THR B O 1
ATOM 3696 N N . HIS B 1 88 ? 8.552 22.388 85.495 1.00 23.40 93 HIS B N 1
ATOM 3697 C CA . HIS B 1 88 ? 9.048 22.974 86.729 1.00 24.49 93 HIS B CA 1
ATOM 3698 C C . HIS B 1 88 ? 9.042 24.489 86.592 1.00 22.35 93 HIS B C 1
ATOM 3699 O O . HIS B 1 88 ? 9.380 25.028 85.536 1.00 20.30 93 HIS B O 1
ATOM 3706 N N . PRO B 1 89 ? 8.663 25.197 87.671 1.00 18.50 94 PRO B N 1
ATOM 3707 C CA . PRO B 1 89 ? 8.590 26.657 87.684 1.00 15.68 94 PRO B CA 1
ATOM 3708 C C . PRO B 1 89 ? 9.718 27.437 87.025 1.00 14.30 94 PRO B C 1
ATOM 3709 O O . PRO B 1 89 ? 9.445 28.368 86.273 1.00 15.00 94 PRO B O 1
ATOM 3713 N N . MET B 1 90 ? 10.971 27.082 87.292 1.00 13.50 95 MET B N 1
ATOM 3714 C CA . MET B 1 90 ? 12.080 27.805 86.671 1.00 14.37 95 MET B CA 1
ATOM 3715 C C . MET B 1 90 ? 12.077 27.606 85.144 1.00 13.96 95 MET B C 1
ATOM 3716 O O . MET B 1 90 ? 12.358 28.540 84.400 1.00 13.85 95 MET B O 1
ATOM 3721 N N . GLY B 1 91 ? 11.763 26.390 84.692 1.00 13.19 96 GLY B N 1
ATOM 3722 C CA . GLY B 1 91 ? 11.699 26.106 83.267 1.00 12.65 96 GLY B CA 1
ATOM 3723 C C . GLY B 1 91 ? 10.542 26.874 82.650 1.00 13.91 96 GLY B C 1
ATOM 3724 O O . GLY B 1 91 ? 10.657 27.413 81.548 1.00 13.42 96 GLY B O 1
ATOM 3725 N N . ALA B 1 92 ? 9.420 26.938 83.364 1.00 14.26 97 ALA B N 1
ATOM 3726 C CA . ALA B 1 92 ? 8.251 27.668 82.874 1.00 15.05 97 ALA B CA 1
ATOM 3727 C C . ALA B 1 92 ? 8.538 29.169 82.808 1.00 16.38 97 ALA B C 1
ATOM 3728 O O . ALA B 1 92 ? 8.188 29.833 81.824 1.00 17.54 97 ALA B O 1
ATOM 3730 N N . LEU B 1 93 ? 9.181 29.697 83.851 1.00 13.84 98 LEU B N 1
ATOM 3731 C CA . LEU B 1 93 ? 9.518 31.116 83.915 1.00 11.98 98 LEU B CA 1
ATOM 3732 C C . LEU B 1 93 ? 10.433 31.480 82.754 1.00 11.06 98 LEU B C 1
ATOM 3733 O O . LEU B 1 93 ? 10.287 32.534 82.139 1.00 14.21 98 LEU B O 1
ATOM 3738 N N . ARG B 1 94 ? 11.378 30.594 82.468 1.00 13.08 99 ARG B N 1
ATOM 3739 C CA . ARG B 1 94 ? 12.342 30.779 81.385 1.00 13.46 99 ARG B CA 1
ATOM 3740 C C . ARG B 1 94 ? 11.621 30.972 80.043 1.00 14.49 99 ARG B C 1
ATOM 3741 O O . ARG B 1 94 ? 11.894 31.925 79.308 1.00 12.50 99 ARG B O 1
ATOM 3749 N N . THR B 1 95 ? 10.687 30.075 79.741 1.00 13.03 100 THR B N 1
ATOM 3750 C CA . THR B 1 95 ? 9.938 30.152 78.491 1.00 14.19 100 THR B CA 1
ATOM 3751 C C . THR B 1 95 ? 9.069 31.403 78.431 1.00 13.99 100 THR B C 1
ATOM 3752 O O . THR B 1 95 ? 8.986 32.065 77.392 1.00 14.16 100 THR B O 1
ATOM 3756 N N . ILE B 1 96 ? 8.431 31.739 79.546 1.00 12.46 101 ILE B N 1
ATOM 3757 C CA . ILE B 1 96 ? 7.573 32.913 79.580 1.00 11.35 101 ILE B CA 1
ATOM 3758 C C . ILE B 1 96 ? 8.361 34.205 79.416 1.00 13.65 101 ILE B C 1
ATOM 3759 O O . ILE B 1 96 ? 7.930 35.112 78.707 1.00 13.01 101 ILE B O 1
ATOM 3764 N N . ILE B 1 97 ? 9.511 34.296 80.075 1.00 13.46 102 ILE B N 1
ATOM 3765 C CA . ILE B 1 97 ? 10.306 35.506 79.930 1.00 13.53 102 ILE B CA 1
ATOM 3766 C C . ILE B 1 97 ? 10.782 35.652 78.477 1.00 12.78 102 ILE B C 1
ATOM 3767 O O . ILE B 1 97 ? 10.786 36.734 77.930 1.00 13.80 102 ILE B O 1
ATOM 3772 N N . SER B 1 98 ? 11.131 34.517 77.873 1.00 13.08 103 SER B N 1
ATOM 3773 C CA . SER B 1 98 ? 11.570 34.516 76.481 1.00 12.87 103 SER B CA 1
ATOM 3774 C C . SER B 1 98 ? 10.449 35.051 75.592 1.00 14.35 103 SER B C 1
ATOM 3775 O O . SER B 1 98 ? 10.680 35.850 74.688 1.00 16.24 103 SER B O 1
ATOM 3778 N N . TYR B 1 99 ? 9.227 34.606 75.866 1.00 16.29 104 TYR B N 1
ATOM 3779 C CA . TYR B 1 99 ? 8.067 35.041 75.103 1.00 16.22 104 TYR B CA 1
ATOM 3780 C C . TYR B 1 99 ? 7.797 36.528 75.316 1.00 18.19 104 TYR B C 1
ATOM 3781 O O . TYR B 1 99 ? 7.474 37.247 74.371 1.00 17.44 104 TYR B O 1
ATOM 3790 N N . LEU B 1 100 ? 7.923 36.992 76.559 1.00 17.65 105 LEU B N 1
ATOM 3791 C CA . LEU B 1 100 ? 7.704 38.399 76.861 1.00 15.45 105 LEU B CA 1
ATOM 3792 C C . LEU B 1 100 ? 8.667 39.208 76.003 1.00 17.56 105 LEU B C 1
ATOM 3793 O O . LEU B 1 100 ? 8.338 40.300 75.526 1.00 17.78 105 LEU B O 1
ATOM 3798 N N . GLY B 1 101 ? 9.868 38.669 75.826 1.00 15.09 106 GLY B N 1
ATOM 3799 C CA . GLY B 1 101 ? 10.863 39.345 75.019 1.00 14.89 106 GLY B CA 1
ATOM 3800 C C . GLY B 1 101 ? 10.384 39.407 73.586 1.00 16.42 106 GLY B C 1
ATOM 3801 O O . GLY B 1 101 ? 10.525 40.429 72.921 1.00 16.68 106 GLY B O 1
ATOM 3802 N N . ASN B 1 102 ? 9.805 38.308 73.115 1.00 15.54 107 ASN B N 1
ATOM 3803 C CA . ASN B 1 102 ? 9.296 38.235 71.749 1.00 16.36 107 ASN B CA 1
ATOM 3804 C C . ASN B 1 102 ? 8.222 39.279 71.455 1.00 18.91 107 ASN B C 1
ATOM 3805 O O . ASN B 1 102 ? 8.195 39.857 70.366 1.00 18.71 107 ASN B O 1
ATOM 3810 N N . ILE B 1 103 ? 7.330 39.516 72.413 1.00 18.57 108 ILE B N 1
ATOM 3811 C CA . ILE B 1 103 ? 6.259 40.483 72.207 1.00 22.12 108 ILE B CA 1
ATOM 3812 C C . ILE B 1 103 ? 6.672 41.918 72.507 1.00 24.82 108 ILE B C 1
ATOM 3813 O O . ILE B 1 103 ? 5.925 42.850 72.225 1.00 28.28 108 ILE B O 1
ATOM 3818 N N . ASP B 1 104 ? 7.863 42.096 73.071 1.00 27.26 109 ASP B N 1
ATOM 3819 C CA . ASP B 1 104 ? 8.370 43.426 73.402 1.00 29.97 109 ASP B CA 1
ATOM 3820 C C . ASP B 1 104 ? 9.007 44.080 72.174 1.00 33.78 109 ASP B C 1
ATOM 3821 O O . ASP B 1 104 ? 9.848 43.477 71.504 1.00 33.14 109 ASP B O 1
ATOM 3826 N N . ASP B 1 105 ? 8.606 45.317 71.886 1.00 37.72 110 ASP B N 1
ATOM 3827 C CA . ASP B 1 105 ? 9.139 46.057 70.739 1.00 42.34 110 ASP B CA 1
ATOM 3828 C C . ASP B 1 105 ? 10.632 46.357 70.877 1.00 41.55 110 ASP B C 1
ATOM 3829 O O . ASP B 1 105 ? 11.284 46.757 69.912 1.00 40.52 110 ASP B O 1
ATOM 3834 N N . SER B 1 106 ? 11.161 46.168 72.083 1.00 41.42 111 SER B N 1
ATOM 3835 C CA . SER B 1 106 ? 12.578 46.402 72.370 1.00 41.57 111 SER B CA 1
ATOM 3836 C C . SER B 1 106 ? 13.257 45.073 72.701 1.00 41.31 111 SER B C 1
ATOM 3837 O O . SER B 1 106 ? 14.360 45.049 73.253 1.00 41.16 111 SER B O 1
ATOM 3840 N N . GLY B 1 107 ? 12.591 43.975 72.354 1.00 39.86 112 GLY B N 1
ATOM 3841 C CA . GLY B 1 107 ? 13.118 42.653 72.641 1.00 38.04 112 GLY B CA 1
ATOM 3842 C C . GLY B 1 107 ? 14.369 42.239 71.894 1.00 37.06 112 GLY B C 1
ATOM 3843 O O . GLY B 1 107 ? 14.986 41.243 72.253 1.00 37.49 112 GLY B O 1
ATOM 3844 N N . ASP B 1 108 ? 14.748 42.984 70.862 1.00 36.38 113 ASP B N 1
ATOM 3845 C CA . ASP B 1 108 ? 15.943 42.645 70.093 1.00 37.06 113 ASP B CA 1
ATOM 3846 C C . ASP B 1 108 ? 16.984 43.756 70.156 1.00 36.98 113 ASP B C 1
ATOM 3847 O O . ASP B 1 108 ? 18.094 43.600 69.653 1.00 38.90 113 ASP B O 1
ATOM 3852 N N . ILE B 1 109 ? 16.619 44.871 70.783 1.00 35.73 114 ILE B N 1
ATOM 3853 C CA . ILE B 1 109 ? 17.503 46.030 70.916 1.00 34.53 114 ILE B CA 1
ATOM 3854 C C . ILE B 1 109 ? 18.764 45.753 71.740 1.00 31.96 114 ILE B C 1
ATOM 3855 O O . ILE B 1 109 ? 18.692 45.171 72.819 1.00 27.65 114 ILE B O 1
ATOM 3860 N N . PRO B 1 110 ? 19.940 46.171 71.233 1.00 32.21 115 PRO B N 1
ATOM 3861 C CA . PRO B 1 110 ? 21.190 45.945 71.973 1.00 30.99 115 PRO B CA 1
ATOM 3862 C C . PRO B 1 110 ? 21.156 46.689 73.306 1.00 30.67 115 PRO B C 1
ATOM 3863 O O . PRO B 1 110 ? 20.800 47.868 73.368 1.00 31.23 115 PRO B O 1
ATOM 3867 N N . VAL B 1 111 ? 21.531 45.996 74.372 1.00 29.78 116 VAL B N 1
ATOM 3868 C CA . VAL B 1 111 ? 21.511 46.591 75.701 1.00 28.78 116 VAL B CA 1
ATOM 3869 C C . VAL B 1 111 ? 22.335 47.863 75.839 1.00 29.96 116 VAL B C 1
ATOM 3870 O O . VAL B 1 111 ? 23.432 47.973 75.288 1.00 28.73 116 VAL B O 1
ATOM 3874 N N . THR B 1 112 ? 21.769 48.820 76.572 1.00 29.67 117 THR B N 1
ATOM 3875 C CA . THR B 1 112 ? 22.410 50.091 76.900 1.00 29.38 117 THR B CA 1
ATOM 3876 C C . THR B 1 112 ? 21.946 50.345 78.335 1.00 31.76 117 THR B C 1
ATOM 3877 O O . THR B 1 112 ? 20.883 49.873 78.733 1.00 29.90 117 THR B O 1
ATOM 3881 N N . PRO B 1 113 ? 22.735 51.084 79.131 1.00 33.09 118 PRO B N 1
ATOM 3882 C CA . PRO B 1 113 ? 22.359 51.359 80.526 1.00 33.53 118 PRO B CA 1
ATOM 3883 C C . PRO B 1 113 ? 20.932 51.846 80.758 1.00 34.57 118 PRO B C 1
ATOM 3884 O O . PRO B 1 113 ? 20.204 51.303 81.594 1.00 33.10 118 PRO B O 1
ATOM 3888 N N . GLU B 1 114 ? 20.534 52.868 80.015 1.00 35.50 119 GLU B N 1
ATOM 3889 C CA . GLU B 1 114 ? 19.204 53.433 80.164 1.00 35.63 119 GLU B CA 1
ATOM 3890 C C . GLU B 1 114 ? 18.090 52.463 79.775 1.00 31.97 119 GLU B C 1
ATOM 3891 O O . GLU B 1 114 ? 17.071 52.355 80.459 1.00 32.02 119 GLU B O 1
ATOM 3897 N N . GLU B 1 115 ? 18.288 51.763 78.667 1.00 27.76 120 GLU B N 1
ATOM 3898 C CA . GLU B 1 115 ? 17.302 50.813 78.174 1.00 27.10 120 GLU B CA 1
ATOM 3899 C C . GLU B 1 115 ? 17.174 49.605 79.107 1.00 23.82 120 GLU B C 1
ATOM 3900 O O . GLU B 1 115 ? 16.085 49.048 79.279 1.00 23.46 120 GLU B O 1
ATOM 3906 N N . VAL B 1 116 ? 18.294 49.207 79.706 1.00 20.77 121 VAL B N 1
ATOM 3907 C CA . VAL B 1 116 ? 18.316 48.068 80.616 1.00 18.38 121 VAL B CA 1
ATOM 3908 C C . VAL B 1 116 ? 17.428 48.326 81.835 1.00 18.81 121 VAL B C 1
ATOM 3909 O O . VAL B 1 116 ? 16.681 47.447 82.257 1.00 16.44 121 VAL B O 1
ATOM 3913 N N . TYR B 1 117 ? 17.494 49.530 82.397 1.00 17.30 122 TYR B N 1
ATOM 3914 C CA . TYR B 1 117 ? 16.664 49.840 83.557 1.00 18.83 122 TYR B CA 1
ATOM 3915 C C . TYR B 1 117 ? 15.203 49.923 83.145 1.00 20.60 122 TYR B C 1
ATOM 3916 O O . TYR B 1 117 ? 14.317 49.495 83.883 1.00 22.87 122 TYR B O 1
ATOM 3925 N N . ARG B 1 118 ? 14.956 50.471 81.959 1.00 21.50 123 ARG B N 1
ATOM 3926 C CA . ARG B 1 118 ? 13.602 50.612 81.436 1.00 22.57 123 ARG B CA 1
ATOM 3927 C C . ARG B 1 118 ? 12.928 49.248 81.313 1.00 22.37 123 ARG B C 1
ATOM 3928 O O . ARG B 1 118 ? 11.806 49.045 81.788 1.00 19.52 123 ARG B O 1
ATOM 3936 N N . ILE B 1 119 ? 13.613 48.315 80.660 1.00 20.71 124 ILE B N 1
ATOM 3937 C CA . ILE B 1 119 ? 13.076 46.973 80.495 1.00 19.23 124 ILE B CA 1
ATOM 3938 C C . ILE B 1 119 ? 13.118 46.253 81.840 1.00 17.96 124 ILE B C 1
ATOM 3939 O O . ILE B 1 119 ? 12.247 45.441 82.149 1.00 17.57 124 ILE B O 1
ATOM 3944 N N . GLY B 1 120 ? 14.139 46.558 82.636 1.00 16.42 125 GLY B N 1
ATOM 3945 C CA . GLY B 1 120 ? 14.273 45.941 83.941 1.00 14.10 125 GLY B CA 1
ATOM 3946 C C . GLY B 1 120 ? 13.048 46.186 84.802 1.00 16.26 125 GLY B C 1
ATOM 3947 O O . GLY B 1 120 ? 12.614 45.293 85.525 1.00 17.65 125 GLY B O 1
ATOM 3948 N N . ILE B 1 121 ? 12.483 47.389 84.732 1.00 14.51 126 ILE B N 1
ATOM 3949 C CA . ILE B 1 121 ? 11.298 47.702 85.527 1.00 17.11 126 ILE B CA 1
ATOM 3950 C C . ILE B 1 121 ? 10.152 46.779 85.129 1.00 17.28 126 ILE B C 1
ATOM 3951 O O . ILE B 1 121 ? 9.423 46.267 85.984 1.00 15.82 126 ILE B O 1
ATOM 3956 N N . SER B 1 122 ? 10.006 46.564 83.824 1.00 16.04 127 SER B N 1
ATOM 3957 C CA . SER B 1 122 ? 8.947 45.709 83.309 1.00 16.59 127 SER B CA 1
ATOM 3958 C C . SER B 1 122 ? 9.089 44.247 83.710 1.00 15.81 127 SER B C 1
ATOM 3959 O O . SER B 1 122 ? 8.145 43.650 84.226 1.00 16.73 127 SER B O 1
ATOM 3962 N N . VAL B 1 123 ? 10.256 43.662 83.477 1.00 13.15 128 VAL B N 1
ATOM 3963 C CA . VAL B 1 123 ? 10.452 42.259 83.816 1.00 13.54 128 VAL B CA 1
ATOM 3964 C C . VAL B 1 123 ? 10.499 42.033 85.328 1.00 15.33 128 VAL B C 1
ATOM 3965 O O . VAL B 1 123 ? 9.985 41.029 85.830 1.00 14.37 128 VAL B O 1
ATOM 3969 N N . THR B 1 124 ? 11.104 42.966 86.057 1.00 14.70 129 THR B N 1
ATOM 3970 C CA . THR B 1 124 ? 11.189 42.830 87.506 1.00 15.14 129 THR B CA 1
ATOM 3971 C C . THR B 1 124 ? 9.787 42.795 88.118 1.00 15.80 129 THR B C 1
ATOM 3972 O O . THR B 1 124 ? 9.503 41.978 88.998 1.00 16.44 129 THR B O 1
ATOM 3976 N N . ALA B 1 125 ? 8.911 43.670 87.636 1.00 13.44 130 ALA B N 1
ATOM 3977 C CA . ALA B 1 125 ? 7.549 43.744 88.137 1.00 13.23 130 ALA B CA 1
ATOM 3978 C C . ALA B 1 125 ? 6.687 42.541 87.759 1.00 14.82 130 ALA B C 1
ATOM 3979 O O . ALA B 1 125 ? 5.764 42.179 88.488 1.00 15.34 130 ALA B O 1
ATOM 3981 N N . LYS B 1 126 ? 6.987 41.911 86.628 1.00 14.00 131 LYS B N 1
ATOM 3982 C CA . LYS B 1 126 ? 6.187 40.780 86.160 1.00 15.09 131 LYS B CA 1
ATOM 3983 C C . LYS B 1 126 ? 6.548 39.398 86.688 1.00 15.31 131 LYS B C 1
ATOM 3984 O O . LYS B 1 126 ? 5.702 38.506 86.677 1.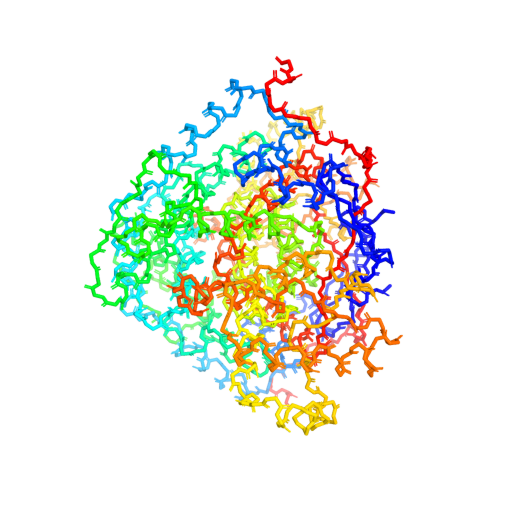00 17.16 131 LYS B O 1
ATOM 3990 N N . ILE B 1 127 ? 7.780 39.204 87.149 1.00 14.57 132 ILE B N 1
ATOM 3991 C CA . ILE B 1 127 ? 8.170 37.879 87.620 1.00 14.19 132 ILE B CA 1
ATOM 3992 C C . ILE B 1 127 ? 7.240 37.271 88.681 1.00 15.54 132 ILE B C 1
ATOM 3993 O O . ILE B 1 127 ? 6.852 36.112 88.560 1.00 16.76 132 ILE B O 1
ATOM 3998 N N . PRO B 1 128 ? 6.881 38.027 89.737 1.00 14.22 133 PRO B N 1
ATOM 3999 C CA . PRO B 1 128 ? 5.982 37.419 90.727 1.00 14.48 133 PRO B CA 1
ATOM 4000 C C . PRO B 1 128 ? 4.610 37.072 90.133 1.00 15.53 133 PRO B C 1
ATOM 4001 O O . PRO B 1 128 ? 3.980 36.091 90.536 1.00 14.62 133 PRO B O 1
ATOM 4005 N N . THR B 1 129 ? 4.149 37.880 89.176 1.00 15.95 134 THR B N 1
ATOM 4006 C CA . THR B 1 129 ? 2.861 37.640 88.528 1.00 14.83 134 THR B CA 1
ATOM 4007 C C . THR B 1 129 ? 2.928 36.331 87.751 1.00 15.08 134 THR B C 1
ATOM 4008 O O . THR B 1 129 ? 1.994 35.525 87.772 1.00 16.96 134 THR B O 1
ATOM 4012 N N . ILE B 1 130 ? 4.046 36.116 87.072 1.00 13.47 135 ILE B N 1
ATOM 4013 C CA . ILE B 1 130 ? 4.244 34.894 86.306 1.00 13.28 135 ILE B CA 1
ATOM 4014 C C . ILE B 1 130 ? 4.353 33.688 87.242 1.00 15.41 135 ILE B C 1
ATOM 4015 O O . ILE B 1 130 ? 3.677 32.677 87.057 1.00 16.61 135 ILE B O 1
ATOM 4020 N N . VAL B 1 131 ? 5.215 33.807 88.247 1.00 13.89 136 VAL B N 1
ATOM 4021 C CA . VAL B 1 131 ? 5.454 32.728 89.199 1.00 14.96 136 VAL B CA 1
ATOM 4022 C C . VAL B 1 131 ? 4.197 32.302 89.955 1.00 16.83 136 VAL B C 1
ATOM 4023 O O . VAL B 1 131 ? 3.832 31.118 89.958 1.00 15.96 136 VAL B O 1
ATOM 4027 N N . ALA B 1 132 ? 3.530 33.266 90.585 1.00 15.78 137 ALA B N 1
ATOM 4028 C CA . ALA B 1 132 ? 2.327 32.969 91.353 1.00 15.01 137 ALA B CA 1
ATOM 4029 C C . ALA B 1 132 ? 1.256 32.329 90.492 1.00 17.26 137 ALA B C 1
ATOM 4030 O O . ALA B 1 132 ? 0.714 31.278 90.843 1.00 14.27 137 ALA B O 1
ATOM 4032 N N . ASN B 1 133 ? 0.962 32.962 89.358 1.00 17.81 138 ASN B N 1
ATOM 4033 C CA . ASN B 1 133 ? -0.078 32.469 88.466 1.00 17.35 138 ASN B CA 1
ATOM 4034 C C . ASN B 1 133 ? 0.253 31.211 87.680 1.00 17.60 138 ASN B C 1
ATOM 4035 O O . ASN B 1 133 ? -0.647 30.561 87.145 1.00 17.79 138 ASN B O 1
ATOM 4040 N N . TRP B 1 134 ? 1.533 30.859 87.617 1.00 16.84 139 TRP B N 1
ATOM 4041 C CA . TRP B 1 134 ? 1.919 29.632 86.945 1.00 17.50 139 TRP B CA 1
ATOM 4042 C C . TRP B 1 134 ? 1.436 28.539 87.889 1.00 18.86 139 TRP B C 1
ATOM 4043 O O . TRP B 1 134 ? 0.832 27.555 87.463 1.00 18.55 139 TRP B O 1
ATOM 4054 N N . TYR B 1 135 ? 1.701 28.728 89.181 1.00 18.53 140 TYR B N 1
ATOM 4055 C CA . TYR B 1 135 ? 1.274 27.766 90.196 1.00 17.40 140 TYR B CA 1
ATOM 4056 C C . TYR B 1 135 ? -0.244 27.606 90.179 1.00 16.06 140 TYR B C 1
ATOM 4057 O O . TYR B 1 135 ? -0.757 26.492 90.230 1.00 19.39 140 TYR B O 1
ATOM 4066 N N . ARG B 1 136 ? -0.965 28.719 90.115 1.00 14.07 141 ARG B N 1
ATOM 4067 C CA . ARG B 1 136 ? -2.415 28.653 90.099 1.00 14.14 141 ARG B CA 1
ATOM 4068 C C . ARG B 1 136 ? -2.934 27.954 88.841 1.00 18.25 141 ARG B C 1
ATOM 4069 O O . ARG B 1 136 ? -3.691 26.984 88.926 1.00 16.32 141 ARG B O 1
ATOM 4077 N N . ILE B 1 137 ? -2.520 28.451 87.678 1.00 20.52 142 ILE B N 1
ATOM 4078 C CA . ILE B 1 137 ? -2.945 27.892 86.391 1.00 21.74 142 ILE B CA 1
ATOM 4079 C C . ILE B 1 137 ? -2.665 26.395 86.276 1.00 19.90 142 ILE B C 1
ATOM 4080 O O . ILE B 1 137 ? -3.546 25.619 85.908 1.00 23.84 142 ILE B O 1
ATOM 4085 N N . LYS B 1 138 ? -1.447 25.986 86.602 1.00 22.54 143 LYS B N 1
ATOM 4086 C CA . LYS B 1 138 ? -1.073 24.581 86.512 1.00 23.84 143 LYS B CA 1
ATOM 4087 C C . LYS B 1 138 ? -1.852 23.670 87.467 1.00 25.27 143 LYS B C 1
ATOM 4088 O O . LYS B 1 138 ? -1.784 22.442 87.347 1.00 25.27 143 LYS B O 1
ATOM 4094 N N . ASN B 1 139 ? -2.597 24.261 88.403 1.00 23.29 144 ASN B N 1
ATOM 4095 C CA . ASN B 1 139 ? -3.372 23.472 89.360 1.00 21.52 144 ASN B CA 1
ATOM 4096 C C . ASN B 1 139 ? -4.877 23.674 89.261 1.00 21.74 144 ASN B C 1
ATOM 4097 O O . ASN B 1 139 ? -5.630 23.253 90.144 1.00 22.79 144 ASN B O 1
ATOM 4102 N N . GLY B 1 140 ? -5.314 24.327 88.193 1.00 20.86 145 GLY B N 1
ATOM 4103 C CA . GLY B 1 140 ? -6.735 24.537 87.990 1.00 20.13 145 GLY B CA 1
ATOM 4104 C C . GLY B 1 140 ? -7.326 25.754 88.662 1.00 20.69 145 GLY B C 1
ATOM 4105 O O . GLY B 1 140 ? -8.538 25.961 88.587 1.00 20.68 145 GLY B O 1
ATOM 4106 N N . LEU B 1 141 ? -6.491 26.564 89.311 1.00 21.79 146 LEU B N 1
ATOM 4107 C CA . LEU B 1 141 ? -6.980 27.761 89.992 1.00 20.59 146 LEU B CA 1
ATOM 4108 C C . LEU B 1 141 ? -7.096 28.932 89.029 1.00 21.03 146 LEU B C 1
ATOM 4109 O O . LEU B 1 141 ? -6.405 28.978 88.019 1.00 22.56 146 LEU B O 1
ATOM 4114 N N . GLU B 1 142 ? -7.971 29.879 89.351 1.00 22.72 147 GLU B N 1
ATOM 4115 C CA . GLU B 1 142 ? -8.173 31.060 88.515 1.00 25.33 147 GLU B CA 1
ATOM 4116 C C . GLU B 1 142 ? -6.957 31.971 88.583 1.00 24.48 147 GLU B C 1
ATOM 4117 O O . GLU B 1 142 ? -6.246 32.010 89.585 1.00 25.45 147 GLU B O 1
ATOM 4123 N N . TYR B 1 143 ? -6.731 32.713 87.509 1.00 22.39 148 TYR B N 1
ATOM 4124 C CA . TYR B 1 143 ? -5.626 33.653 87.445 1.00 20.51 148 TYR B CA 1
ATOM 4125 C C . TYR B 1 143 ? -5.968 34.815 88.371 1.00 19.89 148 TYR B C 1
ATOM 4126 O O . TYR B 1 143 ? -7.098 35.301 88.371 1.00 19.12 148 TYR B O 1
ATOM 4135 N N . VAL B 1 144 ? -5.005 35.255 89.171 1.00 18.35 149 VAL B N 1
ATOM 4136 C CA . VAL B 1 144 ? -5.251 36.379 90.061 1.00 19.20 149 VAL B CA 1
ATOM 4137 C C . VAL B 1 144 ? -4.369 37.545 89.641 1.00 19.45 149 VAL B C 1
ATOM 4138 O O . VAL B 1 144 ? -3.151 37.505 89.804 1.00 20.29 149 VAL B O 1
ATOM 4142 N N . PRO B 1 145 ? -4.977 38.590 89.069 1.00 18.16 150 PRO B N 1
ATOM 4143 C CA . PRO B 1 145 ? -4.245 39.774 88.621 1.00 19.76 150 PRO B CA 1
ATOM 4144 C C . PRO B 1 145 ? -3.595 40.521 89.780 1.00 20.97 150 PRO B C 1
ATOM 4145 O O . PRO B 1 145 ? -4.066 40.460 90.913 1.00 22.60 150 PRO B O 1
ATOM 4149 N N . PRO B 1 146 ? -2.516 41.263 89.499 1.00 20.89 151 PRO B N 1
ATOM 4150 C CA . PRO B 1 146 ? -1.828 42.008 90.556 1.00 20.08 151 PRO B CA 1
ATOM 4151 C C . PRO B 1 146 ? -2.663 43.135 91.142 1.00 23.18 151 PRO B C 1
ATOM 4152 O O . PRO B 1 146 ? -3.533 43.691 90.473 1.00 23.65 151 PRO B O 1
ATOM 4156 N N . LYS B 1 147 ? -2.383 43.461 92.399 1.00 25.04 152 LYS B N 1
ATOM 4157 C CA . LYS B 1 147 ? -3.071 44.537 93.103 1.00 27.33 152 LYS B CA 1
ATOM 4158 C C . LYS B 1 147 ? -2.063 45.671 93.264 1.00 28.65 152 LYS B C 1
ATOM 4159 O O . LYS B 1 147 ? -1.088 45.548 94.005 1.00 31.11 152 LYS B O 1
ATOM 4165 N N . GLU B 1 148 ? -2.307 46.774 92.570 1.00 29.03 153 GLU B N 1
ATOM 4166 C CA . GLU B 1 148 ? -1.412 47.919 92.600 1.00 31.80 153 GLU B CA 1
ATOM 4167 C C . GLU B 1 148 ? -1.053 48.481 93.970 1.00 31.41 153 GLU B C 1
ATOM 4168 O O . GLU B 1 148 ? 0.103 48.831 94.218 1.00 31.37 153 GLU B O 1
ATOM 4174 N N . LYS B 1 149 ? -2.035 48.570 94.858 1.00 30.89 154 LYS B N 1
ATOM 4175 C CA . LYS B 1 149 ? -1.793 49.126 96.181 1.00 32.09 154 LYS B CA 1
ATOM 4176 C C . LYS B 1 149 ? -0.853 48.297 97.051 1.00 29.74 154 LYS B C 1
ATOM 4177 O O . LYS B 1 149 ? -0.271 48.821 98.000 1.00 30.57 154 LYS B O 1
ATOM 4183 N N . LEU B 1 150 ? -0.686 47.016 96.728 1.00 24.25 155 LEU B N 1
ATOM 4184 C CA . LEU B 1 150 ? 0.187 46.158 97.523 1.00 21.55 155 LEU B CA 1
ATOM 4185 C C . LEU B 1 150 ? 1.665 46.294 97.173 1.00 21.95 155 LEU B C 1
ATOM 4186 O O . LEU B 1 150 ? 2.023 46.663 96.052 1.00 20.57 155 LEU B O 1
ATOM 4191 N N . SER B 1 151 ? 2.526 46.000 98.143 1.00 20.98 156 SER B N 1
ATOM 4192 C CA . SER B 1 151 ? 3.963 46.064 97.911 1.00 19.98 156 SER B CA 1
ATOM 4193 C C . SER B 1 151 ? 4.337 44.870 97.028 1.00 18.29 156 SER B C 1
ATOM 4194 O O . SER B 1 151 ? 3.562 43.919 96.891 1.00 16.49 156 SER B O 1
ATOM 4197 N N . HIS B 1 152 ? 5.516 44.921 96.424 1.00 17.32 157 HIS B N 1
ATOM 4198 C CA . HIS B 1 152 ? 5.971 43.829 95.572 1.00 17.57 157 HIS B CA 1
ATOM 4199 C C . HIS B 1 152 ? 5.862 42.498 96.322 1.00 18.06 157 HIS B C 1
ATOM 4200 O O . HIS B 1 152 ? 5.334 41.515 95.799 1.00 16.04 157 HIS B O 1
ATOM 4207 N N . ALA B 1 153 ? 6.358 42.483 97.558 1.00 18.43 158 ALA B N 1
ATOM 4208 C CA . ALA B 1 153 ? 6.348 41.288 98.402 1.00 18.44 158 ALA B CA 1
ATOM 4209 C C . ALA B 1 153 ? 4.950 40.812 98.800 1.00 16.68 158 ALA B C 1
ATOM 4210 O O . ALA B 1 153 ? 4.656 39.618 98.735 1.00 14.64 158 ALA B O 1
ATOM 4212 N N . ALA B 1 154 ? 4.094 41.738 99.219 1.00 15.00 159 ALA B N 1
ATOM 4213 C CA . ALA B 1 154 ? 2.739 41.379 99.623 1.00 15.09 159 ALA B CA 1
ATOM 4214 C C . ALA B 1 154 ? 1.924 40.928 98.422 1.00 16.58 159 ALA B C 1
ATOM 4215 O O . ALA B 1 154 ? 1.133 39.988 98.511 1.00 16.29 159 ALA B O 1
ATOM 4217 N N . ASN B 1 155 ? 2.119 41.602 97.293 1.00 15.51 160 ASN B N 1
ATOM 4218 C CA . ASN B 1 155 ? 1.380 41.261 96.089 1.00 16.26 160 ASN B CA 1
ATOM 4219 C C . ASN B 1 155 ? 1.688 39.840 95.635 1.00 15.10 160 ASN B C 1
ATOM 4220 O O . ASN B 1 155 ? 0.802 39.136 95.141 1.00 15.94 160 ASN B O 1
ATOM 4225 N N . PHE B 1 156 ? 2.933 39.404 95.800 1.00 13.70 161 PHE B N 1
ATOM 4226 C CA . PHE B 1 156 ? 3.267 38.054 95.388 1.00 13.81 161 PHE B CA 1
ATOM 4227 C C . PHE B 1 156 ? 2.462 37.060 96.198 1.00 16.72 161 PHE B C 1
ATOM 4228 O O . PHE B 1 156 ? 1.871 36.130 95.644 1.00 16.89 161 PHE B O 1
ATOM 4236 N N . LEU B 1 157 ? 2.453 37.257 97.513 1.00 16.01 162 LEU B N 1
ATOM 4237 C CA . LEU B 1 157 ? 1.730 36.371 98.417 1.00 14.21 162 LEU B CA 1
ATOM 4238 C C . LEU B 1 157 ? 0.237 36.445 98.173 1.00 13.46 162 LEU B C 1
ATOM 4239 O O . LEU B 1 157 ? -0.455 35.437 98.265 1.00 14.12 162 LEU B O 1
ATOM 4244 N N . TYR B 1 158 ? 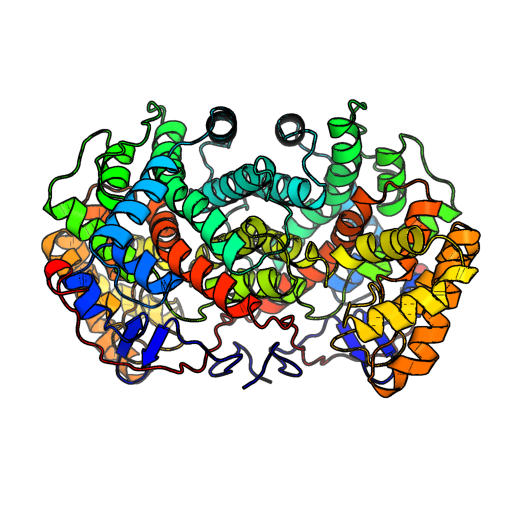-0.255 37.637 97.848 1.00 13.06 163 TYR B N 1
ATOM 4245 C CA . TYR B 1 158 ? -1.672 37.828 97.566 1.00 13.63 163 TYR B CA 1
ATOM 4246 C C . TYR B 1 158 ? -2.098 37.068 96.307 1.00 16.35 163 TYR B C 1
ATOM 4247 O O . TYR B 1 158 ? -3.125 36.393 96.297 1.00 16.86 163 TYR B O 1
ATOM 4256 N N . MET B 1 159 ? -1.318 37.184 95.237 1.00 15.06 164 MET B N 1
ATOM 4257 C CA . MET B 1 159 ? -1.653 36.491 93.999 1.00 14.42 164 MET B CA 1
ATOM 4258 C C . MET B 1 159 ? -1.569 34.978 94.185 1.00 15.39 164 MET B C 1
ATOM 4259 O O . MET B 1 159 ? -2.446 34.237 93.744 1.00 16.47 164 MET B O 1
ATOM 4264 N N . LEU B 1 160 ? -0.510 34.519 94.845 1.00 16.61 165 LEU B N 1
ATOM 4265 C CA . LEU B 1 160 ? -0.323 33.093 95.079 1.00 15.26 165 LEU B CA 1
ATOM 4266 C C . LEU B 1 160 ? -1.423 32.490 95.948 1.00 17.30 165 LEU B C 1
ATOM 4267 O O . LEU B 1 160 ? -1.951 31.417 95.649 1.00 18.03 165 LEU B O 1
ATOM 4272 N N . HIS B 1 161 ? -1.762 33.191 97.023 1.00 17.61 166 HIS B N 1
ATOM 4273 C CA . HIS B 1 161 ? -2.761 32.722 97.975 1.00 17.12 166 HIS B CA 1
ATOM 4274 C C . HIS B 1 161 ? -4.200 33.165 97.704 1.00 17.94 166 HIS B C 1
ATOM 4275 O O . HIS B 1 161 ? -5.148 32.580 98.235 1.00 19.41 166 HIS B O 1
ATOM 4282 N N . GLY B 1 162 ? -4.369 34.192 96.882 1.00 17.18 167 GLY B N 1
ATOM 4283 C CA . GLY B 1 162 ? -5.704 34.692 96.624 1.00 16.98 167 GLY B CA 1
ATOM 4284 C C . GLY B 1 162 ? -6.155 35.402 97.888 1.00 19.46 167 GLY B C 1
ATOM 4285 O O . GLY B 1 162 ? -7.339 35.654 98.098 1.00 19.33 167 GLY B O 1
ATOM 4286 N N . GLU B 1 163 ? -5.182 35.743 98.729 1.00 20.35 168 GLU B N 1
ATOM 4287 C CA . GLU B 1 163 ? -5.445 36.404 100.002 1.00 22.16 168 GLU B CA 1
ATOM 4288 C C . GLU B 1 163 ? -4.287 37.323 100.395 1.00 19.44 168 GLU B C 1
ATOM 4289 O O . GLU B 1 163 ? -3.134 36.903 100.381 1.00 22.12 168 GLU B O 1
ATOM 4295 N N . GLU B 1 164 ? -4.590 38.572 100.743 1.00 20.34 169 GLU B N 1
ATOM 4296 C CA . GLU B 1 164 ? -3.549 39.511 101.163 1.00 21.85 169 GLU B CA 1
ATOM 4297 C C . GLU B 1 164 ? -2.896 38.924 102.418 1.00 23.07 169 GLU B C 1
ATOM 4298 O O . GLU B 1 164 ? -3.588 38.483 103.341 1.00 24.86 169 GLU B O 1
ATOM 4304 N N . PRO B 1 165 ? -1.555 38.920 102.474 1.00 20.44 170 PRO B N 1
ATOM 4305 C CA . PRO B 1 165 ? -0.808 38.369 103.610 1.00 21.25 170 PRO B CA 1
ATOM 4306 C C . PRO B 1 165 ? -0.754 39.213 104.881 1.00 21.40 170 PRO B C 1
ATOM 4307 O O . PRO B 1 165 ? -0.928 40.430 104.833 1.00 21.41 170 PRO B O 1
ATOM 4311 N N . PRO B 1 166 ? -0.533 38.564 106.041 1.00 22.47 171 PRO B N 1
ATOM 4312 C CA . PRO B 1 166 ? -0.449 39.321 107.293 1.00 22.44 171 PRO B CA 1
ATOM 4313 C C . PRO B 1 166 ? 0.846 40.133 107.256 1.00 22.34 171 PRO B C 1
ATOM 4314 O O . PRO B 1 166 ? 1.790 39.776 106.547 1.00 20.64 171 PRO B O 1
ATOM 4318 N N . LYS B 1 167 ? 0.884 41.221 108.013 1.00 20.08 172 LYS B N 1
ATOM 4319 C CA . LYS B 1 167 ? 2.052 42.087 108.046 1.00 21.72 172 LYS B CA 1
ATOM 4320 C C . LYS B 1 167 ? 3.378 41.351 108.214 1.00 20.85 172 LYS B C 1
ATOM 4321 O O . LYS B 1 167 ? 4.362 41.686 107.557 1.00 22.28 172 LYS B O 1
ATOM 4327 N N . GLU B 1 168 ? 3.408 40.354 109.091 1.00 20.79 173 GLU B N 1
ATOM 4328 C CA . GLU B 1 168 ? 4.633 39.595 109.349 1.00 20.69 173 GLU B CA 1
ATOM 4329 C C . GLU B 1 168 ? 5.126 38.840 108.116 1.00 21.09 173 GLU B C 1
ATOM 4330 O O . GLU B 1 168 ? 6.333 38.668 107.924 1.00 18.44 173 GLU B O 1
ATOM 4336 N N . TRP B 1 169 ? 4.194 38.382 107.286 1.00 18.86 174 TRP B N 1
ATOM 4337 C CA . TRP B 1 169 ? 4.559 37.660 106.075 1.00 18.53 174 TRP B CA 1
ATOM 4338 C C . TRP B 1 169 ? 5.117 38.615 105.032 1.00 18.19 174 TRP B C 1
ATOM 4339 O O . TRP B 1 169 ? 6.132 38.328 104.396 1.00 20.79 174 TRP B O 1
ATOM 4350 N N . GLU B 1 170 ? 4.457 39.752 104.852 1.00 17.63 175 GLU B N 1
ATOM 4351 C CA . GLU B 1 170 ? 4.933 40.744 103.897 1.00 19.29 175 GLU B CA 1
ATOM 4352 C C . GLU B 1 170 ? 6.379 41.091 104.256 1.00 20.32 175 GLU B C 1
ATOM 4353 O O . GLU B 1 170 ? 7.241 41.202 103.383 1.00 18.85 175 GLU B O 1
ATOM 4359 N N . LYS B 1 171 ? 6.639 41.251 105.552 1.00 19.15 176 LYS B N 1
ATOM 4360 C CA . LYS B 1 171 ? 7.974 41.591 106.031 1.00 17.86 176 LYS B CA 1
ATOM 4361 C C . LYS B 1 171 ? 9.001 40.510 105.712 1.00 17.15 176 LYS B C 1
ATOM 4362 O O . LYS B 1 171 ? 10.065 40.800 105.156 1.00 19.34 176 LYS B O 1
ATOM 4368 N N . ALA B 1 172 ? 8.690 39.268 106.072 1.00 15.35 177 ALA B N 1
ATOM 4369 C CA . ALA B 1 172 ? 9.601 38.157 105.812 1.00 16.02 177 ALA B CA 1
ATOM 4370 C C . ALA B 1 172 ? 9.861 37.986 104.304 1.00 16.60 177 ALA B C 1
ATOM 4371 O O . ALA B 1 172 ? 10.994 37.758 103.881 1.00 16.84 177 ALA B O 1
ATOM 4373 N N . MET B 1 173 ? 8.806 38.092 103.503 1.00 15.95 178 MET B N 1
ATOM 4374 C CA . MET B 1 173 ? 8.929 37.961 102.051 1.00 16.74 178 MET B CA 1
ATOM 4375 C C . MET B 1 173 ? 9.776 39.107 101.504 1.00 17.74 178 MET B C 1
ATOM 4376 O O . MET B 1 173 ? 10.657 38.903 100.667 1.00 16.55 178 MET B O 1
ATOM 4381 N N . ASP B 1 174 ? 9.494 40.315 101.984 1.00 16.89 179 ASP B N 1
ATOM 4382 C CA . ASP B 1 174 ? 10.225 41.509 101.570 1.00 16.37 179 ASP B CA 1
ATOM 4383 C C . ASP B 1 174 ? 11.704 41.352 101.904 1.00 15.40 179 ASP B C 1
ATOM 4384 O O . ASP B 1 174 ? 12.565 41.655 101.082 1.00 14.45 179 ASP B O 1
ATOM 4389 N N . VAL B 1 175 ? 11.995 40.873 103.111 1.00 12.39 180 VAL B N 1
ATOM 4390 C CA . VAL B 1 175 ? 13.379 40.667 103.535 1.00 14.31 180 VAL B CA 1
ATOM 4391 C C . VAL B 1 175 ? 14.055 39.600 102.670 1.00 13.87 180 VAL B C 1
ATOM 4392 O O . VAL B 1 175 ? 15.229 39.724 102.312 1.00 13.13 180 VAL B O 1
ATOM 4396 N N . ALA B 1 176 ? 13.310 38.552 102.334 1.00 14.44 181 ALA B N 1
ATOM 4397 C CA . ALA B 1 176 ? 13.849 37.474 101.511 1.00 13.50 181 ALA B CA 1
ATOM 4398 C C . ALA B 1 176 ? 14.314 38.026 100.170 1.00 12.60 181 ALA B C 1
ATOM 4399 O O . ALA B 1 176 ? 15.399 37.694 99.698 1.00 13.79 181 ALA B O 1
ATOM 4401 N N . LEU B 1 177 ? 13.488 38.874 99.564 1.00 12.25 182 LEU B N 1
ATOM 4402 C CA . LEU B 1 177 ? 13.818 39.468 98.275 1.00 12.65 182 LEU B CA 1
ATOM 4403 C C . LEU B 1 177 ? 15.047 40.361 98.381 1.00 15.08 182 LEU B C 1
ATOM 4404 O O . LEU B 1 177 ? 15.889 40.384 97.480 1.00 13.78 182 LEU B O 1
ATOM 4409 N N . ILE B 1 178 ? 15.149 41.106 99.480 1.00 13.97 183 ILE B N 1
ATOM 4410 C CA . ILE B 1 178 ? 16.300 41.976 99.688 1.00 11.50 183 ILE B CA 1
ATOM 4411 C C . ILE B 1 178 ? 17.572 41.139 99.810 1.00 12.43 183 ILE B C 1
ATOM 4412 O O . ILE B 1 178 ? 18.606 41.471 99.221 1.00 13.64 183 ILE B O 1
ATOM 4417 N N . LEU B 1 179 ? 17.492 40.051 100.572 1.00 13.00 184 LEU B N 1
ATOM 4418 C CA . LEU B 1 179 ? 18.650 39.184 100.794 1.00 14.31 184 LEU B CA 1
ATOM 4419 C C . LEU B 1 179 ? 19.111 38.463 99.534 1.00 14.85 184 LEU B C 1
ATOM 4420 O O . LEU B 1 179 ? 20.277 38.083 99.425 1.00 13.64 184 LEU B O 1
ATOM 4425 N N . TYR B 1 180 ? 18.191 38.277 98.588 1.00 16.14 185 TYR B N 1
ATOM 4426 C CA . TYR B 1 180 ? 18.494 37.589 97.329 1.00 14.33 185 TYR B CA 1
ATOM 4427 C C . TYR B 1 180 ? 18.764 38.563 96.192 1.00 13.44 185 TYR B C 1
ATOM 4428 O O . TYR B 1 180 ? 19.174 38.153 95.111 1.00 14.91 185 TYR B O 1
ATOM 4437 N N . ALA B 1 181 ? 18.542 39.849 96.438 1.00 14.45 186 ALA B N 1
ATOM 4438 C CA . ALA B 1 181 ? 18.692 40.868 95.407 1.00 14.37 186 ALA B CA 1
ATOM 4439 C C . ALA B 1 181 ? 20.006 40.960 94.646 1.00 17.64 186 ALA B C 1
ATOM 4440 O O . ALA B 1 181 ? 20.001 41.105 93.417 1.00 16.96 186 ALA B O 1
ATOM 4442 N N . GLU B 1 182 ? 21.128 40.871 95.354 1.00 18.19 187 GLU B N 1
ATOM 4443 C CA . GLU B 1 182 ? 22.413 41.031 94.691 1.00 18.07 187 GLU B CA 1
ATOM 4444 C C . GLU B 1 182 ? 23.574 40.323 95.381 1.00 18.54 187 GLU B C 1
ATOM 4445 O O . GLU B 1 182 ? 23.598 40.217 96.609 1.00 17.37 187 GLU B O 1
ATOM 4451 N N . HIS B 1 183 ? 24.525 39.822 94.588 1.00 15.28 188 HIS B N 1
ATOM 4452 C CA . HIS B 1 183 ? 25.702 39.165 95.152 1.00 15.16 188 HIS B CA 1
ATOM 4453 C C . HIS B 1 183 ? 26.933 39.132 94.256 1.00 15.23 188 HIS B C 1
ATOM 4454 O O . HIS B 1 183 ? 27.539 38.080 94.035 1.00 14.59 188 HIS B O 1
ATOM 4461 N N . GLU B 1 184 ? 27.307 40.306 93.763 1.00 15.97 189 GLU B N 1
ATOM 4462 C CA . GLU B 1 184 ? 28.479 40.454 92.922 1.00 17.45 189 GLU B CA 1
ATOM 4463 C C . GLU B 1 184 ? 28.444 39.535 91.701 1.00 17.89 189 GLU B C 1
ATOM 4464 O O . GLU B 1 184 ? 27.377 39.319 91.113 1.00 19.41 189 GLU B O 1
ATOM 4470 N N . ILE B 1 185 ? 29.591 38.985 91.314 1.00 17.21 190 ILE B N 1
ATOM 4471 C CA . ILE B 1 185 ? 29.606 38.145 90.124 1.00 16.79 190 ILE B CA 1
ATOM 4472 C C . ILE B 1 185 ? 29.568 36.635 90.336 1.00 14.86 190 ILE B C 1
ATOM 4473 O O . ILE B 1 185 ? 30.530 35.917 90.079 1.00 16.88 190 ILE B O 1
ATOM 4478 N N . ASN B 1 186 ? 28.420 36.165 90.806 1.00 15.56 191 ASN B N 1
ATOM 4479 C CA . ASN B 1 186 ? 28.186 34.747 91.017 1.00 16.07 191 ASN B CA 1
ATOM 4480 C C . ASN B 1 186 ? 27.962 34.154 89.631 1.00 15.05 191 ASN B C 1
ATOM 4481 O O . ASN B 1 186 ? 27.893 34.885 88.649 1.00 15.17 191 ASN B O 1
ATOM 4486 N N . ALA B 1 187 ? 27.815 32.839 89.558 1.00 13.78 192 ALA B N 1
ATOM 4487 C CA . ALA B 1 187 ? 27.617 32.170 88.276 1.00 15.18 192 ALA B CA 1
ATOM 4488 C C . ALA B 1 187 ? 26.493 32.746 87.406 1.00 14.62 192 ALA B C 1
ATOM 4489 O O . ALA B 1 187 ? 26.705 33.001 86.221 1.00 13.87 192 ALA B O 1
ATOM 4491 N N . SER B 1 188 ? 25.306 32.955 87.976 1.00 13.08 193 SER B N 1
ATOM 4492 C CA . SER B 1 188 ? 24.199 33.472 87.182 1.00 12.64 193 SER B CA 1
ATOM 4493 C C . SER B 1 188 ? 24.424 34.905 86.718 1.00 14.33 193 SER B C 1
ATOM 4494 O O . SER B 1 188 ? 24.057 35.265 85.605 1.00 14.85 193 SER B O 1
ATOM 4497 N N . THR B 1 189 ? 25.044 35.725 87.553 1.00 13.22 194 THR B N 1
ATOM 4498 C CA . THR B 1 189 ? 25.304 37.100 87.165 1.00 11.48 194 THR B CA 1
ATOM 4499 C C . THR B 1 189 ? 26.387 37.135 86.082 1.00 11.34 194 THR B C 1
ATOM 4500 O O . THR B 1 189 ? 26.345 37.981 85.193 1.00 11.63 194 THR B O 1
ATOM 4504 N N . LEU B 1 190 ? 27.346 36.214 86.147 1.00 10.58 195 LEU B N 1
ATOM 4505 C CA . LEU B 1 190 ? 28.400 36.165 85.135 1.00 12.52 195 LEU B CA 1
ATOM 4506 C C . LEU B 1 190 ? 27.764 35.784 83.792 1.00 14.81 195 LEU B C 1
ATOM 4507 O O . LEU B 1 190 ? 28.127 36.331 82.745 1.00 15.25 195 LEU B O 1
ATOM 4512 N N . ALA B 1 191 ? 26.812 34.852 83.827 1.00 12.86 196 ALA B N 1
ATOM 4513 C CA . ALA B 1 191 ? 26.130 34.415 82.609 1.00 12.48 196 ALA B CA 1
ATOM 4514 C C . ALA B 1 191 ? 25.393 35.599 81.997 1.00 13.46 196 ALA B C 1
ATOM 4515 O O . ALA B 1 191 ? 25.451 35.828 80.788 1.00 12.22 196 ALA B O 1
ATOM 4517 N N . VAL B 1 192 ? 24.709 36.361 82.842 1.00 12.79 197 VAL B N 1
ATOM 4518 C CA . VAL B 1 192 ? 23.972 37.539 82.400 1.00 11.03 197 VAL B CA 1
ATOM 4519 C C . VAL B 1 192 ? 24.919 38.563 81.758 1.00 13.60 197 VAL B C 1
ATOM 4520 O O . VAL B 1 192 ? 24.643 39.088 80.678 1.00 12.90 197 VAL B O 1
ATOM 4524 N N . MET B 1 193 ? 26.040 38.835 82.418 1.00 12.45 198 MET B N 1
ATOM 4525 C CA . MET B 1 193 ? 27.001 39.801 81.905 1.00 12.23 198 MET B CA 1
ATOM 4526 C C . MET B 1 193 ? 27.685 39.319 80.626 1.00 11.44 198 MET B C 1
ATOM 4527 O O . MET B 1 193 ? 28.035 40.125 79.763 1.00 11.16 198 MET B O 1
ATOM 4532 N N . THR B 1 194 ? 27.873 38.008 80.501 1.00 12.79 199 THR B N 1
ATOM 4533 C CA . THR B 1 194 ? 28.517 37.451 79.310 1.00 11.59 199 THR B CA 1
ATOM 4534 C C . THR B 1 194 ? 27.625 37.671 78.087 1.00 12.86 199 THR B C 1
ATOM 4535 O O . THR B 1 194 ? 28.098 38.083 77.026 1.00 12.16 199 THR B O 1
ATOM 4539 N N . VAL B 1 195 ? 26.334 37.405 78.232 1.00 11.74 200 VAL B N 1
ATOM 4540 C CA . VAL B 1 195 ? 25.410 37.614 77.127 1.00 12.93 200 VAL B CA 1
ATOM 4541 C C . VAL B 1 195 ? 25.341 39.111 76.842 1.00 14.63 200 VAL B C 1
ATOM 4542 O O . VAL B 1 195 ? 25.330 39.534 75.683 1.00 12.95 200 VAL B O 1
ATOM 4546 N N . GLY B 1 196 ? 25.309 39.911 77.907 1.00 12.63 201 GLY B N 1
ATOM 4547 C CA . GLY B 1 196 ? 25.247 41.354 77.750 1.00 11.49 201 GLY B CA 1
ATOM 4548 C C . GLY B 1 196 ? 26.477 41.911 77.049 1.00 12.22 201 GLY B C 1
ATOM 4549 O O . GLY B 1 196 ? 26.397 42.902 76.315 1.00 10.97 201 GLY B O 1
ATOM 4550 N N . SER B 1 197 ? 27.616 41.260 77.263 1.00 11.47 202 SER B N 1
ATOM 4551 C CA . SER B 1 197 ? 28.866 41.704 76.670 1.00 13.82 202 SER B CA 1
ATOM 4552 C C . SER B 1 197 ? 28.932 41.592 75.141 1.00 14.33 202 SER B C 1
ATOM 4553 O O . SER B 1 197 ? 29.854 42.136 74.526 1.00 12.26 202 SER B O 1
ATOM 4556 N N . THR B 1 198 ? 27.975 40.894 74.525 1.00 13.02 203 THR B N 1
ATOM 4557 C CA . THR B 1 198 ? 27.964 40.782 73.062 1.00 12.98 203 THR B CA 1
ATOM 4558 C C . THR B 1 198 ? 26.967 41.798 72.528 1.00 13.89 203 THR B C 1
ATOM 4559 O O . THR B 1 198 ? 26.718 41.876 71.319 1.00 13.48 203 THR B O 1
ATOM 4563 N N . LEU B 1 199 ? 26.408 42.581 73.450 1.00 12.80 204 LEU B N 1
ATOM 4564 C CA . LEU B 1 199 ? 25.430 43.611 73.124 1.00 14.41 204 LEU B CA 1
ATOM 4565 C C . LEU B 1 199 ? 24.097 43.016 72.675 1.00 14.87 204 LEU B C 1
ATOM 4566 O O . LEU B 1 199 ? 23.350 43.623 71.903 1.00 12.50 204 LEU B O 1
ATOM 4571 N N . SER B 1 200 ? 23.806 41.818 73.167 1.00 14.90 205 SER B N 1
ATOM 4572 C CA . SER B 1 200 ? 22.554 41.154 72.854 1.00 14.53 205 SER B CA 1
ATOM 4573 C C . SER B 1 200 ? 21.461 41.895 73.620 1.00 14.98 205 SER B C 1
ATOM 4574 O O . SER B 1 200 ? 21.733 42.897 74.285 1.00 15.15 205 SER B O 1
ATOM 4577 N N . ASP B 1 201 ? 20.231 41.400 73.539 1.00 13.95 206 ASP B N 1
ATOM 4578 C CA . ASP B 1 201 ? 19.110 42.049 74.208 1.00 12.60 206 ASP B CA 1
ATOM 4579 C C . ASP B 1 201 ? 18.965 41.681 75.686 1.00 12.99 206 ASP B C 1
ATOM 4580 O O . ASP B 1 201 ? 19.541 40.704 76.160 1.00 12.58 206 ASP B O 1
ATOM 4585 N N . TYR B 1 202 ? 18.166 42.471 76.396 1.00 14.61 207 TYR B N 1
ATOM 4586 C CA . TYR B 1 202 ? 17.915 42.268 77.819 1.00 14.61 207 TYR B CA 1
ATOM 4587 C C . TYR B 1 202 ? 17.365 40.886 78.159 1.00 13.11 207 TYR B C 1
ATOM 4588 O O . TYR B 1 202 ? 17.860 40.225 79.077 1.00 13.19 207 TYR B O 1
ATOM 4597 N N . TYR B 1 203 ? 16.342 40.452 77.428 1.00 11.68 208 TYR B N 1
ATOM 4598 C CA . TYR B 1 203 ? 15.727 39.154 77.680 1.00 12.18 208 TYR B CA 1
ATOM 4599 C C . TYR B 1 203 ? 16.697 38.002 77.542 1.00 12.30 208 TYR B C 1
ATOM 4600 O O . TYR B 1 203 ? 16.716 37.102 78.385 1.00 12.75 208 TYR B O 1
ATOM 4609 N N . SER B 1 204 ? 17.507 38.024 76.487 1.00 11.50 209 SER B N 1
ATOM 4610 C CA . SER B 1 204 ? 18.501 36.977 76.279 1.00 10.65 209 SER B CA 1
ATOM 4611 C C . SER B 1 204 ? 19.466 36.918 77.482 1.00 11.44 209 SER B C 1
ATOM 4612 O O . SER B 1 204 ? 19.844 35.833 77.940 1.00 11.45 209 SER B O 1
ATOM 4615 N N . ALA B 1 205 ? 19.870 38.085 77.985 1.00 10.62 210 ALA B N 1
ATOM 4616 C CA . ALA B 1 205 ? 20.788 38.143 79.130 1.00 11.17 210 ALA B CA 1
ATOM 4617 C C . ALA B 1 205 ? 20.148 37.550 80.394 1.00 11.33 210 ALA B C 1
ATOM 4618 O O . ALA B 1 205 ? 20.728 36.683 81.057 1.00 12.98 210 ALA B O 1
ATOM 4620 N N . ILE B 1 206 ? 18.949 38.020 80.723 1.00 13.10 211 ILE B N 1
ATOM 4621 C CA . ILE B 1 206 ? 18.241 37.540 81.901 1.00 12.64 211 ILE B CA 1
ATOM 4622 C C . ILE B 1 206 ? 17.987 36.043 81.827 1.00 13.83 211 ILE B C 1
ATOM 4623 O O . ILE B 1 206 ? 18.078 35.345 82.834 1.00 15.11 211 ILE B O 1
ATOM 4628 N N . LEU B 1 207 ? 17.668 35.541 80.637 1.00 13.89 212 LEU B N 1
ATOM 4629 C CA . LEU B 1 207 ? 17.408 34.115 80.489 1.00 12.20 212 LEU B CA 1
ATOM 4630 C C . LEU B 1 207 ? 18.648 33.298 80.799 1.00 10.22 212 LEU B C 1
ATOM 4631 O O . LEU B 1 207 ? 18.547 32.172 81.278 1.00 11.30 212 LEU B O 1
ATOM 4636 N N . ALA B 1 208 ? 19.822 33.854 80.515 1.00 10.19 213 ALA B N 1
ATOM 4637 C CA . ALA B 1 208 ? 21.064 33.151 80.820 1.00 10.60 213 ALA B CA 1
ATOM 4638 C C . ALA B 1 208 ? 21.176 33.093 82.352 1.00 12.24 213 ALA B C 1
ATOM 4639 O O . ALA B 1 208 ? 21.640 32.098 82.919 1.00 10.91 213 ALA B O 1
ATOM 4641 N N . GLY B 1 209 ? 20.746 34.167 83.012 1.00 12.22 214 GLY B N 1
ATOM 4642 C CA . GLY B 1 209 ? 20.781 34.203 84.465 1.00 12.12 214 GLY B CA 1
ATOM 4643 C C . GLY B 1 209 ? 19.847 33.155 85.054 1.00 12.12 214 GLY B C 1
ATOM 4644 O O . GLY B 1 209 ? 20.214 32.434 85.975 1.00 12.13 214 GLY B O 1
ATOM 4645 N N . ILE B 1 210 ? 18.639 33.064 84.504 1.00 12.82 215 ILE B N 1
ATOM 4646 C CA . ILE B 1 210 ? 17.644 32.108 84.972 1.00 12.46 215 ILE B CA 1
ATOM 4647 C C . ILE B 1 210 ? 18.146 30.685 84.807 1.00 12.58 215 ILE B C 1
ATOM 4648 O O . ILE B 1 210 ? 18.027 29.870 85.722 1.00 12.97 215 ILE B O 1
ATOM 4653 N N . GLY B 1 211 ? 18.721 30.388 83.648 1.00 10.71 216 GLY B N 1
ATOM 4654 C CA . GLY B 1 211 ? 19.230 29.051 83.405 1.00 9.10 216 GLY B CA 1
ATOM 4655 C C . GLY B 1 211 ? 20.321 28.649 84.383 1.00 10.40 216 GLY B C 1
ATOM 4656 O O . GLY B 1 211 ? 20.375 27.500 84.824 1.00 13.16 216 GLY B O 1
ATOM 4657 N N . ALA B 1 212 ? 21.205 29.586 84.715 1.00 9.55 217 ALA B N 1
ATOM 4658 C CA . ALA B 1 212 ? 22.288 29.303 85.656 1.00 10.63 217 ALA B CA 1
ATOM 4659 C C . ALA B 1 212 ? 21.785 29.197 87.099 1.00 10.84 217 ALA B C 1
ATOM 4660 O O . ALA B 1 212 ? 22.158 28.274 87.819 1.00 13.93 217 ALA B O 1
ATOM 4662 N N . LEU B 1 213 ? 20.944 30.140 87.516 1.00 12.22 218 LEU B N 1
ATOM 4663 C CA . LEU B 1 213 ? 20.415 30.149 88.879 1.00 13.02 218 LEU B CA 1
ATOM 4664 C C . LEU B 1 213 ? 19.706 28.836 89.195 1.00 16.98 218 LEU B C 1
ATOM 4665 O O . LEU B 1 213 ? 19.706 28.364 90.330 1.00 15.73 218 LEU B O 1
ATOM 4670 N N . LYS B 1 214 ? 19.100 28.270 88.159 1.00 15.62 219 LYS B N 1
ATOM 4671 C CA . LYS B 1 214 ? 18.366 27.015 88.211 1.00 16.55 219 LYS B CA 1
ATOM 4672 C C . LYS B 1 214 ? 19.186 25.838 88.752 1.00 16.01 219 LYS B C 1
ATOM 4673 O O . LYS B 1 214 ? 18.640 24.943 89.386 1.00 16.15 219 LYS B O 1
ATOM 4679 N N . GLY B 1 215 ? 20.487 25.832 88.471 1.00 13.68 220 GLY B N 1
ATOM 4680 C CA . GLY B 1 215 ? 21.352 24.744 88.907 1.00 15.72 220 GLY B CA 1
ATOM 4681 C C . GLY B 1 215 ? 21.249 24.380 90.378 1.00 15.76 220 GLY B C 1
ATOM 4682 O O . GLY B 1 215 ? 21.186 25.274 91.225 1.00 16.98 220 GLY B O 1
ATOM 4683 N N . PRO B 1 216 ? 21.249 23.072 90.715 1.00 16.59 221 PRO B N 1
ATOM 4684 C CA . PRO B 1 216 ? 21.153 22.584 92.100 1.00 15.40 221 PRO B CA 1
ATOM 4685 C C . PRO B 1 216 ? 22.295 23.015 93.017 1.00 18.61 221 PRO B C 1
ATOM 4686 O O . PRO B 1 216 ? 22.139 23.012 94.236 1.00 20.11 221 PRO B O 1
ATOM 4690 N N . ILE B 1 217 ? 23.446 23.368 92.446 1.00 17.20 222 ILE B N 1
ATOM 4691 C CA . ILE B 1 217 ? 24.553 23.822 93.270 1.00 17.30 222 ILE B CA 1
ATOM 4692 C C . ILE B 1 217 ? 24.650 25.342 93.231 1.00 16.64 222 ILE B C 1
ATOM 4693 O O . ILE B 1 217 ? 25.624 25.933 93.694 1.00 18.94 222 ILE B O 1
ATOM 4698 N N . HIS B 1 218 ? 23.636 25.974 92.653 1.00 16.43 223 HIS B N 1
ATOM 4699 C CA . HIS B 1 218 ? 23.575 27.426 92.638 1.00 16.67 223 HIS B CA 1
ATOM 4700 C C . HIS B 1 218 ? 22.247 27.734 93.315 1.00 17.17 223 HIS B C 1
ATOM 4701 O O . HIS B 1 218 ? 21.953 27.153 94.355 1.00 16.10 223 HIS B O 1
ATOM 4708 N N . GLY B 1 219 ? 21.437 28.614 92.733 1.00 16.55 224 GLY B N 1
ATOM 4709 C CA . GLY B 1 219 ? 20.164 28.959 93.353 1.00 15.68 224 GLY B CA 1
ATOM 4710 C C . GLY B 1 219 ? 19.212 27.809 93.645 1.00 16.53 224 GLY B C 1
ATOM 4711 O O . GLY B 1 219 ? 18.384 27.899 94.557 1.00 16.96 224 GLY B O 1
ATOM 4712 N N . GLY B 1 220 ? 19.319 26.727 92.878 1.00 16.32 225 GLY B N 1
ATOM 4713 C CA . GLY B 1 220 ? 18.445 25.579 93.077 1.00 16.24 225 GLY B CA 1
ATOM 4714 C C . GLY B 1 220 ? 18.619 24.884 94.418 1.00 17.68 225 GLY B C 1
ATOM 4715 O O . GLY B 1 220 ? 17.754 24.119 94.855 1.00 17.39 225 GLY B O 1
ATOM 4716 N N . ALA B 1 221 ? 19.742 25.153 95.077 1.00 17.48 226 ALA B N 1
ATOM 4717 C CA . ALA B 1 221 ? 20.026 24.554 96.368 1.00 16.12 226 ALA B CA 1
ATOM 4718 C C . ALA B 1 221 ? 18.995 24.964 97.428 1.00 16.21 226 ALA B C 1
ATOM 4719 O O . ALA B 1 221 ? 18.827 24.262 98.428 1.00 16.66 226 ALA B O 1
ATOM 4721 N N . VAL B 1 222 ? 18.297 26.083 97.214 1.00 15.49 227 VAL B N 1
ATOM 4722 C CA . VAL B 1 222 ? 17.282 26.513 98.177 1.00 16.01 227 VAL B CA 1
ATOM 4723 C C . VAL B 1 222 ? 16.172 25.465 98.267 1.00 18.90 227 VAL B C 1
ATOM 4724 O O . VAL B 1 222 ? 15.556 25.287 99.318 1.00 18.25 227 VAL B O 1
ATOM 4728 N N . GLU B 1 223 ? 15.907 24.769 97.165 1.00 18.19 228 GLU B N 1
ATOM 4729 C CA . GLU B 1 223 ? 14.882 23.737 97.190 1.00 16.67 228 GLU B CA 1
ATOM 4730 C C . GLU B 1 223 ? 15.509 22.447 97.687 1.00 15.74 228 GLU B C 1
ATOM 4731 O O . GLU B 1 223 ? 14.891 21.699 98.439 1.00 16.54 228 GLU B O 1
ATOM 4737 N N . GLU B 1 224 ? 16.750 22.209 97.280 1.00 16.81 229 GLU B N 1
ATOM 4738 C CA . GLU B 1 224 ? 17.475 21.009 97.674 1.00 18.18 229 GLU B CA 1
ATOM 4739 C C . GLU B 1 224 ? 17.730 20.982 99.178 1.00 19.43 229 GLU B C 1
ATOM 4740 O O . GLU B 1 224 ? 17.711 19.922 99.798 1.00 19.90 229 GLU B O 1
ATOM 4746 N N . ALA B 1 225 ? 17.971 22.150 99.760 1.00 18.15 230 ALA B N 1
ATOM 4747 C CA . ALA B 1 225 ? 18.242 22.238 101.189 1.00 19.99 230 ALA B CA 1
ATOM 4748 C C . ALA B 1 225 ? 17.043 21.817 102.032 1.00 20.23 230 ALA B C 1
ATOM 4749 O O . ALA B 1 225 ? 17.170 20.963 102.906 1.00 22.28 230 ALA B O 1
ATOM 4751 N N . ILE B 1 226 ? 15.875 22.396 101.775 1.00 19.52 231 ILE B N 1
ATOM 4752 C CA . ILE B 1 226 ? 14.716 22.031 102.570 1.00 19.77 231 ILE B CA 1
ATOM 4753 C C . ILE B 1 226 ? 14.325 20.568 102.380 1.00 22.98 231 ILE B C 1
ATOM 4754 O O . ILE B 1 226 ? 13.960 19.893 103.338 1.00 24.12 231 ILE B O 1
ATOM 4759 N N . LYS B 1 227 ? 14.409 20.070 101.152 1.00 23.18 232 LYS B N 1
ATOM 4760 C CA . LYS B 1 227 ? 14.061 18.680 100.885 1.00 23.11 232 LYS B CA 1
ATOM 4761 C C . LYS B 1 227 ? 15.016 17.759 101.632 1.00 23.17 232 LYS B C 1
ATOM 4762 O O . LYS B 1 227 ? 14.665 16.644 102.021 1.00 22.42 232 LYS B O 1
ATOM 4768 N N . GLN B 1 228 ? 16.231 18.244 101.829 1.00 21.99 233 GLN B N 1
ATOM 4769 C CA . GLN B 1 228 ? 17.259 17.489 102.522 1.00 24.31 233 GLN B CA 1
ATOM 4770 C C . GLN B 1 228 ? 16.916 17.375 104.008 1.00 25.21 233 GLN B C 1
ATOM 4771 O O . GLN B 1 228 ? 17.158 16.336 104.621 1.00 25.61 233 GLN B O 1
ATOM 4777 N N . PHE B 1 229 ? 16.338 18.428 104.582 1.00 24.06 234 PHE B N 1
ATOM 4778 C CA . PHE B 1 229 ? 15.944 18.384 105.991 1.00 24.57 234 PHE B CA 1
ATOM 4779 C C . PHE B 1 229 ? 14.840 17.334 106.130 1.00 25.23 234 PHE B C 1
ATOM 4780 O O . PHE B 1 229 ? 14.883 16.473 107.011 1.00 25.65 234 PHE B O 1
ATOM 4788 N N . MET B 1 230 ? 13.853 17.418 105.246 1.00 24.41 235 MET B N 1
ATOM 4789 C CA . MET B 1 230 ? 12.735 16.487 105.244 1.00 25.42 235 MET B CA 1
ATOM 4790 C C . MET B 1 230 ? 13.218 15.061 104.993 1.00 27.20 235 MET B C 1
ATOM 4791 O O . MET B 1 230 ? 12.645 14.104 105.511 1.00 27.78 235 MET B O 1
ATOM 4796 N N . GLU B 1 231 ? 14.276 14.922 104.200 1.00 29.06 236 GLU B N 1
ATOM 4797 C CA . GLU B 1 231 ? 14.822 13.607 103.898 1.00 31.67 236 GLU B CA 1
ATOM 4798 C C . GLU B 1 231 ? 15.393 12.988 105.170 1.00 33.59 236 GLU B C 1
ATOM 4799 O O . GLU B 1 231 ? 15.111 11.830 105.487 1.00 33.30 236 GLU B O 1
ATOM 4805 N N . ILE B 1 232 ? 16.194 13.766 105.895 1.00 34.21 237 ILE B N 1
ATOM 4806 C CA . ILE B 1 232 ? 16.804 13.293 107.133 1.00 33.96 237 ILE B CA 1
ATOM 4807 C C . ILE B 1 232 ? 15.712 12.732 108.038 1.00 34.67 237 ILE B C 1
ATOM 4808 O O . ILE B 1 232 ? 15.894 11.683 108.651 1.00 35.48 237 ILE B O 1
ATOM 4813 N N . GLY B 1 233 ? 14.579 13.428 108.111 1.00 34.06 238 GLY B N 1
ATOM 4814 C CA . GLY B 1 233 ? 13.461 12.947 108.906 1.00 35.55 238 GLY B CA 1
ATOM 4815 C C . GLY B 1 233 ? 13.318 13.373 110.358 1.00 36.64 238 GLY B C 1
ATOM 4816 O O . GLY B 1 233 ? 12.227 13.747 110.781 1.00 37.21 238 GLY B O 1
ATOM 4817 N N . SER B 1 234 ? 14.396 13.310 111.131 1.00 37.97 239 SER B N 1
ATOM 4818 C CA . SER B 1 234 ? 14.330 13.686 112.539 1.00 38.45 239 SER B CA 1
ATOM 4819 C C . SER B 1 234 ? 15.703 14.010 113.102 1.00 39.88 239 SER B C 1
ATOM 4820 O O . SER B 1 234 ? 16.712 13.436 112.689 1.00 39.14 239 SER B O 1
ATOM 4823 N N . PRO B 1 235 ? 15.757 14.936 114.066 1.00 41.04 240 PRO B N 1
ATOM 4824 C CA . PRO B 1 235 ? 17.026 15.330 114.682 1.00 44.29 240 PRO B CA 1
ATOM 4825 C C . PRO B 1 235 ? 17.911 14.166 115.140 1.00 47.96 240 PRO B C 1
ATOM 4826 O O . PRO B 1 235 ? 19.125 14.327 115.291 1.00 49.22 240 PRO B O 1
ATOM 4830 N N . GLU B 1 236 ? 17.309 12.997 115.348 1.00 49.77 241 GLU B N 1
ATOM 4831 C CA . GLU B 1 236 ? 18.057 11.823 115.804 1.00 51.57 241 GLU B CA 1
ATOM 4832 C C . GLU B 1 236 ? 18.821 11.104 114.694 1.00 50.82 241 GLU B C 1
ATOM 4833 O O . GLU B 1 236 ? 19.821 10.431 114.961 1.00 50.87 241 GLU B O 1
ATOM 4839 N N . LYS B 1 237 ? 18.355 11.248 113.456 1.00 49.15 242 LYS B N 1
ATOM 4840 C CA . LYS B 1 237 ? 18.993 10.595 112.316 1.00 47.22 242 LYS B CA 1
ATOM 4841 C C . LYS B 1 237 ? 20.064 11.454 111.659 1.00 45.34 242 LYS B C 1
ATOM 4842 O O . LYS B 1 237 ? 20.861 10.957 110.863 1.00 43.07 242 LYS B O 1
ATOM 4848 N N . VAL B 1 238 ? 20.076 12.738 112.003 1.00 43.75 243 VAL B N 1
ATOM 4849 C CA . VAL B 1 238 ? 21.015 13.700 111.436 1.00 43.55 243 VAL B CA 1
ATOM 4850 C C . VAL B 1 238 ? 22.488 13.283 111.420 1.00 46.95 243 VAL B C 1
ATOM 4851 O O . VAL B 1 238 ? 23.100 13.216 110.353 1.00 47.00 243 VAL B O 1
ATOM 4855 N N . GLU B 1 239 ? 23.064 13.014 112.590 1.00 48.43 244 GLU B N 1
ATOM 4856 C CA . GLU B 1 239 ? 24.469 12.615 112.668 1.00 49.21 244 GLU B CA 1
ATOM 4857 C C . GLU B 1 239 ? 24.758 11.442 111.736 1.00 49.68 244 GLU B C 1
ATOM 4858 O O . GLU B 1 239 ? 25.742 11.449 110.995 1.00 48.88 244 GLU B O 1
ATOM 4864 N N . GLU B 1 240 ? 23.892 10.436 111.783 1.00 50.92 245 GLU B N 1
ATOM 4865 C CA . GLU B 1 240 ? 24.036 9.255 110.945 1.00 52.39 245 GLU B CA 1
ATOM 4866 C C . GLU B 1 240 ? 24.088 9.691 109.485 1.00 51.72 245 GLU B C 1
ATOM 4867 O O . GLU B 1 240 ? 25.073 9.454 108.784 1.00 52.49 245 GLU B O 1
ATOM 4873 N N . TRP B 1 241 ? 23.017 10.341 109.043 1.00 49.72 246 TRP B N 1
ATOM 4874 C CA . TRP B 1 241 ? 22.909 10.836 107.676 1.00 46.34 246 TRP B CA 1
ATOM 4875 C C . TRP B 1 241 ? 24.125 11.685 107.305 1.00 45.65 246 TRP B C 1
ATOM 4876 O O . TRP B 1 241 ? 24.735 11.487 106.254 1.00 46.04 246 TRP B O 1
ATOM 4887 N N . PHE B 1 242 ? 24.480 12.618 108.180 1.00 44.29 247 PHE B N 1
ATOM 4888 C CA . PHE B 1 242 ? 25.602 13.514 107.932 1.00 45.73 247 PHE B CA 1
ATOM 4889 C C . PHE B 1 242 ? 26.902 12.821 107.561 1.00 48.13 247 PHE B C 1
ATOM 4890 O O . PHE B 1 242 ? 27.611 13.260 106.652 1.00 49.18 247 PHE B O 1
ATOM 4898 N N . PHE B 1 243 ? 27.227 11.745 108.263 1.00 50.16 248 PHE B N 1
ATOM 4899 C CA . PHE B 1 243 ? 28.466 11.042 107.981 1.00 50.46 248 PHE B CA 1
ATOM 4900 C C . PHE B 1 243 ? 28.380 10.123 106.771 1.00 50.24 248 PHE B C 1
ATOM 4901 O O . PHE B 1 243 ? 29.356 9.969 106.036 1.00 50.15 248 PHE B O 1
ATOM 4909 N N . LYS B 1 244 ? 27.215 9.527 106.549 1.00 50.15 249 LYS B N 1
ATOM 4910 C CA . LYS B 1 244 ? 27.035 8.671 105.387 1.00 51.56 249 LYS B CA 1
ATOM 4911 C C . LYS B 1 244 ? 27.226 9.580 104.167 1.00 52.67 249 LYS B C 1
ATOM 4912 O O . LYS B 1 244 ? 27.773 9.169 103.141 1.00 52.38 249 LYS B O 1
ATOM 4918 N N . ALA B 1 245 ? 26.781 10.826 104.305 1.00 52.64 250 ALA B N 1
ATOM 4919 C CA . ALA B 1 245 ? 26.887 11.818 103.242 1.00 52.86 250 ALA B CA 1
ATOM 4920 C C . ALA B 1 245 ? 28.336 12.204 103.000 1.00 53.50 250 ALA B C 1
ATOM 4921 O O . ALA B 1 245 ? 28.805 12.199 101.864 1.00 55.00 250 ALA B O 1
ATOM 4923 N N . LEU B 1 246 ? 29.044 12.544 104.071 1.00 53.27 251 LEU B N 1
ATOM 4924 C CA . LEU B 1 246 ? 30.442 12.935 103.956 1.00 53.53 251 LEU B CA 1
ATOM 4925 C C . LEU B 1 246 ? 31.268 11.810 103.339 1.00 55.17 251 LEU B C 1
ATOM 4926 O O . LEU B 1 246 ? 32.158 12.057 102.524 1.00 55.94 251 LEU B O 1
ATOM 4931 N N . GLN B 1 247 ? 30.966 10.576 103.729 1.00 56.05 252 GLN B N 1
ATOM 4932 C CA . GLN B 1 247 ? 31.679 9.413 103.217 1.00 57.41 252 GLN B CA 1
ATOM 4933 C C . GLN B 1 247 ? 31.315 9.156 101.754 1.00 56.78 252 GLN B C 1
ATOM 4934 O O . GLN B 1 247 ? 32.155 8.720 100.962 1.00 57.11 252 GLN B O 1
ATOM 4940 N N . GLN B 1 248 ? 30.063 9.428 101.403 1.00 54.13 253 GLN B N 1
ATOM 4941 C CA . GLN B 1 248 ? 29.588 9.231 100.040 1.00 51.40 253 GLN B CA 1
ATOM 4942 C C . GLN B 1 248 ? 30.002 10.385 99.145 1.00 50.54 253 GLN B C 1
ATOM 4943 O O . GLN B 1 248 ? 29.669 10.412 97.962 1.00 50.55 253 GLN B O 1
ATOM 4949 N N . LYS B 1 249 ? 30.726 11.340 99.717 1.00 49.00 254 LYS B N 1
ATOM 4950 C CA . LYS B 1 249 ? 31.173 12.508 98.973 1.00 47.82 254 LYS B CA 1
ATOM 4951 C C . LYS B 1 249 ? 29.975 13.255 98.392 1.00 45.17 254 LYS B C 1
ATOM 4952 O O . LYS B 1 249 ? 30.040 13.816 97.298 1.00 44.56 254 LYS B O 1
ATOM 4958 N N . ARG B 1 250 ? 28.876 13.239 99.137 1.00 41.49 255 ARG B N 1
ATOM 4959 C CA . ARG B 1 250 ? 27.658 13.926 98.742 1.00 38.40 255 ARG B CA 1
ATOM 4960 C C . ARG B 1 250 ? 27.774 15.330 99.329 1.00 37.30 255 ARG B C 1
ATOM 4961 O O . ARG B 1 250 ? 28.219 15.495 100.465 1.00 37.40 255 ARG B O 1
ATOM 4969 N N . LYS B 1 251 ? 27.398 16.341 98.556 1.00 34.89 256 LYS B N 1
ATOM 4970 C CA . LYS B 1 251 ? 27.482 17.718 99.026 1.00 32.52 256 LYS B CA 1
ATOM 4971 C C . LYS B 1 251 ? 26.322 18.035 99.951 1.00 31.07 256 LYS B C 1
ATOM 4972 O O . LYS B 1 251 ? 25.192 17.599 99.716 1.00 30.76 256 LYS B O 1
ATOM 4978 N N . ILE B 1 252 ? 26.605 18.780 101.014 1.00 29.43 257 ILE B N 1
ATOM 4979 C CA . ILE B 1 252 ? 25.557 19.175 101.942 1.00 26.49 257 ILE B CA 1
ATOM 4980 C C . ILE B 1 252 ? 24.960 20.449 101.361 1.00 23.88 257 ILE B C 1
ATOM 4981 O O . ILE B 1 252 ? 25.633 21.478 101.265 1.00 21.97 257 ILE B O 1
ATOM 4986 N N . MET B 1 253 ? 23.700 20.363 100.951 1.00 22.93 258 MET B N 1
ATOM 4987 C CA . MET B 1 253 ? 23.017 21.497 100.346 1.00 22.73 258 MET B CA 1
ATOM 4988 C C . MET B 1 253 ? 22.755 22.611 101.349 1.00 21.75 258 MET B C 1
ATOM 4989 O O . MET B 1 253 ? 22.255 22.371 102.444 1.00 22.35 258 MET B O 1
ATOM 4994 N N . GLY B 1 254 ? 23.096 23.833 100.960 1.00 19.40 259 GLY B N 1
ATOM 4995 C CA . GLY B 1 254 ? 22.907 24.969 101.839 1.00 20.20 259 GLY B CA 1
ATOM 4996 C C . GLY B 1 254 ? 24.211 25.328 102.529 1.00 19.39 259 GLY B C 1
ATOM 4997 O O . GLY B 1 254 ? 24.284 26.306 103.273 1.00 19.91 259 GLY B O 1
ATOM 4998 N N . ALA B 1 255 ? 25.244 24.531 102.274 1.00 18.85 260 ALA B N 1
ATOM 4999 C CA . ALA B 1 255 ? 26.556 24.757 102.870 1.00 20.58 260 ALA B CA 1
ATOM 5000 C C . ALA B 1 255 ? 27.633 24.944 101.801 1.00 20.71 260 ALA B C 1
ATOM 5001 O O . ALA B 1 255 ? 27.557 24.361 100.723 1.00 23.10 260 ALA B O 1
ATOM 5003 N N . GLY B 1 256 ? 28.637 25.754 102.119 1.00 19.84 261 GLY B N 1
ATOM 5004 C CA . GLY B 1 256 ? 29.721 26.021 101.193 1.00 18.48 261 GLY B CA 1
ATOM 5005 C C . GLY B 1 256 ? 29.466 27.273 100.371 1.00 17.84 261 GLY B C 1
ATOM 5006 O O . GLY B 1 256 ? 28.316 27.657 100.155 1.00 17.36 261 GLY B O 1
ATOM 5007 N N . HIS B 1 257 ? 30.538 27.911 99.913 1.00 18.59 262 HIS B N 1
ATOM 5008 C CA . HIS B 1 257 ? 30.432 29.120 99.097 1.00 20.20 262 HIS B CA 1
ATOM 5009 C C . HIS B 1 257 ? 31.802 29.439 98.504 1.00 20.56 262 HIS B C 1
ATOM 5010 O O . HIS B 1 257 ? 32.829 29.266 99.159 1.00 20.90 262 HIS B O 1
ATOM 5017 N N . ARG B 1 258 ? 31.825 29.893 97.258 1.00 19.44 263 ARG B N 1
ATOM 5018 C CA . ARG B 1 258 ? 33.092 30.209 96.622 1.00 19.37 263 ARG B CA 1
ATOM 5019 C C . ARG B 1 258 ? 33.801 31.337 97.357 1.00 18.64 263 ARG B C 1
ATOM 5020 O O . ARG B 1 258 ? 35.021 31.329 97.490 1.00 19.22 263 ARG B O 1
ATOM 5028 N N . VAL B 1 259 ? 33.029 32.302 97.844 1.00 20.09 264 VAL B N 1
ATOM 5029 C CA . VAL B 1 259 ? 33.597 33.457 98.529 1.00 21.63 264 VAL B CA 1
ATOM 5030 C C . VAL B 1 259 ? 33.572 33.368 100.063 1.00 23.79 264 VAL B C 1
ATOM 5031 O O . VAL B 1 259 ? 34.623 33.421 100.710 1.00 23.63 264 VAL B O 1
ATOM 5035 N N . TYR B 1 260 ? 32.385 33.236 100.648 1.00 21.77 265 TYR B N 1
ATOM 5036 C CA . TYR B 1 260 ? 32.282 33.142 102.099 1.00 21.65 265 TYR B CA 1
ATOM 5037 C C . TYR B 1 260 ? 33.002 31.921 102.643 1.00 22.86 265 TYR B C 1
ATOM 5038 O O . TYR B 1 260 ? 32.724 30.787 102.246 1.00 22.51 265 TYR B O 1
ATOM 5047 N N . LYS B 1 261 ? 33.929 32.157 103.560 1.00 25.30 266 LYS B N 1
ATOM 5048 C CA . LYS B 1 261 ? 34.664 31.066 104.174 1.00 26.99 266 LYS B CA 1
ATOM 5049 C C . LYS B 1 261 ? 34.175 30.948 105.612 1.00 28.88 266 LYS B C 1
ATOM 5050 O O . LYS B 1 261 ? 34.620 30.093 106.384 1.00 28.27 266 LYS B O 1
ATOM 5056 N N . THR B 1 262 ? 33.225 31.820 105.939 1.00 28.68 267 THR B N 1
ATOM 5057 C CA . THR B 1 262 ? 32.595 31.875 107.251 1.00 28.32 267 THR B CA 1
ATOM 5058 C C . THR B 1 262 ? 31.084 31.905 107.017 1.00 27.52 267 THR B C 1
ATOM 5059 O O . THR B 1 262 ? 30.632 31.868 105.869 1.00 26.72 267 THR B O 1
ATOM 5063 N N . TYR B 1 263 ? 30.307 31.971 108.094 1.00 25.82 268 TYR B N 1
ATOM 5064 C CA . TYR B 1 263 ? 28.850 32.013 107.993 1.00 23.06 268 TYR B CA 1
ATOM 5065 C C . TYR B 1 263 ? 28.393 33.153 107.092 1.00 22.04 268 TYR B C 1
ATOM 5066 O O . TYR B 1 263 ? 28.825 34.291 107.250 1.00 23.72 268 TYR B O 1
ATOM 5075 N N . ASP B 1 264 ? 27.516 32.830 106.148 1.00 21.87 269 ASP B N 1
ATOM 5076 C CA . ASP B 1 264 ? 26.965 33.801 105.206 1.00 20.37 269 ASP B CA 1
ATOM 5077 C C . ASP B 1 264 ? 26.124 34.802 105.998 1.00 20.17 269 ASP B C 1
ATOM 5078 O O . ASP B 1 264 ? 25.248 34.405 106.769 1.00 20.54 269 ASP B O 1
ATOM 5083 N N . PRO B 1 265 ? 26.392 36.111 105.836 1.00 18.61 270 PRO B N 1
ATOM 5084 C CA . PRO B 1 265 ? 25.627 37.136 106.555 1.00 19.03 270 PRO B CA 1
ATOM 5085 C C . PRO B 1 265 ? 24.124 37.041 106.266 1.00 21.27 270 PRO B C 1
ATOM 5086 O O . PRO B 1 265 ? 23.288 37.339 107.126 1.00 19.09 270 PRO B O 1
ATOM 5090 N N . ARG B 1 266 ? 23.787 36.617 105.050 1.00 20.64 271 ARG B N 1
ATOM 5091 C CA . ARG B 1 266 ? 22.393 36.471 104.651 1.00 17.41 271 ARG B CA 1
ATOM 5092 C C . ARG B 1 266 ? 21.788 35.254 105.333 1.00 15.50 271 ARG B C 1
ATOM 5093 O O . ARG B 1 266 ? 20.612 35.259 105.685 1.00 17.19 271 ARG B O 1
ATOM 5101 N N . ALA B 1 267 ? 22.592 34.211 105.520 1.00 14.46 272 ALA B N 1
ATOM 5102 C CA . ALA B 1 267 ? 22.116 33.003 106.188 1.00 16.18 272 ALA B CA 1
ATOM 5103 C C . ALA B 1 267 ? 21.791 33.314 107.662 1.00 19.18 272 ALA B C 1
ATOM 5104 O O . ALA B 1 267 ? 20.866 32.733 108.239 1.00 19.99 272 ALA B O 1
ATOM 5106 N N . ARG B 1 268 ? 22.553 34.227 108.265 1.00 20.32 273 ARG B N 1
ATOM 5107 C CA . ARG B 1 268 ? 22.328 34.618 109.657 1.00 21.87 273 ARG B CA 1
ATOM 5108 C C . ARG B 1 268 ? 20.922 35.180 109.783 1.00 20.65 273 ARG B C 1
ATOM 5109 O O . ARG B 1 268 ? 20.141 34.760 110.635 1.00 20.67 273 ARG B O 1
ATOM 5117 N N . ILE B 1 269 ? 20.606 36.135 108.916 1.00 19.18 274 ILE B N 1
ATOM 5118 C CA . ILE B 1 269 ? 19.301 36.774 108.928 1.00 18.98 274 ILE B CA 1
ATOM 5119 C C . ILE B 1 269 ? 18.177 35.786 108.613 1.00 21.73 274 ILE B C 1
ATOM 5120 O O . ILE B 1 269 ? 17.136 35.800 109.275 1.00 20.05 274 ILE B O 1
ATOM 5125 N N . PHE B 1 270 ? 18.388 34.913 107.628 1.00 21.29 275 PHE B N 1
ATOM 5126 C CA . PHE B 1 270 ? 17.363 33.934 107.261 1.00 19.27 275 PHE B CA 1
ATOM 5127 C C . PHE B 1 270 ? 17.068 32.989 108.423 1.00 19.85 275 PHE B C 1
ATOM 5128 O O . PHE B 1 270 ? 15.907 32.635 108.659 1.00 17.82 275 PHE B O 1
ATOM 5136 N N . LYS B 1 271 ? 18.113 32.583 109.146 1.00 19.96 276 LYS B N 1
ATOM 5137 C CA . LYS B 1 271 ? 17.936 31.685 110.288 1.00 21.34 276 LYS B CA 1
ATOM 5138 C C . LYS B 1 271 ? 16.983 32.301 111.307 1.00 21.82 276 LYS B C 1
ATOM 5139 O O . LYS B 1 271 ? 16.106 31.622 111.841 1.00 22.82 276 LYS B O 1
ATOM 5145 N N . LYS B 1 272 ? 17.159 33.590 111.577 1.00 23.27 277 LYS B N 1
ATOM 5146 C CA . LYS B 1 272 ? 16.298 34.285 112.527 1.00 25.48 277 LYS B CA 1
ATOM 5147 C C . LYS B 1 272 ? 14.838 34.158 112.120 1.00 24.11 277 LYS B C 1
ATOM 5148 O O . LYS B 1 272 ? 13.991 33.792 112.935 1.00 24.95 277 LYS B O 1
ATOM 5154 N N . TYR B 1 273 ? 14.543 34.460 110.858 1.00 21.88 278 TYR B N 1
ATOM 5155 C CA . TYR B 1 273 ? 13.169 34.371 110.371 1.00 20.54 278 TYR B CA 1
ATOM 5156 C C . TYR B 1 273 ? 12.692 32.929 110.322 1.00 20.42 278 TYR B C 1
ATOM 5157 O O . TYR B 1 273 ? 11.506 32.660 110.521 1.00 21.63 278 TYR B O 1
ATOM 5166 N N . ALA B 1 274 ? 13.613 32.005 110.052 1.00 18.57 279 ALA B N 1
ATOM 5167 C CA . ALA B 1 274 ? 13.276 30.583 110.008 1.00 20.29 279 ALA B CA 1
ATOM 5168 C C . ALA B 1 274 ? 12.898 30.155 111.423 1.00 24.21 279 ALA B C 1
ATOM 5169 O O . ALA B 1 274 ? 12.028 29.307 111.625 1.00 23.32 279 ALA B O 1
ATOM 5171 N N . SER B 1 275 ? 13.566 30.753 112.404 1.00 25.99 280 SER B N 1
ATOM 5172 C CA . SER B 1 275 ? 13.307 30.450 113.801 1.00 29.01 280 SER B CA 1
ATOM 5173 C C . SER B 1 275 ? 11.904 30.887 114.197 1.00 29.14 280 SER B C 1
ATOM 5174 O O . SER B 1 275 ? 11.206 30.200 114.939 1.00 31.14 280 SER B O 1
ATOM 5177 N N . LYS B 1 276 ? 11.497 32.039 113.684 1.00 28.99 281 LYS B N 1
ATOM 5178 C CA . LYS B 1 276 ? 10.194 32.599 113.986 1.00 29.28 281 LYS B CA 1
ATOM 5179 C C . LYS B 1 276 ? 9.041 32.036 113.152 1.00 29.49 281 LYS B C 1
ATOM 5180 O O . LYS B 1 276 ? 7.951 31.802 113.674 1.00 28.32 281 LYS B O 1
ATOM 5186 N N . LEU B 1 277 ? 9.274 31.807 111.863 1.00 27.17 282 LEU B N 1
ATOM 5187 C CA . LEU B 1 277 ? 8.209 31.311 110.993 1.00 26.28 282 LEU B CA 1
ATOM 5188 C C . LEU B 1 277 ? 8.309 29.857 110.545 1.00 24.85 282 LEU B C 1
ATOM 5189 O O . LEU B 1 277 ? 7.337 29.291 110.046 1.00 24.56 282 LEU B O 1
ATOM 5194 N N . GLY B 1 278 ? 9.474 29.253 110.726 1.00 24.00 283 GLY B N 1
ATOM 5195 C CA . GLY B 1 278 ? 9.664 27.884 110.287 1.00 24.10 283 GLY 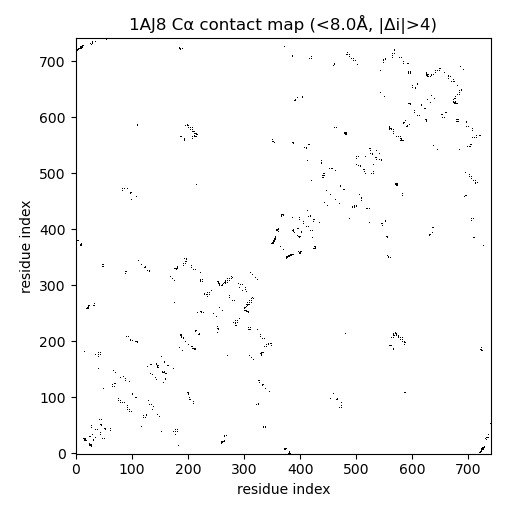B CA 1
ATOM 5196 C C . GLY B 1 278 ? 9.077 26.774 111.136 1.00 26.94 283 GLY B C 1
ATOM 5197 O O . GLY B 1 278 ? 8.766 26.957 112.317 1.00 27.02 283 GLY B O 1
ATOM 5198 N N . ASP B 1 279 ? 8.927 25.611 110.506 1.00 25.57 284 ASP B N 1
ATOM 5199 C CA . ASP B 1 279 ? 8.404 24.418 111.146 1.00 24.76 284 ASP B CA 1
ATOM 5200 C C . ASP B 1 279 ? 9.398 23.995 112.224 1.00 26.17 284 ASP B C 1
ATOM 5201 O O . ASP B 1 279 ? 10.602 23.929 111.975 1.00 23.34 284 ASP B O 1
ATOM 5206 N N . LYS B 1 280 ? 8.885 23.713 113.419 1.00 28.26 285 LYS B N 1
ATOM 5207 C CA . LYS B 1 280 ? 9.713 23.318 114.554 1.00 30.30 285 LYS B CA 1
ATOM 5208 C C . LYS B 1 280 ? 10.670 22.166 114.289 1.00 27.44 285 LYS B C 1
ATOM 5209 O O . LYS B 1 280 ? 11.885 22.315 114.425 1.00 27.81 285 LYS B O 1
ATOM 5215 N N . LYS B 1 281 ? 10.121 21.013 113.928 1.00 25.44 286 LYS B N 1
ATOM 5216 C CA . LYS B 1 281 ? 10.948 19.847 113.674 1.00 29.14 286 LYS B CA 1
ATOM 5217 C C . LYS B 1 281 ? 11.988 20.111 112.593 1.00 28.77 286 LYS B C 1
ATOM 5218 O O . LYS B 1 281 ? 13.184 19.887 112.800 1.00 28.26 286 LYS B O 1
ATOM 5224 N N . LEU B 1 282 ? 11.527 20.580 111.438 1.00 27.37 287 LEU B N 1
ATOM 5225 C CA . LEU B 1 282 ? 12.423 20.863 110.327 1.00 24.94 287 LEU B CA 1
ATOM 5226 C C . LEU B 1 282 ? 13.548 21.777 110.801 1.00 22.53 287 LEU B C 1
ATOM 5227 O O . LEU B 1 282 ? 14.722 21.555 110.481 1.00 22.08 287 LEU B O 1
ATOM 5232 N N . PHE B 1 283 ? 13.192 22.795 111.578 1.00 22.90 288 PHE B N 1
ATOM 5233 C CA . PHE B 1 283 ? 14.190 23.724 112.096 1.00 22.40 288 PHE B CA 1
ATOM 5234 C C . PHE B 1 283 ? 15.175 22.985 112.993 1.00 23.98 288 PHE B C 1
ATOM 5235 O O . PHE B 1 283 ? 16.387 23.210 112.910 1.00 22.58 288 PHE B O 1
ATOM 5243 N N . GLU B 1 284 ? 14.652 22.104 113.845 1.00 26.27 289 GLU B N 1
ATOM 5244 C CA . GLU B 1 284 ? 15.493 21.330 114.756 1.00 28.55 289 GLU B CA 1
ATOM 5245 C C . GLU B 1 284 ? 16.474 20.520 113.916 1.00 26.78 289 GLU B C 1
ATOM 5246 O O . GLU B 1 284 ? 17.678 20.530 114.171 1.00 26.93 289 GLU B O 1
ATOM 5252 N N . ILE B 1 285 ? 15.954 19.823 112.911 1.00 24.79 290 ILE B N 1
ATOM 5253 C CA . ILE B 1 285 ? 16.789 19.013 112.032 1.00 22.28 290 ILE B CA 1
ATOM 5254 C C . ILE B 1 285 ? 17.868 19.871 111.374 1.00 21.65 290 ILE B C 1
ATOM 5255 O O . ILE B 1 285 ? 19.040 19.499 111.356 1.00 22.81 290 ILE B O 1
ATOM 5260 N N . ALA B 1 286 ? 17.469 21.022 110.839 1.00 19.21 291 ALA B N 1
ATOM 5261 C CA . ALA B 1 286 ? 18.407 21.919 110.182 1.00 19.35 291 ALA B CA 1
ATOM 5262 C C . ALA B 1 286 ? 19.453 22.415 111.171 1.00 23.23 291 ALA B C 1
ATOM 5263 O O . ALA B 1 286 ? 20.622 22.591 110.824 1.00 23.10 291 ALA B O 1
ATOM 5265 N N . GLU B 1 287 ? 19.030 22.643 112.410 1.00 27.19 292 GLU B N 1
ATOM 5266 C CA . GLU B 1 287 ? 19.940 23.129 113.441 1.00 29.38 292 GLU B CA 1
ATOM 5267 C C . GLU B 1 287 ? 21.010 22.110 113.815 1.00 27.88 292 GLU B C 1
ATOM 5268 O O . GLU B 1 287 ? 22.182 22.457 113.951 1.00 28.15 292 GLU B O 1
ATOM 5274 N N . ARG B 1 288 ? 20.608 20.855 113.988 1.00 29.37 293 ARG B N 1
ATOM 5275 C CA . ARG B 1 288 ? 21.559 19.808 114.339 1.00 31.77 293 ARG B CA 1
ATOM 5276 C C . ARG B 1 288 ? 22.574 19.662 113.215 1.00 30.60 293 ARG B C 1
ATOM 5277 O O . ARG B 1 288 ? 23.781 19.563 113.456 1.00 28.84 293 ARG B O 1
ATOM 5285 N N . LEU B 1 289 ? 22.078 19.655 111.983 1.00 30.06 294 LEU B N 1
ATOM 5286 C CA . LEU B 1 289 ? 22.948 19.529 110.819 1.00 28.39 294 LEU B CA 1
ATOM 5287 C C . LEU B 1 289 ? 23.884 20.726 110.727 1.00 25.81 294 LEU B C 1
ATOM 5288 O O . LEU B 1 289 ? 25.048 20.586 110.357 1.00 28.15 294 LEU B O 1
ATOM 5293 N N . GLU B 1 290 ? 23.371 21.904 111.066 1.00 24.42 295 GLU B N 1
ATOM 5294 C CA . GLU B 1 290 ? 24.176 23.117 111.025 1.00 25.41 295 GLU B CA 1
ATOM 5295 C C . GLU B 1 290 ? 25.346 22.989 111.990 1.00 29.92 295 GLU B C 1
ATOM 5296 O O . GLU B 1 290 ? 26.448 23.469 111.718 1.00 30.16 295 GLU B O 1
ATOM 5302 N N . ARG B 1 291 ? 25.097 22.341 113.125 1.00 32.23 296 ARG B N 1
ATOM 5303 C CA . ARG B 1 291 ? 26.125 22.161 114.138 1.00 33.00 296 ARG B CA 1
ATOM 5304 C C . ARG B 1 291 ? 27.194 21.182 113.670 1.00 31.89 296 ARG B C 1
ATOM 5305 O O . ARG B 1 291 ? 28.385 21.408 113.883 1.00 33.74 296 ARG B O 1
ATOM 5313 N N . LEU B 1 292 ? 26.769 20.104 113.023 1.00 30.76 297 LEU B N 1
ATOM 5314 C CA . LEU B 1 292 ? 27.705 19.109 112.519 1.00 31.85 297 LEU B CA 1
ATOM 5315 C C . LEU B 1 292 ? 28.618 19.720 111.452 1.00 34.89 297 LEU B C 1
ATOM 5316 O O . LEU B 1 292 ? 29.776 19.327 111.310 1.00 34.43 297 LEU B O 1
ATOM 5321 N N . VAL B 1 293 ? 28.087 20.683 110.702 1.00 34.98 298 VAL B N 1
ATOM 5322 C CA . VAL B 1 293 ? 28.853 21.349 109.650 1.00 34.98 298 VAL B CA 1
ATOM 5323 C C . VAL B 1 293 ? 29.862 22.301 110.283 1.00 37.48 298 VAL B C 1
ATOM 5324 O O . VAL B 1 293 ? 31.035 22.316 109.906 1.00 38.08 298 VAL B O 1
ATOM 5328 N N . GLU B 1 294 ? 29.400 23.091 111.247 1.00 40.59 299 GLU B N 1
ATOM 5329 C CA . GLU B 1 294 ? 30.263 24.040 111.940 1.00 45.02 299 GLU B CA 1
ATOM 5330 C C . GLU B 1 294 ? 31.341 23.282 112.696 1.00 47.23 299 GLU B C 1
ATOM 5331 O O . GLU B 1 294 ? 32.377 23.839 113.049 1.00 48.60 299 GLU B O 1
ATOM 5337 N N . GLU B 1 295 ? 31.082 22.003 112.941 1.00 49.95 300 GLU B N 1
ATOM 5338 C CA . GLU B 1 295 ? 32.006 21.152 113.674 1.00 52.07 300 GLU B CA 1
ATOM 5339 C C . GLU B 1 295 ? 33.050 20.511 112.785 1.00 50.53 300 GLU B C 1
ATOM 5340 O O . GLU B 1 295 ? 34.246 20.705 112.980 1.00 52.25 300 GLU B O 1
ATOM 5346 N N . TYR B 1 296 ? 32.583 19.746 111.807 1.00 50.19 301 TYR B N 1
ATOM 5347 C CA . TYR B 1 296 ? 33.467 19.032 110.901 1.00 51.13 301 TYR B CA 1
ATOM 5348 C C . TYR B 1 296 ? 33.939 19.766 109.649 1.00 49.51 301 TYR B C 1
ATOM 5349 O O . TYR B 1 296 ? 35.083 19.592 109.232 1.00 52.09 301 TYR B O 1
ATOM 5358 N N . LEU B 1 297 ? 33.084 20.590 109.053 1.00 45.19 302 LEU B N 1
ATOM 5359 C CA . LEU B 1 297 ? 33.458 21.281 107.824 1.00 41.91 302 LEU B CA 1
ATOM 5360 C C . LEU B 1 297 ? 33.972 22.700 108.001 1.00 42.74 302 LEU B C 1
ATOM 5361 O O . LEU B 1 297 ? 34.632 23.248 107.117 1.00 42.88 302 LEU B O 1
ATOM 5366 N N . SER B 1 298 ? 33.676 23.287 109.150 1.00 45.67 303 SER B N 1
ATOM 5367 C CA . SER B 1 298 ? 34.094 24.647 109.462 1.00 48.94 303 SER B CA 1
ATOM 5368 C C . SER B 1 298 ? 35.544 24.950 109.086 1.00 51.21 303 SER B C 1
ATOM 5369 O O . SER B 1 298 ? 35.820 25.942 108.414 1.00 52.69 303 SER B O 1
ATOM 5372 N N . LYS B 1 299 ? 36.467 24.101 109.528 1.00 53.18 304 LYS B N 1
ATOM 5373 C CA . LYS B 1 299 ? 37.889 24.296 109.253 1.00 55.09 304 LYS B CA 1
ATOM 5374 C C . LYS B 1 299 ? 38.218 24.366 107.765 1.00 53.24 304 LYS B C 1
ATOM 5375 O O . LYS B 1 299 ? 39.135 25.074 107.353 1.00 53.45 304 LYS B O 1
ATOM 5381 N N . LYS B 1 300 ? 37.460 23.632 106.963 1.00 52.19 305 LYS B N 1
ATOM 5382 C CA . LYS B 1 300 ? 37.673 23.594 105.522 1.00 50.19 305 LYS B CA 1
ATOM 5383 C C . LYS B 1 300 ? 37.124 24.825 104.788 1.00 46.91 305 LYS B C 1
ATOM 5384 O O . LYS B 1 300 ? 37.184 24.898 103.558 1.00 47.18 305 LYS B O 1
ATOM 5390 N N . GLY B 1 301 ? 36.596 25.789 105.540 1.00 41.85 306 GLY B N 1
ATOM 5391 C CA . GLY B 1 301 ? 36.041 26.985 104.928 1.00 35.53 306 GLY B CA 1
ATOM 5392 C C . GLY B 1 301 ? 34.606 26.773 104.478 1.00 31.97 306 GLY B C 1
ATOM 5393 O O . GLY B 1 301 ? 33.997 27.656 103.870 1.00 31.42 306 GLY B O 1
ATOM 5394 N N . ILE B 1 302 ? 34.071 25.593 104.781 1.00 30.05 307 ILE B N 1
ATOM 5395 C CA . ILE B 1 302 ? 32.702 25.225 104.425 1.00 27.87 307 ILE B CA 1
ATOM 5396 C C . ILE B 1 302 ? 31.726 25.624 105.529 1.00 28.67 307 ILE B C 1
ATOM 5397 O O . ILE B 1 302 ? 31.691 25.000 106.594 1.00 28.50 307 ILE B O 1
ATOM 5402 N N . SER B 1 303 ? 30.935 26.661 105.271 1.00 26.77 308 SER B N 1
ATOM 5403 C CA . SER B 1 303 ? 29.965 27.143 106.247 1.00 25.08 308 SER B CA 1
ATOM 5404 C C . SER B 1 303 ? 28.553 27.108 105.679 1.00 24.69 308 SER B C 1
ATOM 5405 O O . SER B 1 303 ? 28.303 26.479 104.654 1.00 24.80 308 SER B O 1
ATOM 5408 N N . ILE B 1 304 ? 27.635 27.792 106.353 1.00 22.46 309 ILE B N 1
ATOM 5409 C CA . ILE B 1 304 ? 26.237 27.844 105.934 1.00 20.14 309 ILE B CA 1
ATOM 5410 C C . ILE B 1 304 ? 26.017 28.987 104.949 1.00 19.32 309 ILE B C 1
ATOM 5411 O O . ILE B 1 304 ? 26.489 30.106 105.175 1.00 17.94 309 ILE B O 1
ATOM 5416 N N . ASN B 1 305 ? 25.312 28.721 103.852 1.00 18.45 310 ASN B N 1
ATOM 5417 C CA . ASN B 1 305 ? 25.066 29.793 102.889 1.00 17.38 310 ASN B CA 1
ATOM 5418 C C . ASN B 1 305 ? 23.602 30.223 102.849 1.00 14.79 310 ASN B C 1
ATOM 5419 O O . ASN B 1 305 ? 22.742 29.605 103.472 1.00 16.23 310 ASN B O 1
ATOM 5424 N N . VAL B 1 306 ? 23.342 31.302 102.122 1.00 13.90 311 VAL B N 1
ATOM 5425 C CA . VAL B 1 306 ? 22.012 31.881 102.001 1.00 13.89 311 VAL B CA 1
ATOM 5426 C C . VAL B 1 306 ? 20.865 30.934 101.660 1.00 13.91 311 VAL B C 1
ATOM 5427 O O . VAL B 1 306 ? 19.723 31.213 102.005 1.00 17.43 311 VAL B O 1
ATOM 5431 N N . ASP B 1 307 ? 21.147 29.818 100.996 1.00 13.90 312 ASP B N 1
ATOM 5432 C CA . ASP B 1 307 ? 20.072 28.903 100.611 1.00 14.57 312 ASP B CA 1
ATOM 5433 C C . ASP B 1 307 ? 19.705 27.828 101.643 1.00 16.42 312 ASP B C 1
ATOM 5434 O O . ASP B 1 307 ? 18.786 27.036 101.433 1.00 17.51 312 ASP B O 1
ATOM 5439 N N . TYR B 1 308 ? 20.403 27.824 102.772 1.00 16.66 313 TYR B N 1
ATOM 5440 C CA . TYR B 1 308 ? 20.163 26.838 103.818 1.00 16.34 313 TYR B CA 1
ATOM 5441 C C . TYR B 1 308 ? 18.872 27.008 104.622 1.00 14.78 313 TYR B C 1
ATOM 5442 O O . TYR B 1 308 ? 18.138 26.041 104.833 1.00 14.57 313 TYR B O 1
ATOM 5451 N N . TRP B 1 309 ? 18.595 28.237 105.059 1.00 16.87 314 TRP B N 1
ATOM 5452 C CA . TRP B 1 309 ? 17.428 28.534 105.896 1.00 16.40 314 TRP B CA 1
ATOM 5453 C C . TRP B 1 309 ? 16.203 29.166 105.238 1.00 17.76 314 TRP B C 1
ATOM 5454 O O . TRP B 1 309 ? 15.103 29.094 105.798 1.00 15.88 314 TRP B O 1
ATOM 5465 N N . SER B 1 310 ? 16.379 29.801 104.078 1.00 15.72 315 SER B N 1
ATOM 5466 C CA . SER B 1 310 ? 15.258 30.478 103.415 1.00 17.00 315 SER B CA 1
ATOM 5467 C C . SER B 1 310 ? 14.064 29.568 103.121 1.00 17.12 315 SER B C 1
ATOM 5468 O O . SER B 1 310 ? 12.905 29.972 103.276 1.00 16.65 315 SER B O 1
ATOM 5471 N N . GLY B 1 311 ? 14.340 28.344 102.686 1.00 16.03 316 GLY B N 1
ATOM 5472 C CA . GLY B 1 311 ? 13.259 27.426 102.399 1.00 16.36 316 GLY B CA 1
ATOM 5473 C C . GLY B 1 311 ? 12.282 27.326 103.557 1.00 18.34 316 GLY B C 1
ATOM 5474 O O . GLY B 1 311 ? 11.070 27.426 103.368 1.00 17.35 316 GLY B O 1
ATOM 5475 N N . LEU B 1 312 ? 12.806 27.141 104.765 1.00 18.18 317 LEU B N 1
ATOM 5476 C CA . LEU B 1 312 ? 11.953 27.009 105.942 1.00 19.25 317 LEU B CA 1
ATOM 5477 C C . LEU B 1 312 ? 11.058 28.227 106.142 1.00 17.53 317 LEU B C 1
ATOM 5478 O O . LEU B 1 312 ? 9.905 28.100 106.562 1.00 17.72 317 LEU B O 1
ATOM 5483 N N . VAL B 1 313 ? 11.588 29.405 105.831 1.00 17.29 318 VAL B N 1
ATOM 5484 C CA . VAL B 1 313 ? 10.831 30.644 105.972 1.00 15.51 318 VAL B CA 1
ATOM 5485 C C . VAL B 1 313 ? 9.683 30.686 104.960 1.00 16.69 318 VAL B C 1
ATOM 5486 O O . VAL B 1 313 ? 8.559 31.059 105.303 1.00 18.32 318 VAL B O 1
ATOM 5490 N N . PHE B 1 314 ? 9.966 30.310 103.712 1.00 16.63 319 PHE B N 1
ATOM 5491 C CA . PHE B 1 314 ? 8.939 30.306 102.669 1.00 13.68 319 PHE B CA 1
ATOM 5492 C C . PHE B 1 314 ? 7.895 29.243 102.993 1.00 13.76 319 PHE B C 1
ATOM 5493 O O . PHE B 1 314 ? 6.697 29.449 102.790 1.00 14.97 319 PHE B O 1
ATOM 5501 N N . TYR B 1 315 ? 8.357 28.105 103.499 1.00 15.72 320 TYR B N 1
ATOM 5502 C CA . TYR B 1 315 ? 7.462 27.014 103.860 1.00 17.55 320 TYR B CA 1
ATOM 5503 C C . TYR B 1 315 ? 6.481 27.475 104.941 1.00 19.11 320 TYR B C 1
ATOM 5504 O O . TYR B 1 315 ? 5.294 27.123 104.906 1.00 16.74 320 TYR B O 1
ATOM 5513 N N . GLY B 1 316 ? 6.979 28.273 105.889 1.00 18.58 321 GLY B N 1
ATOM 5514 C CA . GLY B 1 316 ? 6.141 28.789 106.958 1.00 15.55 321 GLY B CA 1
ATOM 5515 C C . GLY B 1 316 ? 5.082 29.771 106.479 1.00 18.18 321 GLY B C 1
ATOM 5516 O O . GLY B 1 316 ? 4.093 30.009 107.171 1.00 20.14 321 GLY B O 1
ATOM 5517 N N . MET B 1 317 ? 5.276 30.346 105.296 1.00 17.30 322 MET B N 1
ATOM 5518 C CA . MET B 1 317 ? 4.313 31.290 104.748 1.00 14.91 322 MET B CA 1
ATOM 5519 C C . MET B 1 317 ? 3.429 30.605 103.706 1.00 17.74 322 MET B C 1
ATOM 5520 O O . MET B 1 317 ? 2.854 31.259 102.824 1.00 17.42 322 MET B O 1
ATOM 5525 N N . LYS B 1 318 ? 3.325 29.284 103.825 1.00 16.34 323 LYS B N 1
ATOM 5526 C CA . LYS B 1 318 ? 2.508 28.474 102.927 1.00 17.06 323 LYS B CA 1
ATOM 5527 C C . LYS B 1 318 ? 2.834 28.672 101.451 1.00 17.76 323 LYS B C 1
ATOM 5528 O O . LYS B 1 318 ? 1.941 28.904 100.635 1.00 16.97 323 LYS B O 1
ATOM 5534 N N . ILE B 1 319 ? 4.116 28.588 101.119 1.00 16.04 324 ILE B N 1
ATOM 5535 C CA . ILE B 1 319 ? 4.560 28.721 99.742 1.00 17.41 324 ILE B CA 1
ATOM 5536 C C . ILE B 1 319 ? 5.095 27.362 99.310 1.00 17.62 324 ILE B C 1
ATOM 5537 O O . ILE B 1 319 ? 5.961 26.793 99.977 1.00 16.05 324 ILE B O 1
ATOM 5542 N N . PRO B 1 320 ? 4.573 26.814 98.197 1.00 19.09 325 PRO B N 1
ATOM 5543 C CA . PRO B 1 320 ? 5.032 25.510 97.699 1.00 17.23 325 PRO B CA 1
ATOM 5544 C C . PRO B 1 320 ? 6.537 25.512 97.438 1.00 18.25 325 PRO B C 1
ATOM 5545 O O . PRO B 1 320 ? 7.066 26.450 96.836 1.00 16.15 325 PRO B O 1
ATOM 5549 N N . ILE B 1 321 ? 7.216 24.455 97.884 1.00 17.10 326 ILE B N 1
ATOM 5550 C CA . ILE B 1 321 ? 8.663 24.323 97.718 1.00 17.72 326 ILE B CA 1
ATOM 5551 C C . ILE B 1 321 ? 9.112 24.489 96.264 1.00 18.55 326 ILE B C 1
ATOM 5552 O O . ILE B 1 321 ? 10.185 25.028 95.992 1.00 17.40 326 ILE B O 1
ATOM 5557 N N . GLU B 1 322 ? 8.284 24.026 95.335 1.00 18.58 327 GLU B N 1
ATOM 5558 C CA . GLU B 1 322 ? 8.604 24.108 93.912 1.00 17.43 327 GLU B CA 1
ATOM 5559 C C . GLU B 1 322 ? 8.826 25.538 93.420 1.00 18.35 327 GLU B C 1
ATOM 5560 O O . GLU B 1 322 ? 9.350 25.740 92.328 1.00 18.68 327 GLU B O 1
ATOM 5566 N N . LEU B 1 323 ? 8.438 26.530 94.219 1.00 16.69 328 LEU B N 1
ATOM 5567 C CA . LEU B 1 323 ? 8.600 27.922 93.812 1.00 15.49 328 LEU B CA 1
ATOM 5568 C C . LEU B 1 323 ? 9.771 28.652 94.453 1.00 13.53 328 LEU B C 1
ATOM 5569 O O . LEU B 1 323 ? 9.991 29.820 94.166 1.00 15.28 328 LEU B O 1
ATOM 5574 N N . TYR B 1 324 ? 10.538 27.983 95.303 1.00 13.45 329 TYR B N 1
ATOM 5575 C CA . TYR B 1 324 ? 11.627 28.680 95.972 1.00 14.43 329 TYR B CA 1
ATOM 5576 C C . TYR B 1 324 ? 12.711 29.249 95.076 1.00 15.04 329 TYR B C 1
ATOM 5577 O O . TYR B 1 324 ? 13.140 30.382 95.287 1.00 14.62 329 TYR B O 1
ATOM 5586 N N . THR B 1 325 ? 13.162 28.500 94.076 1.00 15.23 330 THR B N 1
ATOM 5587 C CA . THR B 1 325 ? 14.194 29.049 93.199 1.00 14.05 330 THR B CA 1
ATOM 5588 C C . THR B 1 325 ? 13.668 30.241 92.393 1.00 14.09 330 THR B C 1
ATOM 5589 O O . THR B 1 325 ? 14.398 31.207 92.164 1.00 15.02 330 THR B O 1
ATOM 5593 N N . THR B 1 326 ? 12.402 30.183 91.977 1.00 14.54 331 THR B N 1
ATOM 5594 C CA . THR B 1 326 ? 11.800 31.284 91.224 1.00 13.24 331 THR B CA 1
ATOM 5595 C C . THR B 1 326 ? 11.687 32.527 92.106 1.00 13.70 331 THR B C 1
ATOM 5596 O O . THR B 1 326 ? 11.620 33.644 91.601 1.00 13.58 331 THR B O 1
ATOM 5600 N N . ILE B 1 327 ? 11.652 32.334 93.425 1.00 15.49 332 ILE B N 1
ATOM 5601 C CA . ILE B 1 327 ? 11.570 33.466 94.350 1.00 12.99 332 ILE B CA 1
ATOM 5602 C C . ILE B 1 327 ? 12.961 34.101 94.416 1.00 11.92 332 ILE B C 1
ATOM 5603 O O . ILE B 1 327 ? 13.100 35.324 94.508 1.00 14.27 332 ILE B O 1
ATOM 5608 N N . PHE B 1 328 ? 13.987 33.257 94.362 1.00 12.49 333 PHE B N 1
ATOM 5609 C CA . PHE B 1 328 ? 15.370 33.724 94.345 1.00 11.66 333 PHE B CA 1
ATOM 5610 C C . PHE B 1 328 ? 15.444 34.602 93.087 1.00 11.96 333 PHE B C 1
ATOM 5611 O O . PHE B 1 328 ? 15.911 35.739 93.129 1.00 13.07 333 PHE B O 1
ATOM 5619 N N . ALA B 1 329 ? 14.946 34.074 91.969 1.00 12.97 334 ALA B N 1
ATOM 5620 C CA . ALA B 1 329 ? 14.944 34.810 90.704 1.00 12.89 334 ALA B CA 1
ATOM 5621 C C . ALA B 1 329 ? 14.185 36.131 90.838 1.00 13.78 334 ALA B C 1
ATOM 5622 O O . ALA B 1 329 ? 14.602 37.156 90.289 1.00 12.58 334 ALA B O 1
ATOM 5624 N N . MET B 1 330 ? 13.066 36.102 91.564 1.00 13.96 335 MET B N 1
ATOM 5625 C CA . MET B 1 330 ? 12.251 37.300 91.789 1.00 14.68 335 MET B CA 1
ATOM 5626 C C . MET B 1 330 ? 13.078 38.419 92.418 1.00 13.94 335 MET B C 1
ATOM 5627 O O . MET B 1 330 ? 12.866 39.599 92.134 1.00 14.74 335 MET B O 1
ATOM 5632 N N . GLY B 1 331 ? 14.005 38.047 93.295 1.00 12.84 336 GLY B N 1
ATOM 5633 C CA . GLY B 1 331 ? 14.836 39.050 93.922 1.00 10.66 336 GLY B CA 1
ATOM 5634 C C . GLY B 1 331 ? 16.091 39.355 93.122 1.00 12.76 336 GLY B C 1
ATOM 5635 O O . GLY B 1 331 ? 16.403 40.523 92.887 1.00 12.41 336 GLY B O 1
ATOM 5636 N N . ARG B 1 332 ? 16.804 38.316 92.689 1.00 12.52 337 ARG B N 1
ATOM 5637 C CA . ARG B 1 332 ? 18.051 38.500 91.951 1.00 12.70 337 ARG B CA 1
ATOM 5638 C C . ARG B 1 332 ? 17.943 39.257 90.629 1.00 13.53 337 ARG B C 1
ATOM 5639 O O . ARG B 1 332 ? 18.952 39.735 90.110 1.00 12.96 337 ARG B O 1
ATOM 5647 N N . ILE B 1 333 ? 16.738 39.384 90.086 1.00 12.06 338 ILE B N 1
ATOM 5648 C CA . ILE B 1 333 ? 16.577 40.111 88.834 1.00 14.07 338 ILE B CA 1
ATOM 5649 C C . ILE B 1 333 ? 17.088 41.539 89.013 1.00 15.20 338 ILE B C 1
ATOM 5650 O O . ILE B 1 333 ? 17.543 42.177 88.062 1.00 14.93 338 ILE B O 1
ATOM 5655 N N . ALA B 1 334 ? 17.027 42.038 90.242 1.00 14.13 339 ALA B N 1
ATOM 5656 C CA . ALA B 1 334 ? 17.489 43.393 90.523 1.00 13.96 339 ALA B CA 1
ATOM 5657 C C . ALA B 1 334 ? 18.994 43.498 90.316 1.00 13.58 339 ALA B C 1
ATOM 5658 O O . ALA B 1 334 ? 19.481 44.446 89.700 1.00 14.19 339 ALA B O 1
ATOM 5660 N N . GLY B 1 335 ? 19.724 42.520 90.846 1.00 13.40 340 GLY B N 1
ATOM 5661 C CA . GLY B 1 335 ? 21.171 42.512 90.719 1.00 13.73 340 GLY B CA 1
ATOM 5662 C C . GLY B 1 335 ? 21.600 42.239 89.291 1.00 14.43 340 GLY B C 1
ATOM 5663 O O . GLY B 1 335 ? 22.591 42.796 88.814 1.00 13.58 340 GLY B O 1
ATOM 5664 N N . TRP B 1 336 ? 20.857 41.378 88.604 1.00 13.43 341 TRP B N 1
ATOM 5665 C CA . TRP B 1 336 ? 21.172 41.049 87.216 1.00 14.57 341 TRP B CA 1
ATOM 5666 C C . TRP B 1 336 ? 21.065 42.314 86.378 1.00 13.05 341 TRP B C 1
ATOM 5667 O O . TRP B 1 336 ? 21.953 42.635 85.587 1.00 13.82 341 TRP B O 1
ATOM 5678 N N . THR B 1 337 ? 19.967 43.035 86.568 1.00 12.57 342 THR B N 1
ATOM 5679 C CA . THR B 1 337 ? 19.715 44.268 85.840 1.00 14.00 342 THR B CA 1
ATOM 5680 C C . THR B 1 337 ? 20.781 45.317 86.150 1.00 15.40 342 THR B C 1
ATOM 5681 O O . THR B 1 337 ? 21.268 45.998 85.251 1.00 14.72 342 THR B O 1
ATOM 5685 N N . ALA B 1 338 ? 21.150 45.438 87.422 1.00 14.81 343 ALA B N 1
ATOM 5686 C CA . ALA B 1 338 ? 22.155 46.413 87.827 1.00 13.82 343 ALA B CA 1
ATOM 5687 C C . ALA B 1 338 ? 23.504 46.142 87.172 1.00 14.55 343 ALA B C 1
ATOM 5688 O O . ALA B 1 338 ? 24.132 47.055 86.642 1.00 15.95 343 ALA B O 1
ATOM 5690 N N . HIS B 1 339 ? 23.950 44.889 87.201 1.00 13.36 344 HIS B N 1
ATOM 5691 C CA . HIS B 1 339 ? 25.234 44.540 86.608 1.00 15.62 344 HIS B CA 1
ATOM 5692 C C . HIS B 1 339 ? 25.241 44.659 85.089 1.00 17.31 344 HIS B C 1
ATOM 5693 O O . HIS B 1 339 ? 26.249 45.037 84.486 1.00 16.73 344 HIS B O 1
ATOM 5700 N N . LEU B 1 340 ? 24.112 44.326 84.475 1.00 17.51 345 LEU B N 1
ATOM 5701 C CA . LEU B 1 340 ? 23.970 44.405 83.028 1.00 19.72 345 LEU B CA 1
ATOM 5702 C C . LEU B 1 340 ? 24.205 45.854 82.613 1.00 19.81 345 LEU B C 1
ATOM 5703 O O . LEU B 1 340 ? 25.009 46.138 81.724 1.00 19.37 345 LEU B O 1
ATOM 5708 N N . ALA B 1 341 ? 23.509 46.767 83.287 1.00 17.63 346 ALA B N 1
ATOM 5709 C CA . ALA B 1 341 ? 23.615 48.187 82.998 1.00 17.41 346 ALA B CA 1
ATOM 5710 C C . ALA B 1 341 ? 25.007 48.734 83.277 1.00 20.40 346 ALA B C 1
ATOM 5711 O O . ALA B 1 341 ? 25.542 49.510 82.485 1.00 21.68 346 ALA B O 1
ATOM 5713 N N . GLU B 1 342 ? 25.600 48.329 84.397 1.00 19.87 347 GLU B N 1
ATOM 5714 C CA . GLU B 1 342 ? 26.929 48.814 84.750 1.00 20.74 347 GLU B CA 1
ATOM 5715 C C . GLU B 1 342 ? 28.018 48.294 83.816 1.00 21.70 347 GLU B C 1
ATOM 5716 O O . GLU B 1 342 ? 28.885 49.054 83.377 1.00 23.11 347 GLU B O 1
ATOM 5722 N N . TYR B 1 343 ? 27.982 47.004 83.511 1.00 19.38 348 TYR B N 1
ATOM 5723 C CA . TYR B 1 343 ? 29.006 46.445 82.649 1.00 20.10 348 TYR B CA 1
ATOM 5724 C C . TYR B 1 343 ? 29.003 46.988 81.231 1.00 20.07 348 TYR B C 1
ATOM 5725 O O . TYR B 1 343 ? 30.049 47.372 80.717 1.00 21.16 348 TYR B O 1
ATOM 5734 N N . VAL B 1 344 ? 27.840 47.031 80.594 1.00 22.38 349 VAL B N 1
ATOM 5735 C CA . VAL B 1 344 ? 27.784 47.515 79.223 1.00 25.23 349 VAL B CA 1
ATOM 5736 C C . VAL B 1 344 ? 28.012 49.016 79.091 1.00 27.21 349 VAL B C 1
ATOM 5737 O O . VAL B 1 344 ? 28.089 49.532 77.978 1.00 27.60 349 VAL B O 1
ATOM 5741 N N . SER B 1 345 ? 28.129 49.722 80.213 1.00 27.50 350 SER B N 1
ATOM 5742 C CA . SER B 1 345 ? 28.376 51.160 80.154 1.00 27.16 350 SER B CA 1
ATOM 5743 C C . SER B 1 345 ? 29.828 51.382 79.738 1.00 27.57 350 SER B C 1
ATOM 5744 O O . SER B 1 345 ? 30.218 52.482 79.355 1.00 29.05 350 SER B O 1
ATOM 5747 N N . HIS B 1 346 ? 30.614 50.314 79.825 1.00 27.00 351 HIS B N 1
ATOM 5748 C CA . HIS B 1 346 ? 32.028 50.312 79.454 1.00 28.22 351 HIS B CA 1
ATOM 5749 C C . HIS B 1 346 ? 32.322 48.887 78.979 1.00 25.72 351 HIS B C 1
ATOM 5750 O O . HIS B 1 346 ? 33.237 48.211 79.458 1.00 23.24 351 HIS B O 1
ATOM 5757 N N . ASN B 1 347 ? 31.515 48.456 78.017 1.00 23.63 352 ASN B N 1
ATOM 5758 C CA . ASN B 1 347 ? 31.578 47.112 77.470 1.00 20.15 352 ASN B CA 1
ATOM 5759 C C . ASN B 1 347 ? 32.866 46.598 76.866 1.00 17.98 352 ASN B C 1
ATOM 5760 O O . ASN B 1 347 ? 33.638 47.330 76.260 1.00 19.17 352 ASN B O 1
ATOM 5765 N N . ARG B 1 348 ? 33.067 45.302 77.047 1.00 17.29 353 ARG B N 1
ATOM 5766 C CA . ARG B 1 348 ? 34.188 44.580 76.489 1.00 15.97 353 ARG B CA 1
ATOM 5767 C C . ARG B 1 348 ? 33.684 43.149 76.456 1.00 16.98 353 ARG B C 1
ATOM 5768 O O . ARG B 1 348 ? 33.275 42.616 77.483 1.00 15.40 353 ARG B O 1
ATOM 5776 N N . ILE B 1 349 ? 33.684 42.530 75.279 1.00 14.63 354 ILE B N 1
ATOM 5777 C CA . ILE B 1 349 ? 33.202 41.160 75.177 1.00 13.94 354 ILE B CA 1
ATOM 5778 C C . ILE B 1 349 ? 33.978 40.243 76.123 1.00 14.73 354 ILE B C 1
ATOM 5779 O O . ILE B 1 349 ? 35.198 40.353 76.247 1.00 15.77 354 ILE B O 1
ATOM 5784 N N . ILE B 1 350 ? 33.265 39.354 76.808 1.00 13.95 355 ILE B N 1
ATOM 5785 C CA . ILE B 1 350 ? 33.910 38.429 77.729 1.00 12.87 355 ILE B CA 1
ATOM 5786 C C . ILE B 1 350 ? 34.229 37.182 76.927 1.00 13.43 355 ILE B C 1
ATOM 5787 O O . ILE B 1 350 ? 33.332 36.438 76.526 1.00 13.26 355 ILE B O 1
ATOM 5792 N N . ARG B 1 351 ? 35.513 36.963 76.677 1.00 13.72 356 ARG B N 1
ATOM 5793 C CA . ARG B 1 351 ? 35.933 35.820 75.880 1.00 15.54 356 ARG B CA 1
ATOM 5794 C C . ARG B 1 351 ? 37.348 35.388 76.289 1.00 14.22 356 ARG B C 1
ATOM 5795 O O . ARG B 1 351 ? 38.351 35.987 75.893 1.00 14.79 356 ARG B O 1
ATOM 5803 N N . PRO B 1 352 ? 37.432 34.344 77.131 1.00 15.13 357 PRO B N 1
ATOM 5804 C CA . PRO B 1 352 ? 38.681 33.780 77.646 1.00 13.45 357 PRO B CA 1
ATOM 5805 C C . PRO B 1 352 ? 39.255 32.719 76.717 1.00 14.61 357 PRO B C 1
ATOM 5806 O O . PRO B 1 352 ? 38.946 32.698 75.531 1.00 15.25 357 PRO B O 1
ATOM 5810 N N . ARG B 1 353 ? 40.083 31.835 77.264 1.00 14.39 358 ARG B N 1
ATOM 5811 C CA . ARG B 1 353 ? 40.693 30.767 76.481 1.00 15.12 358 ARG B CA 1
ATOM 5812 C C . ARG B 1 353 ? 40.602 29.439 77.218 1.00 16.16 358 ARG B C 1
ATOM 5813 O O . ARG B 1 353 ? 40.156 29.380 78.366 1.00 15.91 358 ARG B O 1
ATOM 5821 N N . LEU B 1 354 ? 41.022 28.375 76.539 1.00 14.48 359 LEU B N 1
ATOM 5822 C CA . LEU B 1 354 ? 41.060 27.035 77.119 1.00 14.94 359 LEU B CA 1
ATOM 5823 C C . LEU B 1 354 ? 42.447 26.489 76.789 1.00 18.51 359 LEU B C 1
ATOM 5824 O O . LEU B 1 354 ? 43.006 26.805 75.736 1.00 16.97 359 LEU B O 1
ATOM 5829 N N . GLN B 1 355 ? 43.009 25.689 77.692 1.00 17.90 360 GLN B N 1
ATOM 5830 C CA . GLN B 1 355 ? 44.332 25.120 77.478 1.00 19.65 360 GLN B CA 1
ATOM 5831 C C . GLN B 1 355 ? 44.179 23.811 76.715 1.00 18.86 360 GLN B C 1
ATOM 5832 O O . GLN B 1 355 ? 43.773 22.799 77.281 1.00 17.33 360 GLN B O 1
ATOM 5838 N N . TYR B 1 356 ? 44.483 23.843 75.420 1.00 18.06 361 TYR B N 1
ATOM 5839 C CA . TYR B 1 356 ? 44.377 22.650 74.589 1.00 17.44 361 TYR B CA 1
ATOM 5840 C C . TYR B 1 356 ? 45.501 21.683 74.944 1.00 15.92 361 TYR B C 1
ATOM 5841 O O . TYR B 1 356 ? 46.666 22.070 75.016 1.00 16.77 361 TYR B O 1
ATOM 5850 N N . VAL B 1 357 ? 45.141 20.423 75.156 1.00 16.48 362 VAL B N 1
ATOM 5851 C CA . VAL B 1 357 ? 46.115 19.408 75.528 1.00 18.26 362 VAL B CA 1
ATOM 5852 C C . VAL B 1 357 ? 46.252 18.285 74.498 1.00 19.84 362 VAL B C 1
ATOM 5853 O O . VAL B 1 357 ? 46.921 17.278 74.752 1.00 21.47 362 VAL B O 1
ATOM 5857 N N . GLY B 1 358 ? 45.621 18.455 73.338 1.00 20.31 363 GLY B N 1
ATOM 5858 C CA . GLY B 1 358 ? 45.706 17.437 72.302 1.00 19.72 363 GLY B CA 1
ATOM 5859 C C . GLY B 1 358 ? 46.732 17.792 71.240 1.00 20.22 363 GLY B C 1
ATOM 5860 O O . GLY B 1 358 ? 47.457 18.787 71.365 1.00 20.01 363 GLY B O 1
ATOM 5861 N N . GLU B 1 359 ? 46.804 16.983 70.188 1.00 21.25 364 GLU B N 1
ATOM 5862 C CA . GLU B 1 359 ? 47.754 17.254 69.115 1.00 22.99 364 GLU B CA 1
ATOM 5863 C C . GLU B 1 359 ? 47.050 17.939 67.956 1.00 23.14 364 GLU B C 1
ATOM 5864 O O . GLU B 1 359 ? 45.821 17.949 67.875 1.00 21.77 364 GLU B O 1
ATOM 5870 N N . ILE B 1 360 ? 47.840 18.533 67.072 1.00 20.97 365 ILE B N 1
ATOM 5871 C CA . ILE B 1 360 ? 47.298 19.202 65.906 1.00 22.13 365 ILE B CA 1
ATOM 5872 C C . ILE B 1 360 ? 48.059 18.683 64.691 1.00 24.91 365 ILE B C 1
ATOM 5873 O O . ILE B 1 360 ? 49.096 18.026 64.833 1.00 23.44 365 ILE B O 1
ATOM 5878 N N . GLY B 1 361 ? 47.539 18.969 63.502 1.00 25.82 366 GLY B N 1
ATOM 5879 C CA . GLY B 1 361 ? 48.194 18.513 62.291 1.00 24.37 366 GLY B CA 1
ATOM 5880 C C . GLY B 1 361 ? 47.796 17.105 61.892 1.00 23.52 366 GLY B C 1
ATOM 5881 O O . GLY B 1 361 ? 48.428 16.497 61.030 1.00 26.91 366 GLY B O 1
ATOM 5882 N N . LYS B 1 362 ? 46.754 16.572 62.520 1.00 23.27 367 LYS B N 1
ATOM 5883 C CA . LYS B 1 362 ? 46.298 15.232 62.177 1.00 24.26 367 LYS B CA 1
ATOM 5884 C C . LYS B 1 362 ? 45.852 15.244 60.715 1.00 25.35 367 LYS B C 1
ATOM 5885 O O . LYS B 1 362 ? 45.268 16.225 60.244 1.00 23.65 367 LYS B O 1
ATOM 5891 N N . LYS B 1 363 ? 46.144 14.163 60.000 1.00 25.66 368 LYS B N 1
ATOM 5892 C CA . LYS B 1 363 ? 45.769 14.062 58.599 1.00 27.33 368 LYS B CA 1
ATOM 5893 C C . LYS B 1 363 ? 44.488 13.263 58.406 1.00 25.54 368 LYS B C 1
ATOM 5894 O O . LYS B 1 363 ? 44.355 12.140 58.890 1.00 26.99 368 LYS B O 1
ATOM 5900 N N . TYR B 1 364 ? 43.539 13.867 57.701 1.00 26.37 369 TYR B N 1
ATOM 5901 C CA . TYR B 1 364 ? 42.248 13.253 57.429 1.00 28.36 369 TYR B CA 1
ATOM 5902 C C . TYR B 1 364 ? 42.385 11.937 56.669 1.00 31.79 369 TYR B C 1
ATOM 5903 O O . TYR B 1 364 ? 43.008 11.886 55.608 1.00 32.80 369 TYR B O 1
ATOM 5912 N N . LEU B 1 365 ? 41.795 10.876 57.209 1.00 33.61 370 LEU B N 1
ATOM 5913 C CA . LEU B 1 365 ? 41.850 9.573 56.560 1.00 33.25 370 LEU B CA 1
ATOM 5914 C C . LEU B 1 365 ? 40.487 9.213 55.985 1.00 33.93 370 LEU B C 1
ATOM 5915 O O . LEU B 1 365 ? 39.473 9.266 56.686 1.00 31.74 370 LEU B O 1
ATOM 5920 N N . PRO B 1 366 ? 40.443 8.867 54.688 1.00 34.45 371 PRO B N 1
ATOM 5921 C CA . PRO B 1 366 ? 39.187 8.496 54.031 1.00 34.92 371 PRO B CA 1
ATOM 5922 C C . PRO B 1 366 ? 38.432 7.478 54.878 1.00 34.27 371 PRO B C 1
ATOM 5923 O O . PRO B 1 366 ? 39.028 6.543 55.410 1.00 33.91 371 PRO B O 1
ATOM 5927 N N . ILE B 1 367 ? 37.122 7.664 54.995 1.00 34.54 372 ILE B N 1
ATOM 5928 C CA . ILE B 1 367 ? 36.290 6.781 55.801 1.00 35.65 372 ILE B CA 1
ATOM 5929 C C . ILE B 1 367 ? 36.453 5.288 55.500 1.00 39.49 372 ILE B C 1
ATOM 5930 O O . ILE B 1 367 ? 36.391 4.462 56.411 1.00 41.50 372 ILE B O 1
ATOM 5935 N N . GLU B 1 368 ? 36.669 4.935 54.236 1.00 42.58 373 GLU B N 1
ATOM 5936 C CA . GLU B 1 368 ? 36.832 3.527 53.872 1.00 44.80 373 GLU B CA 1
ATOM 5937 C C . GLU B 1 368 ? 38.130 2.959 54.436 1.00 46.22 373 GLU B C 1
ATOM 5938 O O . GLU B 1 368 ? 38.223 1.760 54.711 1.00 47.55 373 GLU B O 1
ATOM 5944 N N . LEU B 1 369 ? 39.128 3.825 54.607 1.00 46.12 374 LEU B N 1
ATOM 5945 C CA . LEU B 1 369 ? 40.426 3.419 55.136 1.00 45.76 374 LEU B CA 1
ATOM 5946 C C . LEU B 1 369 ? 40.431 3.368 56.663 1.00 48.03 374 LEU B C 1
ATOM 5947 O O . LEU B 1 369 ? 41.455 3.066 57.276 1.00 49.69 374 LEU B O 1
ATOM 5952 N N . ARG B 1 370 ? 39.290 3.671 57.274 1.00 48.54 375 ARG B N 1
ATOM 5953 C CA . ARG B 1 370 ? 39.170 3.649 58.729 1.00 48.07 375 ARG B CA 1
ATOM 5954 C C . ARG B 1 370 ? 38.690 2.267 59.161 1.00 50.53 375 ARG B C 1
ATOM 5955 O O . ARG B 1 370 ? 38.902 1.900 60.340 1.00 51.35 375 ARG B O 1
#